Protein AF-0000000082581633 (afdb_homodimer)

Solvent-accessible surface area (backbone atoms only — not comparable to full-atom values): 21251 Å² total; per-residue (Å²): 121,48,37,32,35,36,43,32,23,42,47,40,85,83,32,62,39,47,48,36,47,49,28,18,48,52,19,24,41,73,61,55,30,48,75,46,80,44,64,44,58,83,42,62,61,70,42,55,42,81,74,66,69,16,56,84,77,28,66,56,83,72,87,49,49,54,63,75,43,51,65,54,58,72,67,29,49,27,42,33,41,23,20,33,48,48,84,50,22,67,19,27,52,44,42,8,54,56,42,50,47,60,33,64,27,38,79,32,92,73,42,60,99,78,33,58,58,36,49,75,72,30,36,31,33,40,39,34,27,26,43,57,67,52,98,63,52,53,50,55,33,52,49,47,44,51,49,39,51,25,59,63,45,53,28,43,78,68,50,71,44,80,36,48,44,36,47,52,95,53,98,52,76,35,41,86,76,63,58,42,40,56,53,25,18,50,46,27,41,45,64,81,53,73,76,72,77,72,73,75,76,127,120,50,37,33,34,36,42,32,23,42,48,39,85,82,33,61,38,46,47,37,46,50,27,19,47,52,20,23,42,74,63,54,29,48,74,48,80,44,62,45,59,84,40,61,61,69,41,54,41,80,74,66,70,16,56,84,77,30,66,56,84,72,86,50,49,54,63,75,44,52,64,53,59,70,66,30,49,27,42,34,42,22,21,35,49,48,84,51,23,65,18,27,52,45,41,9,54,57,40,50,48,59,33,64,28,36,77,32,93,73,43,59,97,78,34,59,57,35,46,75,71,30,36,33,33,40,39,35,28,26,44,57,68,53,95,64,52,52,51,56,32,51,50,47,45,51,50,39,51,26,58,63,45,53,28,45,79,69,50,72,42,80,35,50,46,35,46,51,94,55,96,53,75,36,42,84,75,69,55,44,40,56,52,27,18,50,46,26,40,44,63,80,52,71,76,72,75,72,76,75,76,126

Sequence (404 aa):
MKNILVIIGSGRKKGNTDLLADAFIKGATEAGHEVTKVFLGDKLINGCLGCNACRYGKPCIQKDGMTDIYPLIDKCEAIILASPLYFWTISARIKAFLERLYAIAAEDKNPPKGRYEKFPHKDCGLLMTAADNLFWTFEQAESYYRFNVINYLGWTDKGMVLAGGCGGVEDRRHIEDTGNLEIAYEFGKSIYSKPSEQKLNSMKNILVIIGSGRKKGNTDLLADAFIKGATEAGHEVTKVFLGDKLINGCLGCNACRYGKPCIQKDGMTDIYPLIDKCEAIILASPLYFWTISARIKAFLERLYAIAAEDKNPPKGRYEKFPHKDCGLLMTAADNLFWTFEQAESYYRFNVINYLGWTDKGMVLAGGCGGVEDRRHIEDTGNLEIAYEFGKSIYSKPSEQKLNS

Radius of gyration: 21.82 Å; Cα contacts (8 Å, |Δi|>4): 848; chains: 2; bounding box: 53×76×65 Å

InterPro domains:
  IPR005025 NADPH-dependent FMN reductase-like domain [PF03358] (3-107)
  IPR029039 Flavoprotein-like superfamily [G3DSA:3.40.50.360] (1-191)
  IPR029039 Flavoprotein-like superfamily [SSF52218] (1-192)
  IPR051796 Iron-sulfur flavoprotein SsuE-like [PTHR43278] (3-194)

Foldseek 3Di:
DFEEEEEAQDQDDPAQLNLLVVLLVLQQVVLPYHYDYDYLNVWDFAADPPPCPLAAPRADPDDTPCVVVVVSVVRGQAYEYGAEQDPQAGDPSVNRNVRNQVNQWYADPDDPPPQRTAGPEHAYEYEYEYQADDPCSNVVHVVCCCPPVCPRNVYHYLYYQYHYNQRDPPPDRCSVVRCSSVVSNVSSNCSPPDPPPPPPPD/DFEEEEEAQDQDDPAQLNLLSVLLVLQQVVLPYHYDYDYLNVWDFAADPPPCPLAAPRADPDDTPCVVVVVSVVRGQAYEYGAEQDPQAGDPSVNRNVRNQVNQWHADPDDPPPQRTAGPEHAYEYEYEYQADDPCSNVVHVVCCCPPVCPRNVYHYLYYQYHYNQRDPPPDRCSVVRCSSVVSNVSSNCSPPDPPPPPPPD

Structure (mmCIF, N/CA/C/O backbone):
data_AF-0000000082581633-model_v1
#
loop_
_entity.id
_entity.type
_entity.pdbx_description
1 polymer 'Flavodoxin family protein'
#
loop_
_atom_site.group_PDB
_atom_site.id
_atom_site.type_symbol
_atom_site.label_atom_id
_atom_site.label_alt_id
_atom_site.label_comp_id
_atom_site.label_asym_id
_atom_site.label_entity_id
_atom_site.label_seq_id
_atom_site.pdbx_PDB_ins_code
_atom_site.Cartn_x
_atom_site.Cartn_y
_atom_site.Cartn_z
_atom_site.occupancy
_atom_site.B_iso_or_equiv
_atom_site.auth_seq_id
_atom_site.auth_comp_id
_atom_site.auth_asym_id
_atom_site.auth_atom_id
_atom_site.pdbx_PDB_model_num
ATOM 1 N N . MET A 1 1 ? -1.258 29.406 14.359 1 93.38 1 MET A N 1
ATOM 2 C CA . MET A 1 1 ? -1.817 28.969 13.086 1 93.38 1 MET A CA 1
ATOM 3 C C . MET A 1 1 ? -0.843 28.047 12.352 1 93.38 1 MET A C 1
ATOM 5 O O . MET A 1 1 ? 0.33 28.391 12.188 1 93.38 1 MET A O 1
ATOM 9 N N . LYS A 1 2 ? -1.296 26.828 12.055 1 97.62 2 LYS A N 1
ATOM 10 C CA . LYS A 1 2 ? -0.487 25.875 11.305 1 97.62 2 LYS A CA 1
ATOM 11 C C . LYS A 1 2 ? -1.099 25.594 9.938 1 97.62 2 LYS A C 1
ATOM 13 O O . LYS A 1 2 ? -2.309 25.734 9.75 1 97.62 2 LYS A O 1
ATOM 18 N N . ASN A 1 3 ? -0.218 25.312 8.969 1 98.69 3 ASN A N 1
ATOM 19 C CA . ASN A 1 3 ? -0.651 24.797 7.684 1 98.69 3 ASN A CA 1
ATOM 20 C C . ASN A 1 3 ? -0.731 23.266 7.699 1 98.69 3 ASN A C 1
ATOM 22 O O . ASN A 1 3 ? 0.277 22.594 7.902 1 98.69 3 ASN A O 1
ATOM 26 N N . ILE A 1 4 ? -1.958 22.812 7.48 1 98.81 4 ILE A N 1
ATOM 27 C CA . ILE A 1 4 ? -2.209 21.375 7.535 1 98.81 4 ILE A CA 1
ATOM 28 C C . ILE A 1 4 ? -2.588 20.875 6.145 1 98.81 4 ILE A C 1
ATOM 30 O O . ILE A 1 4 ? -3.467 21.438 5.488 1 98.81 4 ILE A O 1
ATOM 34 N N . LEU A 1 5 ? -1.885 19.891 5.672 1 98.88 5 LEU A N 1
ATOM 35 C CA . LEU A 1 5 ? -2.199 19.203 4.418 1 98.88 5 LEU A CA 1
ATOM 36 C C . LEU A 1 5 ? -2.939 17.906 4.676 1 98.88 5 LEU A C 1
ATOM 38 O O . LEU A 1 5 ? -2.436 17.031 5.387 1 98.88 5 LEU A O 1
ATOM 42 N N . VAL A 1 6 ? -4.172 17.797 4.18 1 98.88 6 VAL A N 1
ATOM 43 C CA . VAL A 1 6 ? -4.957 16.578 4.301 1 98.88 6 VAL A CA 1
ATOM 44 C C . VAL A 1 6 ? -4.961 15.828 2.967 1 98.88 6 VAL A C 1
ATOM 46 O O . VAL A 1 6 ? -5.438 16.344 1.958 1 98.88 6 VAL A O 1
ATOM 49 N N . ILE A 1 7 ? -4.402 14.641 2.979 1 98.62 7 ILE A N 1
ATOM 50 C CA . ILE A 1 7 ? -4.297 13.797 1.789 1 98.62 7 ILE A CA 1
ATOM 51 C C . ILE A 1 7 ? -5.355 12.703 1.841 1 98.62 7 ILE A C 1
ATOM 53 O O . ILE A 1 7 ? -5.312 11.828 2.711 1 98.62 7 ILE A O 1
ATOM 57 N N . ILE A 1 8 ? -6.273 12.734 0.907 1 98 8 ILE A N 1
ATOM 58 C CA . ILE A 1 8 ? -7.359 11.758 0.878 1 98 8 ILE A CA 1
ATOM 59 C C . ILE A 1 8 ? -7.051 10.672 -0.15 1 98 8 ILE A C 1
ATOM 61 O O . ILE A 1 8 ? -6.996 10.945 -1.353 1 98 8 ILE A O 1
ATOM 65 N N . GLY A 1 9 ? -6.887 9.453 0.35 1 97.06 9 GLY A N 1
ATOM 66 C CA . GLY A 1 9 ? -6.516 8.344 -0.516 1 97.06 9 GLY A CA 1
ATOM 67 C C . GLY A 1 9 ? -7.676 7.426 -0.836 1 97.06 9 GLY A C 1
ATOM 68 O O . GLY A 1 9 ? -7.5 6.207 -0.923 1 97.06 9 GLY A O 1
ATOM 69 N N . SER A 1 10 ? -8.898 7.969 -0.928 1 91.81 10 SER A N 1
ATOM 70 C CA . SER A 1 10 ? -10.07 7.195 -1.336 1 91.81 10 SER A CA 1
ATOM 71 C C . SER A 1 10 ? -10.398 7.434 -2.805 1 91.81 10 SER A C 1
ATOM 73 O O . SER A 1 10 ? -9.922 8.398 -3.408 1 91.81 10 SER A O 1
ATOM 75 N N . GLY A 1 11 ? -11.164 6.512 -3.373 1 85.56 11 GLY A N 1
ATOM 76 C CA . GLY A 1 11 ? -11.562 6.645 -4.766 1 85.56 11 GLY A CA 1
ATOM 77 C C . GLY A 1 11 ? -12.93 7.273 -4.938 1 85.56 11 GLY A C 1
ATOM 78 O O . GLY A 1 11 ? -13.312 7.648 -6.047 1 85.56 11 GLY A O 1
ATOM 79 N N . ARG A 1 12 ? -13.594 7.383 -3.842 1 83.31 12 ARG A N 1
ATOM 80 C CA . ARG A 1 12 ? -14.969 7.867 -3.896 1 83.31 12 ARG A CA 1
ATOM 81 C C . ARG A 1 12 ? -15.102 9.211 -3.193 1 83.31 12 ARG A C 1
ATOM 83 O O . ARG A 1 12 ? -14.961 9.297 -1.973 1 83.31 12 ARG A O 1
ATOM 90 N N . LYS A 1 13 ? -15.422 10.188 -4.016 1 87.12 13 LYS A N 1
ATOM 91 C CA . LYS A 1 13 ? -15.727 11.477 -3.396 1 87.12 13 LYS A CA 1
ATOM 92 C C . LYS A 1 13 ? -17.016 11.398 -2.574 1 87.12 13 LYS A C 1
ATOM 94 O O . LYS A 1 13 ? -17.953 10.695 -2.945 1 87.12 13 LYS A O 1
ATOM 99 N N . LYS A 1 14 ? -17.016 12.008 -1.434 1 87.31 14 LYS A N 1
ATOM 100 C CA . LYS A 1 14 ? -18.172 12.07 -0.538 1 87.31 14 LYS A CA 1
ATOM 101 C C . LYS A 1 14 ? -18.453 10.711 0.079 1 87.31 14 LYS A C 1
ATOM 103 O O . LYS A 1 14 ? -19.594 10.422 0.458 1 87.31 14 LYS A O 1
ATOM 108 N N . GLY A 1 15 ? -17.469 9.844 -0.01 1 89.94 15 GLY A N 1
ATOM 109 C CA . GLY A 1 15 ? -17.562 8.586 0.718 1 89.94 15 GLY A CA 1
ATOM 110 C C . GLY A 1 15 ? -17.234 8.719 2.191 1 89.94 15 GLY A C 1
ATOM 111 O O . GLY A 1 15 ? -17.047 9.836 2.693 1 89.94 15 GLY A O 1
ATOM 112 N N . ASN A 1 16 ? -17.109 7.629 2.855 1 92.38 16 ASN A N 1
ATOM 113 C CA . ASN A 1 16 ? -16.875 7.617 4.293 1 92.38 16 ASN A CA 1
ATOM 114 C C . ASN A 1 16 ? -15.57 8.328 4.648 1 92.38 16 ASN A C 1
ATOM 116 O O . ASN A 1 16 ? -15.539 9.164 5.559 1 92.38 16 ASN A O 1
ATOM 120 N N . THR A 1 17 ? -14.531 8.062 3.885 1 95.56 17 THR A N 1
ATOM 121 C CA . THR A 1 17 ? -13.211 8.609 4.172 1 95.56 17 THR A CA 1
ATOM 122 C C . THR A 1 17 ? -13.188 10.117 3.918 1 95.56 17 THR A C 1
ATOM 124 O O . THR A 1 17 ? -12.633 10.875 4.711 1 95.56 17 THR A O 1
ATOM 127 N N . ASP A 1 18 ? -13.82 10.508 2.861 1 94.94 18 ASP A N 1
ATOM 128 C CA . ASP A 1 18 ? -13.906 11.93 2.523 1 94.94 18 ASP A CA 1
ATOM 129 C C . ASP A 1 18 ? -14.68 12.703 3.592 1 94.94 18 ASP A C 1
ATOM 131 O O . ASP A 1 18 ? -14.242 13.766 4.031 1 94.94 18 ASP A O 1
ATOM 135 N N . LEU A 1 19 ? -15.766 12.141 4.082 1 94.75 19 LEU A N 1
ATOM 136 C CA . LEU A 1 19 ? -16.578 12.781 5.117 1 94.75 19 LEU A CA 1
ATOM 137 C C .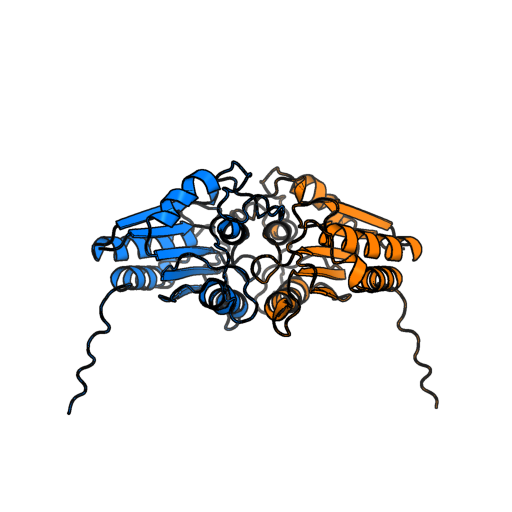 LEU A 1 19 ? -15.805 12.867 6.43 1 94.75 19 LEU A C 1
ATOM 139 O O . LEU A 1 19 ? -15.875 13.875 7.133 1 94.75 19 LEU A O 1
ATOM 143 N N . LEU A 1 20 ? -15.102 11.812 6.73 1 96.88 20 LEU A N 1
ATOM 144 C CA . LEU A 1 20 ? -14.273 11.805 7.934 1 96.88 20 LEU A CA 1
ATOM 145 C C . LEU A 1 20 ? -13.219 12.898 7.875 1 96.88 20 LEU A C 1
ATOM 147 O O . LEU A 1 20 ? -13.016 13.625 8.852 1 96.88 20 LEU A O 1
ATOM 151 N N . ALA A 1 21 ? -12.578 13.062 6.734 1 98.19 21 ALA A N 1
ATOM 152 C CA . ALA A 1 21 ? -11.578 14.109 6.523 1 98.19 21 ALA A CA 1
ATOM 153 C C . ALA A 1 21 ? -12.195 15.492 6.629 1 98.19 21 ALA A C 1
ATOM 155 O O . ALA A 1 21 ? -11.617 16.406 7.234 1 98.19 21 ALA A O 1
ATOM 156 N N . ASP A 1 22 ? -13.383 15.625 6.09 1 98 22 ASP A N 1
ATOM 157 C CA . ASP A 1 22 ? -14.062 16.922 6.133 1 98 22 ASP A CA 1
ATOM 158 C C . ASP A 1 22 ? -14.383 17.312 7.57 1 98 22 ASP A C 1
ATOM 160 O O . ASP A 1 22 ? -14.297 18.5 7.926 1 98 22 ASP A O 1
ATOM 164 N N . ALA A 1 23 ? -14.781 16.344 8.359 1 98.19 23 ALA A N 1
ATOM 165 C CA . ALA A 1 23 ? -15.047 16.609 9.766 1 98.19 23 ALA A CA 1
ATOM 166 C C . ALA A 1 23 ? -13.789 17.109 10.477 1 98.19 23 ALA A C 1
ATOM 168 O O . ALA A 1 23 ? -13.828 18.078 11.219 1 98.19 23 ALA A O 1
ATOM 169 N N . PHE A 1 24 ? -12.672 16.422 10.25 1 98.75 24 PHE A N 1
ATOM 170 C CA . PHE A 1 24 ? -11.398 16.859 10.797 1 98.75 24 PHE A CA 1
ATOM 171 C C . PHE A 1 24 ? -11.07 18.281 10.344 1 98.75 24 PHE A C 1
ATOM 173 O O . PHE A 1 24 ? -10.672 19.125 11.156 1 98.75 24 PHE A O 1
ATOM 180 N N . ILE A 1 25 ? -11.25 18.562 9.062 1 98.88 25 ILE A N 1
ATOM 181 C CA . ILE A 1 25 ? -10.914 19.844 8.461 1 98.88 25 ILE A CA 1
ATOM 182 C C . ILE A 1 25 ? -11.742 20.953 9.109 1 98.88 25 ILE A C 1
ATOM 184 O O . ILE A 1 25 ? -11.219 22.031 9.422 1 98.88 25 ILE A O 1
ATOM 188 N N . LYS A 1 26 ? -12.984 20.656 9.297 1 98.69 26 LYS A N 1
ATOM 189 C CA . LYS A 1 26 ? -13.852 21.625 9.953 1 98.69 26 LYS A CA 1
ATOM 190 C C . LYS A 1 26 ? -13.32 21.984 11.336 1 98.69 26 LYS A C 1
ATOM 192 O O . LYS A 1 26 ? -13.203 23.172 11.672 1 98.69 26 LYS A O 1
ATOM 197 N N . GLY A 1 27 ? -12.953 20.969 12.109 1 98.62 27 GLY A N 1
ATOM 198 C CA . GLY A 1 27 ? -12.406 21.219 13.438 1 98.62 27 GLY A CA 1
ATOM 199 C C . GLY A 1 27 ? -11.102 21.984 13.414 1 98.62 27 GLY A C 1
ATOM 200 O O . GLY A 1 27 ? -10.93 22.953 14.164 1 98.62 27 GLY A O 1
ATOM 201 N N . ALA A 1 28 ? -10.234 21.609 12.555 1 98.75 28 ALA A N 1
ATOM 202 C CA . ALA A 1 28 ? -8.922 22.25 12.453 1 98.75 28 ALA A CA 1
ATOM 203 C C . ALA A 1 28 ? -9.062 23.703 12.008 1 98.75 28 ALA A C 1
ATOM 205 O O . ALA A 1 28 ? -8.383 24.594 12.539 1 98.75 28 ALA A O 1
ATOM 206 N N . THR A 1 29 ? -9.969 23.906 11.039 1 98.69 29 THR A N 1
ATOM 207 C CA . THR A 1 29 ? -10.195 25.25 10.539 1 98.69 29 THR A CA 1
ATOM 208 C C . THR A 1 29 ? -10.789 26.141 11.625 1 98.69 29 THR A C 1
ATOM 210 O O . THR A 1 29 ? -10.359 27.297 11.805 1 98.69 29 THR A O 1
ATOM 213 N N . GLU A 1 30 ? -11.711 25.625 12.359 1 98.25 30 GLU A N 1
ATOM 214 C CA . GLU A 1 30 ? -12.344 26.391 13.438 1 98.25 30 GLU A CA 1
ATOM 215 C C . GLU A 1 30 ? -11.352 26.672 14.562 1 98.25 30 GLU A C 1
ATOM 217 O O . GLU A 1 30 ? -11.516 27.656 15.297 1 98.25 30 GLU A O 1
ATOM 222 N N . ALA A 1 31 ? -10.383 25.844 14.695 1 98.06 31 ALA A N 1
ATOM 223 C CA . ALA A 1 31 ? -9.344 26.062 15.703 1 98.06 31 ALA A CA 1
ATOM 224 C C . ALA A 1 31 ? -8.32 27.094 15.234 1 98.06 31 ALA A C 1
ATOM 226 O O . ALA A 1 31 ? -7.395 27.438 15.969 1 98.06 31 ALA A O 1
ATOM 227 N N . GLY A 1 32 ? -8.461 27.562 13.961 1 97.94 32 GLY A N 1
ATOM 228 C CA . GLY A 1 32 ? -7.648 28.672 13.492 1 97.94 32 GLY A CA 1
ATOM 229 C C . GLY A 1 32 ? -6.535 28.25 12.555 1 97.94 32 GLY A C 1
ATOM 230 O O . GLY A 1 32 ? -5.688 29.062 12.18 1 97.94 32 GLY A O 1
ATOM 231 N N . HIS A 1 33 ? -6.492 26.984 12.109 1 98.44 33 HIS A N 1
ATOM 232 C CA . HIS A 1 33 ? -5.453 26.484 11.219 1 98.44 33 HIS A CA 1
ATOM 233 C C . HIS A 1 33 ? -5.879 26.594 9.758 1 98.44 33 HIS A C 1
ATOM 235 O O . HIS A 1 33 ? -7.066 26.734 9.461 1 98.44 33 HIS A O 1
ATOM 241 N N . GLU A 1 34 ? -4.977 26.688 8.891 1 98.56 34 GLU A N 1
ATOM 242 C CA . GLU A 1 34 ? -5.219 26.641 7.449 1 98.56 34 GLU A CA 1
ATOM 243 C C . GLU A 1 34 ? -5.078 25.203 6.926 1 98.56 34 GLU A C 1
ATOM 245 O O . GLU A 1 34 ? -4.066 24.547 7.168 1 98.56 34 GLU A O 1
ATOM 250 N N . VAL A 1 35 ? -6.102 24.797 6.223 1 98.81 35 VAL A N 1
ATOM 251 C CA . VAL A 1 35 ? -6.098 23.406 5.777 1 98.81 35 VAL A CA 1
ATOM 252 C C . VAL A 1 35 ? -6.191 23.359 4.254 1 98.81 35 VAL A C 1
ATOM 254 O O . VAL A 1 35 ? -7.016 24.047 3.652 1 98.81 35 VAL A O 1
ATOM 257 N N . THR A 1 36 ? -5.293 22.641 3.627 1 98.75 36 THR A N 1
ATOM 258 C CA . THR A 1 36 ? -5.371 22.281 2.213 1 98.75 36 THR A CA 1
ATOM 259 C C . THR A 1 36 ? -5.754 20.812 2.037 1 98.75 36 THR A C 1
ATOM 261 O O . THR A 1 36 ? -5.129 19.938 2.631 1 98.75 36 THR A O 1
ATOM 264 N N . LYS A 1 37 ? -6.793 20.641 1.289 1 98.25 37 LYS A N 1
ATOM 265 C CA . LYS A 1 37 ? -7.285 19.297 1.012 1 98.25 37 LYS A CA 1
ATOM 266 C C . LYS A 1 37 ? -6.859 18.828 -0.378 1 98.25 37 LYS A C 1
ATOM 268 O O . LYS A 1 37 ? -7.043 19.547 -1.362 1 98.25 37 LYS A O 1
ATOM 273 N N . VAL A 1 38 ? -6.25 17.656 -0.46 1 97.94 38 VAL A N 1
ATOM 274 C CA . VAL A 1 38 ? -5.887 17.047 -1.733 1 97.94 38 VAL A CA 1
ATOM 275 C C . VAL A 1 38 ? -6.562 15.688 -1.863 1 97.94 38 VAL A C 1
ATOM 277 O O . VAL A 1 38 ? -6.336 14.797 -1.041 1 97.94 38 VAL A O 1
ATOM 280 N N . PHE A 1 39 ? -7.402 15.555 -2.834 1 97.12 39 PHE A N 1
ATOM 281 C CA . PHE A 1 39 ? -8.062 14.297 -3.152 1 97.12 39 PHE A CA 1
ATOM 282 C C . PHE A 1 39 ? -7.273 13.523 -4.207 1 97.12 39 PHE A C 1
ATOM 284 O O . PHE A 1 39 ? -7.25 13.914 -5.375 1 97.12 39 PHE A O 1
ATOM 291 N N . LEU A 1 40 ? -6.699 12.367 -3.797 1 96.25 40 LEU A N 1
ATOM 292 C CA . LEU A 1 40 ? -5.82 11.625 -4.695 1 96.25 40 LEU A CA 1
ATOM 293 C C . LEU A 1 40 ? -6.621 10.914 -5.777 1 96.25 40 LEU A C 1
ATOM 295 O O . LEU A 1 40 ? -6.078 10.547 -6.824 1 96.25 40 LEU A O 1
ATOM 299 N N . GLY A 1 41 ? -7.914 10.656 -5.535 1 90.88 41 GLY A N 1
ATOM 300 C CA . GLY A 1 41 ? -8.758 9.977 -6.508 1 90.88 41 GLY A CA 1
ATOM 301 C C . GLY A 1 41 ? -8.867 10.719 -7.828 1 90.88 41 GLY A C 1
ATOM 302 O O . GLY A 1 41 ? -9.219 10.125 -8.852 1 90.88 41 GLY A O 1
ATOM 303 N N . ASP A 1 42 ? -8.539 12.031 -7.805 1 88.44 42 ASP A N 1
ATOM 304 C CA . ASP A 1 42 ? -8.617 12.875 -9 1 88.44 42 ASP A CA 1
ATOM 305 C C . ASP A 1 42 ? -7.266 12.961 -9.695 1 88.44 42 ASP A C 1
ATOM 307 O O . ASP A 1 42 ? -7.121 13.68 -10.695 1 88.44 42 ASP A O 1
ATOM 311 N N . LYS A 1 43 ? -6.312 12.219 -9.125 1 89.88 43 LYS A N 1
ATOM 312 C CA . LYS A 1 43 ? -4.945 12.336 -9.609 1 89.88 43 LYS A CA 1
ATOM 313 C C . LYS A 1 43 ? -4.375 10.977 -10 1 89.88 43 LYS A C 1
ATOM 315 O O . LYS A 1 43 ? -4.75 9.953 -9.422 1 89.88 43 LYS A O 1
ATOM 320 N N . LEU A 1 44 ? -3.598 11.031 -11.031 1 87.62 44 LEU A N 1
ATOM 321 C CA . LEU A 1 44 ? -2.785 9.859 -11.344 1 87.62 44 LEU A CA 1
ATOM 322 C C . LEU A 1 44 ? -1.411 9.961 -10.695 1 87.62 44 LEU A C 1
ATOM 324 O O . LEU A 1 44 ? -0.603 10.812 -11.07 1 87.62 44 LEU A O 1
ATOM 328 N N . ILE A 1 45 ? -1.226 9.188 -9.688 1 92.5 45 ILE A N 1
ATOM 329 C CA . ILE A 1 45 ? 0.055 9.148 -8.992 1 92.5 45 ILE A CA 1
ATOM 330 C C . ILE A 1 45 ? 0.631 7.738 -9.039 1 92.5 45 ILE A C 1
ATOM 332 O O . ILE A 1 45 ? 0.064 6.809 -8.453 1 92.5 45 ILE A O 1
ATOM 336 N N . ASN A 1 46 ? 1.711 7.625 -9.75 1 92.19 46 ASN A N 1
ATOM 337 C CA . ASN A 1 46 ? 2.402 6.344 -9.797 1 92.19 46 ASN A CA 1
ATOM 338 C C . ASN A 1 46 ? 3.289 6.137 -8.578 1 92.19 46 ASN A C 1
ATOM 340 O O . ASN A 1 46 ? 3.855 7.098 -8.047 1 92.19 46 ASN A O 1
ATOM 344 N N . GLY A 1 47 ? 3.352 4.918 -8.117 1 94.56 47 GLY A N 1
ATOM 345 C CA . GLY A 1 47 ? 4.344 4.617 -7.094 1 94.56 47 GLY A CA 1
ATOM 346 C C . GLY A 1 47 ? 5.766 4.883 -7.551 1 94.56 47 GLY A C 1
ATOM 347 O O . GLY A 1 47 ? 6.008 5.152 -8.727 1 94.56 47 GLY A O 1
ATOM 348 N N . CYS A 1 48 ? 6.656 4.812 -6.688 1 94.75 48 CYS A N 1
ATOM 349 C CA . CYS A 1 48 ? 8.07 5.055 -6.961 1 94.75 48 CYS A CA 1
ATOM 350 C C . CYS A 1 48 ? 8.602 4.062 -7.984 1 94.75 48 CYS A C 1
ATOM 352 O O . CYS A 1 48 ? 8.289 2.871 -7.922 1 94.75 48 CYS A O 1
ATOM 354 N N . LEU A 1 49 ? 9.469 4.551 -8.867 1 92.25 49 LEU A N 1
ATOM 355 C CA . LEU A 1 49 ? 10.07 3.711 -9.898 1 92.25 49 LEU A CA 1
ATOM 356 C C . LEU A 1 49 ? 11.312 3 -9.367 1 92.25 49 LEU A C 1
ATOM 358 O O . LEU A 1 49 ? 11.789 2.043 -9.977 1 92.25 49 LEU A O 1
ATOM 362 N N . GLY A 1 50 ? 11.773 3.518 -8.258 1 90.25 50 GLY A N 1
ATOM 363 C CA . GLY A 1 50 ? 13.016 2.979 -7.734 1 90.25 50 GLY A CA 1
ATOM 364 C C . GLY A 1 50 ? 14.219 3.293 -8.609 1 90.25 50 GLY A C 1
ATOM 365 O O . GLY A 1 50 ? 15.18 2.529 -8.641 1 90.25 50 GLY A O 1
ATOM 366 N N . CYS A 1 51 ? 14.227 4.406 -9.32 1 88.62 51 CYS A N 1
ATOM 367 C CA . CYS A 1 51 ? 15.258 4.715 -10.297 1 88.62 51 CYS A CA 1
ATOM 368 C C . CYS A 1 51 ? 16.406 5.484 -9.656 1 88.62 51 CYS A C 1
ATOM 370 O O . CYS A 1 51 ? 17.484 5.621 -10.242 1 88.62 51 CYS A O 1
ATOM 372 N N . ASN A 1 52 ? 16.141 6.105 -8.523 1 87.62 52 ASN A N 1
ATOM 373 C CA . ASN A 1 52 ? 17.125 6.84 -7.734 1 87.62 52 ASN A CA 1
ATOM 374 C C . ASN A 1 52 ? 17.547 8.141 -8.422 1 87.62 52 ASN A C 1
ATOM 376 O O . ASN A 1 52 ? 18.531 8.758 -8.031 1 87.62 52 ASN A O 1
ATOM 380 N N . ALA A 1 53 ? 16.828 8.516 -9.43 1 89.38 53 ALA A N 1
ATOM 381 C CA . ALA A 1 53 ? 17.172 9.742 -10.148 1 89.38 53 ALA A CA 1
ATOM 382 C C . ALA A 1 53 ? 16.984 10.969 -9.273 1 89.38 53 ALA A C 1
ATOM 384 O O . ALA A 1 53 ? 17.594 12.008 -9.5 1 89.38 53 ALA A O 1
ATOM 385 N N . CYS A 1 54 ? 16.156 10.797 -8.234 1 90.38 54 CYS A N 1
ATOM 386 C CA . CYS A 1 54 ? 15.797 11.938 -7.398 1 90.38 54 CYS A CA 1
ATOM 387 C C . CYS A 1 54 ? 16.75 12.062 -6.219 1 90.38 54 CYS A C 1
ATOM 389 O O . CYS A 1 54 ? 16.641 12.992 -5.414 1 90.38 54 CYS A O 1
ATOM 391 N N . ARG A 1 55 ? 17.688 11.227 -6.188 1 79.56 55 ARG A N 1
ATOM 392 C CA . ARG A 1 55 ? 18.609 11.25 -5.047 1 79.56 55 ARG A CA 1
ATOM 393 C C . ARG A 1 55 ? 19.484 12.492 -5.07 1 79.56 55 ARG A C 1
ATOM 395 O O . ARG A 1 55 ? 19.812 13.008 -6.145 1 79.56 55 ARG A O 1
ATOM 402 N N . TYR A 1 56 ? 19.875 13.016 -3.898 1 73.19 56 TYR A N 1
ATOM 403 C CA . TYR A 1 56 ? 20.844 14.086 -3.68 1 73.19 56 TYR A CA 1
ATOM 404 C C . TYR A 1 56 ? 20.281 15.43 -4.117 1 73.19 56 TYR A C 1
ATOM 406 O O . TYR A 1 56 ? 20.953 16.188 -4.832 1 73.19 56 TYR A O 1
ATOM 414 N N . GLY A 1 57 ? 19 15.656 -3.799 1 79.44 57 GLY A N 1
ATOM 415 C CA . GLY A 1 57 ? 18.422 16.984 -3.932 1 79.44 57 GLY A CA 1
ATOM 416 C C . GLY A 1 57 ? 17.828 17.25 -5.301 1 79.44 57 GLY A C 1
ATOM 417 O O . GLY A 1 57 ? 17.5 18.391 -5.637 1 79.44 57 GLY A O 1
ATOM 418 N N . LYS A 1 58 ? 17.656 16.203 -6.137 1 89.38 58 LYS A N 1
ATOM 419 C CA . LYS A 1 58 ? 17.031 16.328 -7.453 1 89.38 58 LYS A CA 1
ATOM 420 C C . LYS A 1 58 ? 15.547 16.016 -7.387 1 89.38 58 LYS A C 1
ATOM 422 O O . LYS A 1 58 ? 15.109 15.203 -6.566 1 89.38 58 LYS A O 1
ATOM 427 N N . PRO A 1 59 ? 14.883 16.688 -8.273 1 93.19 59 PRO A N 1
ATOM 428 C CA . PRO A 1 59 ? 13.445 16.375 -8.297 1 93.19 59 PRO A CA 1
ATOM 429 C C . PRO A 1 59 ? 13.141 15.016 -8.906 1 93.19 59 PRO A C 1
ATOM 431 O O . PRO A 1 59 ? 13.938 14.492 -9.688 1 93.19 59 PRO A O 1
ATOM 434 N N . CYS A 1 60 ? 12.078 14.484 -8.484 1 95.38 60 CYS A N 1
ATOM 435 C CA . CYS A 1 60 ? 11.625 13.25 -9.109 1 95.38 60 CYS A CA 1
ATOM 436 C C . CYS A 1 60 ? 11.453 13.43 -10.617 1 95.38 60 CYS A C 1
ATOM 438 O O . CYS A 1 60 ? 10.953 14.461 -11.062 1 95.38 60 CYS A O 1
ATOM 440 N N . ILE A 1 61 ? 11.75 12.398 -11.383 1 94.5 61 ILE A N 1
ATOM 441 C CA . ILE A 1 61 ? 11.711 12.5 -12.836 1 94.5 61 ILE A CA 1
ATOM 442 C C . ILE A 1 61 ? 10.281 12.289 -13.328 1 94.5 61 ILE A C 1
ATOM 444 O O . ILE A 1 61 ? 9.961 12.602 -14.477 1 94.5 61 ILE A O 1
ATOM 448 N N . GLN A 1 62 ? 9.484 11.633 -12.453 1 93.94 62 GLN A N 1
ATOM 449 C CA . GLN A 1 62 ? 8.086 11.43 -12.844 1 93.94 62 GLN A CA 1
ATOM 450 C C . GLN A 1 62 ? 7.316 12.742 -12.844 1 93.94 62 GLN A C 1
ATOM 452 O O . GLN A 1 62 ? 7.465 13.555 -11.93 1 93.94 62 GLN A O 1
ATOM 457 N N . LYS A 1 63 ? 6.582 12.969 -13.922 1 94.56 63 LYS A N 1
ATOM 458 C CA . LYS A 1 63 ? 5.719 14.141 -14.016 1 94.56 63 LYS A CA 1
ATOM 459 C C . LYS A 1 63 ? 4.246 13.742 -13.969 1 94.56 63 LYS A C 1
ATOM 461 O O . LYS A 1 63 ? 3.592 13.648 -15.008 1 94.56 63 LYS A O 1
ATOM 466 N N . ASP A 1 64 ? 3.717 13.531 -12.812 1 94 64 ASP A N 1
ATOM 467 C CA . ASP A 1 64 ? 2.324 13.133 -12.625 1 94 64 ASP A CA 1
ATOM 468 C C . ASP A 1 64 ? 1.658 13.969 -11.531 1 94 64 ASP A C 1
ATOM 470 O O . ASP A 1 64 ? 2.021 15.125 -11.32 1 94 64 ASP A O 1
ATOM 474 N N . GLY A 1 65 ? 0.636 13.477 -10.898 1 94.75 65 GLY A N 1
ATOM 475 C CA . GLY A 1 65 ? -0.166 14.227 -9.945 1 94.75 65 GLY A CA 1
ATOM 476 C C . GLY A 1 65 ? 0.613 14.656 -8.719 1 94.75 65 GLY A C 1
ATOM 477 O O . GLY A 1 65 ? 0.177 15.539 -7.977 1 94.75 65 GLY A O 1
ATOM 478 N N . MET A 1 66 ? 1.803 14.086 -8.492 1 96.5 66 MET A N 1
ATOM 479 C CA . MET A 1 66 ? 2.602 14.414 -7.316 1 96.5 66 MET A CA 1
ATOM 480 C C . MET A 1 66 ? 3.281 15.766 -7.477 1 96.5 66 MET A C 1
ATOM 482 O O . MET A 1 66 ? 3.67 16.391 -6.488 1 96.5 66 MET A O 1
ATOM 486 N N . THR A 1 67 ? 3.475 16.172 -8.68 1 95.62 67 THR A N 1
ATOM 487 C CA . THR A 1 67 ? 4.219 17.391 -8.992 1 95.62 67 THR A CA 1
ATOM 488 C C . THR A 1 67 ? 3.611 18.594 -8.273 1 95.62 67 THR A C 1
ATOM 490 O O . THR A 1 67 ? 4.34 19.438 -7.746 1 95.62 67 THR A O 1
ATOM 493 N N . ASP A 1 68 ? 2.283 18.609 -8.242 1 95.81 68 ASP A N 1
ATOM 494 C CA . ASP A 1 68 ? 1.629 19.75 -7.633 1 95.81 68 ASP A CA 1
ATOM 495 C C . ASP A 1 68 ? 1.47 19.562 -6.125 1 95.81 68 ASP A C 1
ATOM 497 O O . ASP A 1 68 ? 1.034 20.469 -5.418 1 95.81 68 ASP A O 1
ATOM 501 N N . ILE A 1 69 ? 1.825 18.438 -5.625 1 97.81 69 ILE A N 1
ATOM 502 C CA . ILE A 1 69 ? 1.671 18.156 -4.203 1 97.81 69 ILE A CA 1
ATOM 503 C C . ILE A 1 69 ? 2.965 18.484 -3.465 1 97.81 69 ILE A C 1
ATOM 505 O O . ILE A 1 69 ? 2.938 18.906 -2.305 1 97.81 69 ILE A O 1
ATOM 509 N N . TYR A 1 70 ? 4.121 18.406 -4.117 1 97.25 70 TYR A N 1
ATOM 510 C CA . TYR A 1 70 ? 5.422 18.625 -3.492 1 97.25 70 TYR A CA 1
ATOM 511 C C . TYR A 1 70 ? 5.504 20 -2.855 1 97.25 70 TYR A C 1
ATOM 513 O O . TYR A 1 70 ? 5.887 20.141 -1.691 1 97.25 70 TYR A O 1
ATOM 521 N N . PRO A 1 71 ? 5.086 21.094 -3.551 1 97.56 71 PRO A N 1
ATOM 522 C CA . PRO A 1 71 ? 5.152 22.422 -2.924 1 97.56 71 PRO A CA 1
ATOM 523 C C . PRO A 1 71 ? 4.254 22.531 -1.696 1 97.56 71 PRO A C 1
ATOM 525 O O . PRO A 1 71 ? 4.57 23.281 -0.761 1 97.56 71 PRO A O 1
ATOM 528 N N . LEU A 1 72 ? 3.121 21.797 -1.682 1 98.31 72 LEU A N 1
ATOM 529 C CA . LEU A 1 72 ? 2.225 21.812 -0.53 1 98.31 72 LEU A CA 1
ATOM 530 C C . LEU A 1 72 ? 2.887 21.156 0.678 1 98.31 72 LEU A C 1
ATOM 532 O O . LEU A 1 72 ? 2.732 21.625 1.808 1 98.31 72 LEU A O 1
ATOM 536 N N . ILE A 1 73 ? 3.643 20.109 0.412 1 97.81 73 ILE A N 1
ATOM 537 C CA . ILE A 1 73 ? 4.367 19.406 1.471 1 97.81 73 ILE A CA 1
ATOM 538 C C . ILE A 1 73 ? 5.422 20.328 2.07 1 97.81 73 ILE A C 1
ATOM 540 O O . ILE A 1 73 ? 5.602 20.375 3.289 1 97.81 73 ILE A O 1
ATOM 544 N N . ASP A 1 74 ? 6.039 21.062 1.225 1 96.19 74 ASP A N 1
ATOM 545 C CA . ASP A 1 74 ? 7.09 21.984 1.663 1 96.19 74 ASP A CA 1
ATOM 546 C C . ASP A 1 74 ? 6.531 23.047 2.604 1 96.19 74 ASP A C 1
ATOM 548 O O . ASP A 1 74 ? 7.199 23.453 3.557 1 96.19 74 ASP A O 1
ATOM 552 N N . LYS A 1 75 ? 5.344 23.391 2.426 1 97.12 75 LYS A N 1
ATOM 553 C CA . LYS A 1 75 ? 4.781 24.547 3.104 1 97.12 75 LYS A CA 1
ATOM 554 C C . LYS A 1 75 ? 4.039 24.141 4.371 1 97.12 75 LYS A C 1
ATOM 556 O O . LYS A 1 75 ? 3.771 24.984 5.238 1 97.12 75 LYS A O 1
ATOM 561 N N . CYS A 1 76 ? 3.707 22.891 4.484 1 98.19 76 CYS A N 1
ATOM 562 C CA . CYS A 1 76 ? 2.84 22.5 5.59 1 98.19 76 CYS A CA 1
ATOM 563 C C . CYS A 1 76 ? 3.658 22.062 6.797 1 98.19 76 CYS A C 1
ATOM 565 O O . CYS A 1 76 ? 4.809 21.641 6.652 1 98.19 76 CYS A O 1
ATOM 567 N N . GLU A 1 77 ? 3.064 22.172 7.949 1 98.25 77 GLU A N 1
ATOM 568 C CA . GLU A 1 77 ? 3.652 21.688 9.195 1 98.25 77 GLU A CA 1
ATOM 569 C C . GLU A 1 77 ? 3.143 20.297 9.539 1 98.25 77 GLU A C 1
ATOM 571 O O . GLU A 1 77 ? 3.801 19.547 10.273 1 98.25 77 GLU A O 1
ATOM 576 N N . ALA A 1 78 ? 1.943 19.969 8.977 1 98.5 78 ALA A N 1
ATOM 577 C CA . ALA A 1 78 ? 1.325 18.688 9.289 1 98.5 78 ALA A CA 1
ATOM 578 C C . ALA A 1 78 ? 0.725 18.047 8.047 1 98.5 78 ALA A C 1
ATOM 580 O O . ALA A 1 78 ? 0.195 18.734 7.176 1 98.5 78 ALA A O 1
ATOM 581 N N . ILE A 1 79 ? 0.853 16.781 8.023 1 98.56 79 ILE A N 1
ATOM 582 C CA . ILE A 1 79 ? 0.207 15.969 6.992 1 98.56 79 ILE A CA 1
ATOM 583 C C . ILE A 1 79 ? -0.753 14.977 7.641 1 98.56 79 ILE A C 1
ATOM 585 O O . ILE A 1 79 ? -0.351 14.18 8.492 1 98.56 79 ILE A O 1
ATOM 589 N N . ILE A 1 80 ? -2.012 15.094 7.309 1 98.81 80 ILE A N 1
ATOM 590 C CA . ILE A 1 80 ? -3.029 14.148 7.754 1 98.81 80 ILE A CA 1
ATOM 591 C C . ILE A 1 80 ? -3.359 13.18 6.621 1 98.81 80 ILE A C 1
ATOM 593 O O . ILE A 1 80 ? -3.785 13.594 5.543 1 98.81 80 ILE A O 1
ATOM 597 N N . LEU A 1 81 ? -3.131 11.922 6.871 1 98.56 81 LEU A N 1
ATOM 598 C CA . LEU A 1 81 ? -3.463 10.875 5.91 1 98.56 81 LEU A CA 1
ATOM 599 C C . LEU A 1 81 ? -4.879 10.359 6.137 1 98.56 81 LEU A C 1
ATOM 601 O O . LEU A 1 81 ? -5.215 9.906 7.23 1 98.56 81 LEU A O 1
ATOM 605 N N . ALA A 1 82 ? -5.707 10.516 5.184 1 98.5 82 ALA A N 1
ATOM 606 C CA . ALA A 1 82 ? -7.055 9.953 5.211 1 98.5 82 ALA A CA 1
ATOM 607 C C . ALA A 1 82 ? -7.184 8.789 4.234 1 98.5 82 ALA A C 1
ATOM 609 O O . ALA A 1 82 ? -7.109 8.977 3.018 1 98.5 82 ALA A O 1
ATOM 610 N N . SER A 1 83 ? -7.426 7.629 4.77 1 98.06 83 SER A N 1
ATOM 611 C CA . SER A 1 83 ? -7.383 6.422 3.949 1 98.06 83 SER A CA 1
ATOM 612 C C . SER A 1 83 ? -8.523 5.473 4.301 1 98.06 83 SER A C 1
ATOM 614 O O . SER A 1 83 ? -8.828 5.262 5.477 1 98.06 83 SER A O 1
ATOM 616 N N . PRO A 1 84 ? -9.211 4.902 3.285 1 96.25 84 PRO A N 1
ATOM 617 C CA . PRO A 1 84 ? -9.961 3.682 3.586 1 96.25 84 PRO A CA 1
ATOM 618 C C . PRO A 1 84 ? -9.055 2.502 3.924 1 96.25 84 PRO A C 1
ATOM 620 O O . PRO A 1 84 ? -7.875 2.498 3.557 1 96.25 84 PRO A O 1
ATOM 623 N N . LEU A 1 85 ? -9.562 1.612 4.688 1 95.31 85 LEU A N 1
ATOM 624 C CA . LEU A 1 85 ? -8.891 0.336 4.902 1 95.31 85 LEU A CA 1
ATOM 625 C C . LEU A 1 85 ? -9.219 -0.648 3.787 1 95.31 85 LEU A C 1
ATOM 627 O O . LEU A 1 85 ? -10.281 -1.277 3.805 1 95.31 85 LEU A O 1
ATOM 631 N N . TYR A 1 86 ? -8.383 -0.764 2.807 1 92.94 86 TYR A N 1
ATOM 632 C CA . TYR A 1 86 ? -8.508 -1.708 1.701 1 92.94 86 TYR A CA 1
ATOM 633 C C . TYR A 1 86 ? -7.508 -2.85 1.844 1 92.94 86 TYR A C 1
ATOM 635 O O . TYR A 1 86 ? -6.293 -2.631 1.811 1 92.94 86 TYR A O 1
ATOM 643 N N . PHE A 1 87 ? -8.102 -4.039 2.055 1 91.88 87 PHE A N 1
ATOM 644 C CA . PHE A 1 87 ? -7.277 -5.227 2.24 1 91.88 87 PHE A CA 1
ATOM 645 C C . PHE A 1 87 ? -6.352 -5.062 3.439 1 91.88 87 PHE A C 1
ATOM 647 O O . PHE A 1 87 ? -5.152 -5.328 3.346 1 91.88 87 PHE A O 1
ATOM 654 N N . TRP A 1 88 ? -6.812 -4.461 4.488 1 91.25 88 TRP A N 1
ATOM 655 C CA . TRP A 1 88 ? -6.355 -4.434 5.875 1 91.25 88 TRP A CA 1
ATOM 656 C C . TRP A 1 88 ? -5.125 -3.547 6.027 1 91.25 88 TRP A C 1
ATOM 658 O O . TRP A 1 88 ? -4.293 -3.775 6.906 1 91.25 88 TRP A O 1
ATOM 668 N N . THR A 1 89 ? -4.91 -2.613 5.219 1 93.88 89 THR A N 1
ATOM 669 C CA . THR A 1 89 ? -3.93 -1.551 5.406 1 93.88 89 THR A CA 1
ATOM 670 C C . THR A 1 89 ? -4.312 -0.312 4.602 1 93.88 89 THR A C 1
ATOM 672 O O . THR A 1 89 ? -5.445 -0.196 4.133 1 93.88 89 THR A O 1
ATOM 675 N N . ILE A 1 90 ? -3.404 0.651 4.492 1 96.12 90 ILE A N 1
ATOM 676 C CA . ILE A 1 90 ? -3.67 1.9 3.789 1 96.12 90 ILE A CA 1
ATOM 677 C C . ILE A 1 90 ? -3.938 1.614 2.312 1 96.12 90 ILE A C 1
ATOM 679 O O . ILE A 1 90 ? -3.541 0.567 1.795 1 96.12 90 ILE A O 1
ATOM 683 N N . SER A 1 91 ? -4.641 2.502 1.701 1 97.31 91 SER A N 1
ATOM 684 C CA . SER A 1 91 ? -4.984 2.342 0.293 1 97.31 91 SER A CA 1
ATOM 685 C C . SER A 1 91 ? -3.746 2.432 -0.594 1 97.31 91 SER A C 1
ATOM 687 O O . SER A 1 91 ? -2.736 3.018 -0.2 1 97.31 91 SER A O 1
ATOM 689 N N . ALA A 1 92 ? -3.863 1.894 -1.799 1 97.25 92 ALA A N 1
ATOM 690 C CA . ALA A 1 92 ? -2.785 1.971 -2.781 1 97.25 92 ALA A CA 1
ATOM 691 C C . ALA A 1 92 ? -2.447 3.422 -3.111 1 97.25 92 ALA A C 1
ATOM 693 O O . ALA A 1 92 ? -1.287 3.752 -3.369 1 97.25 92 ALA A O 1
ATOM 694 N N . ARG A 1 93 ? -3.42 4.285 -3.08 1 97.31 93 ARG A N 1
ATOM 695 C CA . ARG A 1 93 ? -3.217 5.699 -3.379 1 97.31 93 ARG A CA 1
ATOM 696 C C . ARG A 1 93 ? -2.344 6.363 -2.32 1 97.31 93 ARG A C 1
ATOM 698 O O . ARG A 1 93 ? -1.394 7.074 -2.648 1 97.31 93 ARG A O 1
ATOM 705 N N . ILE A 1 94 ? -2.66 6.102 -1.065 1 97.81 94 ILE A N 1
ATOM 706 C CA . ILE A 1 94 ? -1.852 6.656 0.014 1 97.81 94 ILE A CA 1
ATOM 707 C C . ILE A 1 94 ? -0.446 6.062 -0.037 1 97.81 94 ILE A C 1
ATOM 709 O O . ILE A 1 94 ? 0.541 6.762 0.197 1 97.81 94 ILE A O 1
ATOM 713 N N . LYS A 1 95 ? -0.383 4.75 -0.343 1 97.31 95 LYS A N 1
ATOM 714 C CA . LYS A 1 95 ? 0.921 4.102 -0.438 1 97.31 95 LYS A CA 1
ATOM 715 C C . LYS A 1 95 ? 1.772 4.73 -1.536 1 97.31 95 LYS A C 1
ATOM 717 O O . LYS A 1 95 ? 2.979 4.918 -1.363 1 97.31 95 LYS A O 1
ATOM 722 N N . ALA A 1 96 ? 1.186 4.992 -2.682 1 97.06 96 ALA A N 1
ATOM 723 C CA . ALA A 1 96 ? 1.904 5.652 -3.77 1 97.06 96 ALA A CA 1
ATOM 724 C C . ALA A 1 96 ? 2.4 7.031 -3.342 1 97.06 96 ALA A C 1
ATOM 726 O O . ALA A 1 96 ? 3.547 7.395 -3.615 1 97.06 96 ALA A O 1
ATOM 727 N N . PHE A 1 97 ? 1.558 7.785 -2.648 1 97.38 97 PHE A N 1
ATOM 728 C CA . PHE A 1 97 ? 1.928 9.086 -2.115 1 97.38 97 PHE A CA 1
ATOM 729 C C . PHE A 1 97 ? 3.15 8.977 -1.212 1 97.38 97 PHE A C 1
ATOM 731 O O . PHE A 1 97 ? 4.113 9.734 -1.365 1 97.38 97 PHE A O 1
ATOM 738 N N . LEU A 1 98 ? 3.121 8.023 -0.315 1 96.62 98 LEU A N 1
ATOM 739 C CA . LEU A 1 98 ? 4.211 7.836 0.636 1 96.62 98 LEU A CA 1
ATOM 740 C C . LEU A 1 98 ? 5.508 7.477 -0.084 1 96.62 98 LEU A C 1
ATOM 742 O O . LEU A 1 98 ? 6.57 8.008 0.241 1 96.62 98 LEU A O 1
ATOM 746 N N . GLU A 1 99 ? 5.41 6.602 -1.034 1 95.69 99 GLU A N 1
ATOM 747 C CA . GLU A 1 99 ? 6.598 6.207 -1.785 1 95.69 99 GLU A CA 1
ATOM 748 C C . GLU A 1 99 ? 7.242 7.41 -2.465 1 95.69 99 GLU A C 1
ATOM 750 O O . GLU A 1 99 ? 8.469 7.5 -2.543 1 95.69 99 GLU A O 1
ATOM 755 N N . ARG A 1 100 ? 6.438 8.289 -2.906 1 95.88 100 ARG A N 1
ATOM 756 C CA . ARG A 1 100 ? 6.914 9.414 -3.701 1 95.88 100 ARG A CA 1
ATOM 757 C C . ARG A 1 100 ? 7.559 10.477 -2.816 1 95.88 100 ARG A C 1
ATOM 759 O O . ARG A 1 100 ? 8.188 11.414 -3.316 1 95.88 100 ARG A O 1
ATOM 766 N N . LEU A 1 101 ? 7.422 10.336 -1.494 1 94.69 101 LEU A N 1
ATOM 767 C CA . LEU A 1 101 ? 8.141 11.211 -0.568 1 94.69 101 LEU A CA 1
ATOM 768 C C . LEU A 1 101 ? 9.641 10.969 -0.651 1 94.69 101 LEU A C 1
ATOM 770 O O . LEU A 1 101 ? 10.43 11.789 -0.168 1 94.69 101 LEU A O 1
ATOM 774 N N . TYR A 1 102 ? 10.023 9.852 -1.26 1 92.5 102 TYR A N 1
ATOM 775 C CA . TYR A 1 102 ? 11.438 9.555 -1.418 1 92.5 102 TYR A CA 1
ATOM 776 C C . TYR A 1 102 ? 12.172 10.703 -2.096 1 92.5 102 TYR A C 1
ATOM 778 O O . TYR A 1 102 ? 13.328 10.992 -1.778 1 92.5 102 TYR A O 1
ATOM 786 N N . ALA A 1 103 ? 11.469 11.414 -2.885 1 93.62 103 ALA A N 1
ATOM 787 C CA . ALA A 1 103 ? 12.055 12.477 -3.693 1 93.62 103 ALA A CA 1
ATOM 788 C C . ALA A 1 103 ? 12.422 13.68 -2.83 1 93.62 103 ALA A C 1
ATOM 790 O O . ALA A 1 103 ? 13.203 14.539 -3.25 1 93.62 103 ALA A O 1
ATOM 791 N N . ILE A 1 104 ? 11.891 13.758 -1.679 1 92.25 104 ILE A N 1
ATOM 792 C CA . ILE A 1 104 ? 12.172 14.93 -0.865 1 92.25 104 ILE A CA 1
ATOM 793 C C . ILE A 1 104 ? 13.102 14.555 0.288 1 92.25 104 ILE A C 1
ATOM 795 O O . ILE A 1 104 ? 13.359 15.367 1.176 1 92.25 104 ILE A O 1
ATOM 799 N N . ALA A 1 105 ? 13.547 13.32 0.29 1 89 105 ALA A N 1
ATOM 800 C CA . ALA A 1 105 ? 14.5 12.859 1.3 1 89 105 ALA A CA 1
ATOM 801 C C . ALA A 1 105 ? 15.883 13.461 1.061 1 89 105 ALA A C 1
ATOM 803 O O . ALA A 1 105 ? 16.312 13.617 -0.086 1 89 105 ALA A O 1
ATOM 804 N N . ALA A 1 106 ? 16.5 13.805 2.119 1 85.5 106 ALA A N 1
ATOM 805 C CA . ALA A 1 106 ? 17.906 14.234 2.082 1 85.5 106 ALA A CA 1
ATOM 806 C C . ALA A 1 106 ? 18.828 13.125 2.58 1 85.5 106 ALA A C 1
ATOM 808 O O . ALA A 1 106 ? 18.375 12.18 3.23 1 85.5 106 ALA A O 1
ATOM 809 N N . GLU A 1 107 ? 20.062 13.211 2.133 1 80.75 107 GLU A N 1
ATOM 810 C CA . GLU A 1 107 ? 21.047 12.273 2.672 1 80.75 107 GLU A CA 1
ATOM 811 C C . GLU A 1 107 ? 21.25 12.5 4.168 1 80.75 107 GLU A C 1
ATOM 813 O O . GLU A 1 107 ? 21.344 13.641 4.621 1 80.75 107 GLU A O 1
ATOM 818 N N . ASP A 1 108 ? 21.141 11.344 4.836 1 76.56 108 ASP A N 1
ATOM 819 C CA . ASP A 1 108 ? 21.484 11.422 6.254 1 76.56 108 ASP A CA 1
ATOM 820 C C . ASP A 1 108 ? 22.953 11.109 6.48 1 76.56 108 ASP A C 1
ATOM 822 O O . ASP A 1 108 ? 23.406 9.984 6.258 1 76.56 108 ASP A O 1
ATOM 826 N N . LYS A 1 109 ? 23.719 12.047 6.844 1 74.75 109 LYS A N 1
ATOM 827 C CA . LYS A 1 109 ? 25.156 11.891 7.043 1 74.75 109 LYS A CA 1
ATOM 828 C C . LYS A 1 109 ? 25.453 10.961 8.211 1 74.75 109 LYS A C 1
ATOM 830 O O . LYS A 1 109 ? 26.531 10.352 8.273 1 74.75 109 LYS A O 1
ATOM 835 N N . ASN A 1 110 ? 24.562 10.898 9.117 1 73.81 110 ASN A N 1
ATOM 836 C CA . ASN A 1 110 ? 24.672 10.023 10.281 1 73.81 110 ASN A CA 1
ATOM 837 C C . ASN A 1 110 ? 23.406 9.172 10.453 1 73.81 110 ASN A C 1
ATOM 839 O O . ASN A 1 110 ? 22.609 9.414 11.359 1 73.81 110 ASN A O 1
ATOM 843 N N . PRO A 1 111 ? 23.328 8.227 9.445 1 65.25 111 PRO A N 1
ATOM 844 C CA . PRO A 1 111 ? 22.062 7.484 9.438 1 65.25 111 PRO A CA 1
ATOM 845 C C . PRO A 1 111 ? 21.844 6.668 10.703 1 65.25 111 PRO A C 1
ATOM 847 O O . PRO A 1 111 ? 22.656 5.801 11.031 1 65.25 111 PRO A O 1
ATOM 850 N N . PRO A 1 112 ? 20.875 7.203 11.484 1 60.53 112 PRO A N 1
ATOM 851 C CA . PRO A 1 112 ? 20.516 6.305 12.586 1 60.53 112 PRO A CA 1
ATOM 852 C C . PRO A 1 112 ? 19.812 5.031 12.094 1 60.53 112 PRO A C 1
ATOM 854 O O . PRO A 1 112 ? 19.156 5.043 11.055 1 60.53 112 PRO A O 1
ATOM 857 N N . LYS A 1 113 ? 19.906 3.965 12.781 1 57.75 113 LYS A N 1
ATOM 858 C CA . LYS A 1 113 ? 19.188 2.703 12.617 1 57.75 113 LYS A CA 1
ATOM 859 C C . LYS A 1 113 ? 19.281 2.211 11.172 1 57.75 113 LYS A C 1
ATOM 861 O O . LYS A 1 113 ? 18.312 1.643 10.648 1 57.75 113 LYS A O 1
ATOM 866 N N . GLY A 1 114 ? 20.344 2.703 10.406 1 57.44 114 GLY A N 1
ATOM 867 C CA . GLY A 1 114 ? 20.531 2.23 9.047 1 57.44 114 GLY A CA 1
ATOM 868 C C . GLY A 1 114 ? 19.719 3.016 8.023 1 57.44 114 GLY A C 1
ATOM 869 O O . GLY A 1 114 ? 19.641 2.625 6.855 1 57.44 114 GLY A O 1
ATOM 870 N N . ARG A 1 115 ? 19.156 4.066 8.523 1 62.06 115 ARG A N 1
ATOM 871 C CA . ARG A 1 115 ? 18.391 4.945 7.641 1 62.06 115 ARG A CA 1
ATOM 872 C C . ARG A 1 115 ? 19.328 5.879 6.871 1 62.06 115 ARG A C 1
ATOM 874 O O . ARG A 1 115 ? 19.969 6.742 7.465 1 62.06 115 ARG A O 1
ATOM 881 N N . TYR A 1 116 ? 19.328 5.75 5.559 1 66 116 TYR A N 1
ATOM 882 C CA . TYR A 1 116 ? 20.266 6.574 4.801 1 66 116 TYR A CA 1
ATOM 883 C C . TYR A 1 116 ? 19.609 7.891 4.387 1 66 116 TYR A C 1
ATOM 885 O O . TYR A 1 116 ? 20.297 8.82 3.951 1 66 116 TYR A O 1
ATOM 893 N N . GLU A 1 117 ? 18.297 7.898 4.734 1 78.31 117 GLU A N 1
ATOM 894 C CA . GLU A 1 117 ? 17.562 9.086 4.273 1 78.31 117 GLU A CA 1
ATOM 895 C C . GLU A 1 117 ? 16.969 9.859 5.445 1 78.31 117 GLU A C 1
ATOM 897 O O . GLU A 1 117 ? 16.531 9.258 6.43 1 78.31 117 GLU A O 1
ATOM 902 N N . LYS A 1 118 ? 17.078 11.172 5.352 1 83.81 118 LYS A N 1
ATOM 903 C CA . LYS A 1 118 ? 16.406 12.086 6.27 1 83.81 118 LYS A CA 1
ATOM 904 C C . LYS A 1 118 ? 15.266 12.828 5.566 1 83.81 118 LYS A C 1
ATOM 906 O O . LYS A 1 118 ? 15.461 13.375 4.477 1 83.81 118 LYS A O 1
ATOM 911 N N . PHE A 1 119 ? 14.125 12.781 6.219 1 89.75 119 PHE A N 1
ATOM 912 C CA . PHE A 1 119 ? 12.961 13.453 5.66 1 89.75 119 PHE A CA 1
ATOM 913 C C . PHE A 1 119 ? 12.656 14.742 6.426 1 89.75 119 PHE A C 1
ATOM 915 O O . PHE A 1 119 ? 12.969 14.852 7.609 1 89.75 119 PHE A O 1
ATOM 922 N N . PRO A 1 120 ? 12.117 15.773 5.719 1 91.12 120 PRO A N 1
ATOM 923 C CA . PRO A 1 120 ? 11.648 16.938 6.477 1 91.12 120 PRO A CA 1
ATOM 924 C C . PRO A 1 120 ? 10.633 16.562 7.555 1 91.12 120 PRO A C 1
ATOM 926 O O . PRO A 1 120 ? 9.742 15.742 7.312 1 91.12 120 PRO A O 1
ATOM 929 N N . HIS A 1 121 ? 10.836 17.109 8.688 1 94.12 121 HIS A N 1
ATOM 930 C CA . HIS A 1 121 ? 9.969 16.781 9.82 1 94.12 121 HIS A CA 1
ATOM 931 C C . HIS A 1 121 ? 8.555 17.312 9.609 1 94.12 121 HIS A C 1
ATOM 933 O O . HIS A 1 121 ? 8.375 18.453 9.172 1 94.12 121 HIS A O 1
ATOM 939 N N . LYS A 1 122 ? 7.598 16.484 9.844 1 97.06 122 LYS A N 1
ATOM 940 C CA . LYS A 1 122 ? 6.184 16.844 9.828 1 97.06 122 LYS A CA 1
ATOM 941 C C . LYS A 1 122 ? 5.445 16.234 11.016 1 97.06 122 LYS A C 1
ATOM 943 O O . LYS A 1 122 ? 5.875 15.227 11.57 1 97.06 122 LYS A O 1
ATOM 948 N N . ASP A 1 123 ? 4.426 16.953 11.469 1 97.69 123 ASP A N 1
ATOM 949 C CA . ASP A 1 123 ? 3.396 16.312 12.266 1 97.69 123 ASP A CA 1
ATOM 950 C C . ASP A 1 123 ? 2.473 15.461 11.391 1 97.69 123 ASP A C 1
ATOM 952 O O . ASP A 1 123 ? 2.213 15.812 10.242 1 97.69 123 ASP A O 1
ATOM 956 N N . CYS A 1 124 ? 2.031 14.328 11.977 1 97.81 124 CYS A N 1
ATOM 957 C CA . CYS A 1 124 ? 1.219 13.438 11.148 1 97.81 124 CYS A CA 1
ATOM 958 C C . CYS A 1 124 ? 0.044 12.875 11.945 1 97.81 124 CYS A C 1
ATOM 960 O O . CYS A 1 124 ? 0.168 12.617 13.141 1 97.81 124 CYS A O 1
ATOM 962 N N . GLY A 1 125 ? -1.095 12.75 11.328 1 98.06 125 GLY A N 1
ATOM 963 C CA . GLY A 1 125 ? -2.254 12.023 11.82 1 98.06 125 GLY A CA 1
ATOM 964 C C . GLY A 1 125 ? -2.857 11.094 10.789 1 98.06 125 GLY A C 1
ATOM 965 O O . GLY A 1 125 ? -2.602 11.234 9.586 1 98.06 125 GLY A O 1
ATOM 966 N N . LEU A 1 126 ? -3.639 10.109 11.289 1 98.44 126 LEU A N 1
ATOM 967 C CA . LEU A 1 126 ? -4.289 9.141 10.414 1 98.44 126 LEU A CA 1
ATOM 968 C C . LEU A 1 126 ? -5.797 9.133 10.641 1 98.44 126 LEU A C 1
ATOM 970 O O . LEU A 1 126 ? -6.262 9.039 11.781 1 98.44 126 LEU A O 1
ATOM 974 N N . LEU A 1 127 ? -6.535 9.367 9.586 1 98.5 127 LEU A N 1
ATOM 975 C CA . LEU A 1 127 ? -7.969 9.125 9.508 1 98.5 127 LEU A CA 1
ATOM 976 C C . LEU A 1 127 ? -8.266 7.898 8.641 1 98.5 127 LEU A C 1
ATOM 978 O O . LEU A 1 127 ? -7.902 7.863 7.465 1 98.5 127 LEU A O 1
ATOM 982 N N . MET A 1 128 ? -8.938 6.898 9.273 1 98 128 MET A N 1
ATOM 983 C CA . MET A 1 128 ? -9.141 5.676 8.508 1 98 128 MET A CA 1
ATOM 984 C C . MET A 1 128 ? -10.562 5.148 8.695 1 98 128 MET A C 1
ATOM 986 O O . MET A 1 128 ? -11.094 5.172 9.805 1 98 128 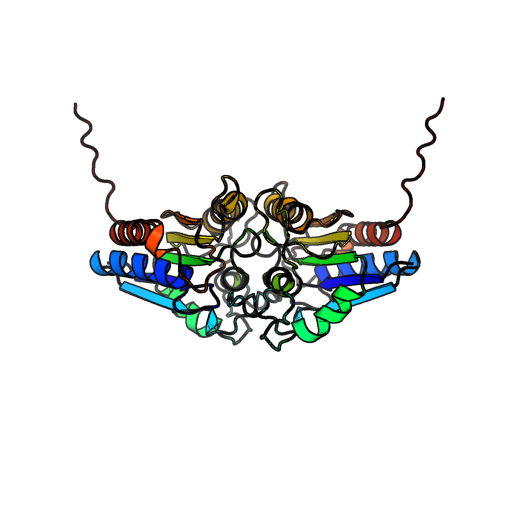MET A O 1
ATOM 990 N N . THR A 1 129 ? -11.141 4.684 7.594 1 95.06 129 THR A N 1
ATOM 991 C CA . THR A 1 129 ? -12.453 4.047 7.621 1 95.06 129 THR A CA 1
ATOM 992 C C . THR A 1 129 ? -12.352 2.578 7.219 1 95.06 129 THR A C 1
ATOM 994 O O . THR A 1 129 ? -11.477 2.205 6.43 1 95.06 129 THR A O 1
ATOM 997 N N . ALA A 1 130 ? -13.195 1.769 7.801 1 91.88 130 ALA A N 1
ATOM 998 C CA . ALA A 1 130 ? -13.258 0.346 7.477 1 91.88 130 ALA A CA 1
ATOM 999 C C . ALA A 1 130 ? -14.695 -0.15 7.469 1 91.88 130 ALA A C 1
ATOM 1001 O O . ALA A 1 130 ? -15.562 0.416 8.141 1 91.88 130 ALA A O 1
ATOM 1002 N N . ALA A 1 131 ? -14.891 -1.188 6.699 1 86 131 ALA A N 1
ATOM 1003 C CA . ALA A 1 131 ? -16.219 -1.791 6.668 1 86 131 ALA A CA 1
ATOM 1004 C C . ALA A 1 131 ? -16.531 -2.506 7.98 1 86 131 ALA A C 1
ATOM 1006 O O . ALA A 1 131 ? -17.609 -2.332 8.547 1 86 131 ALA A O 1
ATOM 1007 N N . ASP A 1 132 ? -15.625 -3.268 8.422 1 83.19 132 ASP A N 1
ATOM 1008 C CA . ASP A 1 132 ? -15.852 -4.012 9.656 1 83.19 132 ASP A CA 1
ATOM 1009 C C . ASP A 1 132 ? -15.258 -3.273 10.852 1 83.19 132 ASP A C 1
ATOM 1011 O O . ASP A 1 132 ? -14.742 -2.162 10.711 1 83.19 132 ASP A O 1
ATOM 1015 N N . ASN A 1 133 ? -15.508 -3.764 12.023 1 86.75 133 ASN A N 1
ATOM 1016 C CA . ASN A 1 133 ? -14.984 -3.188 13.258 1 86.75 133 ASN A CA 1
ATOM 1017 C C . ASN A 1 133 ? -14.617 -4.27 14.266 1 86.75 133 ASN A C 1
ATOM 1019 O O . ASN A 1 133 ? -15.047 -4.223 15.422 1 86.75 133 ASN A O 1
ATOM 1023 N N . LEU A 1 134 ? -13.836 -5.18 13.773 1 85.88 134 LEU A N 1
ATOM 1024 C CA . LEU A 1 134 ? -13.359 -6.242 14.648 1 85.88 134 LEU A CA 1
ATOM 1025 C C . LEU A 1 134 ? -12.086 -5.812 15.375 1 85.88 134 LEU A C 1
ATOM 1027 O O . LEU A 1 134 ? -11.445 -4.832 14.984 1 85.88 134 LEU A O 1
ATOM 1031 N N . PHE A 1 135 ? -11.695 -6.504 16.469 1 83.88 135 PHE A N 1
ATOM 1032 C CA . PHE A 1 135 ? -10.578 -6.098 17.312 1 83.88 135 PHE A CA 1
ATOM 1033 C C . PHE A 1 135 ? -9.281 -6.078 16.5 1 83.88 135 PHE A C 1
ATOM 1035 O O . PHE A 1 135 ? -8.336 -5.367 16.859 1 83.88 135 PHE A O 1
ATOM 1042 N N . TRP A 1 136 ? -9.227 -6.793 15.359 1 86.38 136 TRP A N 1
ATOM 1043 C CA . TRP A 1 136 ? -7.984 -6.871 14.594 1 86.38 136 TRP A CA 1
ATOM 1044 C C . TRP A 1 136 ? -8.078 -6.035 13.328 1 86.38 136 TRP A C 1
ATOM 1046 O O . TRP A 1 136 ? -7.113 -5.961 12.555 1 86.38 136 TRP A O 1
ATOM 1056 N N . THR A 1 137 ? -9.18 -5.41 13.102 1 88.56 137 THR A N 1
ATOM 1057 C CA . THR A 1 137 ? -9.469 -4.738 11.836 1 88.56 137 THR A CA 1
ATOM 1058 C C . THR A 1 137 ? -8.344 -3.775 11.469 1 88.56 137 THR A C 1
ATOM 1060 O O . THR A 1 137 ? -7.855 -3.781 10.336 1 88.56 137 THR A O 1
ATOM 1063 N N . PHE A 1 138 ? -7.867 -3.027 12.469 1 94 138 PHE A N 1
ATOM 1064 C CA . PHE A 1 138 ? -6.965 -1.926 12.148 1 94 138 PHE A CA 1
ATOM 1065 C C . PHE A 1 138 ? -5.531 -2.271 12.539 1 94 138 PHE A C 1
ATOM 1067 O O . PHE A 1 138 ? -4.625 -1.457 12.359 1 94 138 PHE A O 1
ATOM 1074 N N . GLU A 1 139 ? -5.25 -3.447 13.016 1 91.5 139 GLU A N 1
ATOM 1075 C CA . GLU A 1 139 ? -3.963 -3.789 13.609 1 91.5 139 GLU A CA 1
ATOM 1076 C C . GLU A 1 139 ? -2.824 -3.578 12.617 1 91.5 139 GLU A C 1
ATOM 1078 O O . GLU A 1 139 ? -1.823 -2.934 12.945 1 91.5 139 GLU A O 1
ATOM 1083 N N . GLN A 1 140 ? -3.004 -4.09 11.43 1 91.62 140 GLN A N 1
ATOM 1084 C CA . GLN A 1 140 ? -1.943 -3.977 10.438 1 91.62 140 GLN A CA 1
ATOM 1085 C C . GLN A 1 140 ? -1.731 -2.523 10.016 1 91.62 140 GLN A C 1
ATOM 1087 O O . GLN A 1 140 ? -0.592 -2.072 9.875 1 91.62 140 GLN A O 1
ATOM 1092 N N . ALA A 1 141 ? -2.801 -1.814 9.852 1 94.19 141 ALA A N 1
ATOM 1093 C CA . ALA A 1 141 ? -2.727 -0.42 9.43 1 94.19 141 ALA A CA 1
ATOM 1094 C C . ALA A 1 141 ? -2.082 0.45 10.5 1 94.19 141 ALA A C 1
ATOM 1096 O O . ALA A 1 141 ? -1.234 1.294 10.203 1 94.19 141 ALA A O 1
ATOM 1097 N N . GLU A 1 142 ? -2.494 0.229 11.734 1 95.06 142 GLU A N 1
ATOM 1098 C CA . GLU A 1 142 ? -1.921 0.977 12.852 1 95.06 142 GLU A CA 1
ATOM 1099 C C . GLU A 1 142 ? -0.429 0.689 13 1 95.06 142 GLU A C 1
ATOM 1101 O O . GLU A 1 142 ? 0.368 1.607 13.203 1 95.06 142 GLU A O 1
ATOM 1106 N N . SER A 1 143 ? -0.121 -0.555 12.906 1 93.62 143 SER A N 1
ATOM 1107 C CA . SER A 1 143 ? 1.282 -0.945 13 1 93.62 143 SER A CA 1
ATOM 1108 C C . SER A 1 143 ? 2.113 -0.282 11.906 1 93.62 143 SER A C 1
ATOM 1110 O O . SER A 1 143 ? 3.191 0.25 12.18 1 93.62 143 SER A O 1
ATOM 1112 N N . TYR A 1 144 ? 1.641 -0.321 10.742 1 93.5 144 TYR A N 1
ATOM 1113 C CA . TYR A 1 144 ? 2.355 0.291 9.625 1 93.5 144 TYR A CA 1
ATOM 1114 C C . TYR A 1 144 ? 2.525 1.789 9.844 1 93.5 144 TYR A C 1
ATOM 1116 O O . TYR A 1 144 ? 3.615 2.332 9.648 1 93.5 144 TYR A O 1
ATOM 1124 N N . TYR A 1 145 ? 1.494 2.455 10.273 1 95.5 145 TYR A N 1
ATOM 1125 C CA . TYR A 1 145 ? 1.514 3.891 10.523 1 95.5 145 TYR A CA 1
ATOM 1126 C C . TYR A 1 145 ? 2.564 4.25 11.57 1 95.5 145 TYR A C 1
ATOM 1128 O O . TYR A 1 145 ? 3.414 5.109 11.328 1 95.5 145 TYR A O 1
ATOM 1136 N N . ARG A 1 146 ? 2.549 3.574 12.625 1 92.62 146 ARG A N 1
ATOM 1137 C CA . ARG A 1 146 ? 3.449 3.881 13.734 1 92.62 146 ARG A CA 1
ATOM 1138 C C . ARG A 1 146 ? 4.891 3.537 13.375 1 92.62 146 ARG A C 1
ATOM 1140 O O . ARG A 1 146 ? 5.809 4.316 13.648 1 92.62 146 ARG A O 1
ATOM 1147 N N . PHE A 1 147 ? 5.051 2.482 12.75 1 85.81 147 PHE A N 1
ATOM 1148 C CA . PHE A 1 147 ? 6.395 2.014 12.438 1 85.81 147 PHE A CA 1
ATOM 1149 C C . PHE A 1 147 ? 7.004 2.832 11.305 1 85.81 147 PHE A C 1
ATOM 1151 O O . PHE A 1 147 ? 8.102 3.377 11.445 1 85.81 147 PHE A O 1
ATOM 1158 N N . ASN A 1 148 ? 6.363 2.877 10.258 1 81.06 148 ASN A N 1
ATOM 1159 C CA . ASN A 1 148 ? 6.945 3.463 9.055 1 81.06 148 ASN A CA 1
ATOM 1160 C C . ASN A 1 148 ? 6.82 4.984 9.055 1 81.06 148 ASN A C 1
ATOM 1162 O O . ASN A 1 148 ? 7.82 5.691 8.938 1 81.06 148 ASN A O 1
ATOM 1166 N N . VAL A 1 149 ? 5.602 5.43 9.203 1 78.94 149 VAL A N 1
ATOM 1167 C CA . VAL A 1 149 ? 5.355 6.855 9.016 1 78.94 149 VAL A CA 1
ATOM 1168 C C . VAL A 1 149 ? 5.965 7.641 10.18 1 78.94 149 VAL A C 1
ATOM 1170 O O . VAL A 1 149 ? 6.715 8.594 9.961 1 78.94 149 VAL A O 1
ATOM 1173 N N . ILE A 1 150 ? 5.766 7.148 11.367 1 84.75 150 ILE A N 1
ATOM 1174 C CA . ILE A 1 150 ? 6.207 7.906 12.539 1 84.75 150 ILE A CA 1
ATOM 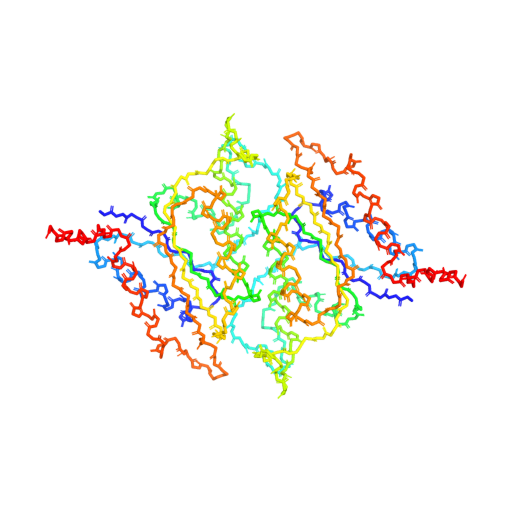1175 C C . ILE A 1 150 ? 7.68 7.613 12.812 1 84.75 150 ILE A C 1
ATOM 1177 O O . ILE A 1 150 ? 8.508 8.523 12.836 1 84.75 150 ILE A O 1
ATOM 1181 N N . ASN A 1 151 ? 7.98 6.375 12.852 1 83 151 ASN A N 1
ATOM 1182 C CA . ASN A 1 151 ? 9.328 6.039 13.297 1 83 151 ASN A CA 1
ATOM 1183 C C . ASN A 1 151 ? 10.344 6.191 12.172 1 83 151 ASN A C 1
ATOM 1185 O O . ASN A 1 151 ? 11.414 6.781 12.367 1 83 151 ASN A O 1
ATOM 1189 N N . TYR A 1 152 ? 10.031 5.777 11.039 1 80.94 152 TYR A N 1
ATOM 1190 C CA . TYR A 1 152 ? 11.031 5.781 9.969 1 80.94 152 TYR A CA 1
ATOM 1191 C C . TYR A 1 152 ? 11.125 7.152 9.32 1 80.94 152 TYR A C 1
ATOM 1193 O O . TYR A 1 152 ? 12.227 7.668 9.102 1 80.94 152 TYR A O 1
ATOM 1201 N N . LEU A 1 153 ? 10 7.746 9 1 87.25 153 LEU A N 1
ATOM 1202 C CA . LEU A 1 153 ? 10.023 9.078 8.406 1 87.25 153 LEU A CA 1
ATOM 1203 C C . LEU A 1 153 ? 10.445 10.125 9.422 1 87.25 153 LEU A C 1
ATOM 1205 O O . LEU A 1 153 ? 10.828 11.242 9.055 1 87.25 153 LEU A O 1
ATOM 1209 N N . GLY A 1 154 ? 10.281 9.742 10.711 1 87.69 154 GLY A N 1
ATOM 1210 C CA . GLY A 1 154 ? 10.672 10.648 11.773 1 87.69 154 GLY A CA 1
ATOM 1211 C C . GLY A 1 154 ? 9.648 11.734 12.047 1 87.69 154 GLY A C 1
ATOM 1212 O O . GLY A 1 154 ? 10 12.844 12.453 1 87.69 154 GLY A O 1
ATOM 1213 N N . TRP A 1 155 ? 8.43 11.492 11.75 1 93.44 155 TRP A N 1
ATOM 1214 C CA . TRP A 1 155 ? 7.363 12.469 11.938 1 93.44 155 TRP A CA 1
ATOM 1215 C C . TRP A 1 155 ? 6.766 12.352 13.336 1 93.44 155 TRP A C 1
ATOM 1217 O O . TRP A 1 155 ? 7.008 11.375 14.047 1 93.44 155 TRP A O 1
ATOM 1227 N N . THR A 1 156 ? 6.141 13.391 13.828 1 96 156 THR A N 1
ATOM 1228 C CA . THR A 1 156 ? 5.488 13.414 15.133 1 96 156 THR A CA 1
ATOM 1229 C C . THR A 1 156 ? 4.043 12.945 15.023 1 96 156 THR A C 1
ATOM 1231 O O . THR A 1 156 ? 3.271 13.469 14.219 1 96 156 THR A O 1
ATOM 1234 N N . ASP A 1 157 ? 3.727 12 15.828 1 97.06 157 ASP A N 1
ATOM 1235 C CA . ASP A 1 157 ? 2.379 11.438 15.836 1 97.06 157 ASP A CA 1
ATOM 1236 C C . ASP A 1 157 ? 1.398 12.367 16.547 1 97.06 157 ASP A C 1
ATOM 1238 O O . ASP A 1 157 ? 1.53 12.609 17.75 1 97.06 157 ASP A O 1
ATOM 1242 N N . LYS A 1 158 ? 0.437 12.812 15.805 1 97.38 158 LYS A N 1
ATOM 1243 C CA . LYS A 1 158 ? -0.582 13.664 16.406 1 97.38 158 LYS A CA 1
ATOM 1244 C C . LYS A 1 158 ? -1.825 12.859 16.781 1 97.38 158 LYS A C 1
ATOM 1246 O O . LYS A 1 158 ? -2.719 13.367 17.453 1 97.38 158 LYS A O 1
ATOM 1251 N N . GLY A 1 159 ? -1.91 11.586 16.312 1 96.69 159 GLY A N 1
ATOM 1252 C CA . GLY A 1 159 ? -3.031 10.734 16.672 1 96.69 159 GLY A CA 1
ATOM 1253 C C . GLY A 1 159 ? -3.73 10.125 15.477 1 96.69 159 GLY A C 1
ATOM 1254 O O . GLY A 1 159 ? -3.326 10.352 14.336 1 96.69 159 GLY A O 1
ATOM 1255 N N . MET A 1 160 ? -4.734 9.281 15.789 1 97.81 160 MET A N 1
ATOM 1256 C CA . MET A 1 160 ? -5.488 8.57 14.758 1 97.81 160 MET A CA 1
ATOM 1257 C C . MET A 1 160 ? -6.977 8.547 15.102 1 97.81 160 MET A C 1
ATOM 1259 O O . MET A 1 160 ? -7.352 8.555 16.266 1 97.81 160 MET A O 1
ATOM 1263 N N . VAL A 1 161 ? -7.766 8.609 14.078 1 97.75 161 VAL A N 1
ATOM 1264 C CA . VAL A 1 161 ? -9.18 8.273 14.164 1 97.75 161 VAL A CA 1
ATOM 1265 C C . VAL A 1 161 ? -9.484 7.066 13.281 1 97.75 161 VAL A C 1
ATOM 1267 O O . VAL A 1 161 ? -9.391 7.148 12.055 1 97.75 161 VAL A O 1
ATOM 1270 N N . LEU A 1 162 ? -9.797 5.957 13.93 1 97 162 LEU A N 1
ATOM 1271 C CA . LEU A 1 162 ? -10.086 4.703 13.242 1 97 162 LEU A CA 1
ATOM 1272 C C . LEU A 1 162 ? -11.586 4.398 13.281 1 97 162 LEU A C 1
ATOM 1274 O O . LEU A 1 162 ? -12.102 3.943 14.305 1 97 162 LEU A O 1
ATOM 1278 N N . ALA A 1 163 ? -12.203 4.707 12.156 1 95.25 163 ALA A N 1
ATOM 1279 C CA . ALA A 1 163 ? -13.648 4.582 12.062 1 95.25 163 ALA A CA 1
ATOM 1280 C C . ALA A 1 163 ? -14.047 3.252 11.43 1 95.25 163 ALA A C 1
ATOM 1282 O O . ALA A 1 163 ? -14.102 3.133 10.203 1 95.25 163 ALA A O 1
ATOM 1283 N N . GLY A 1 164 ? -14.383 2.289 12.289 1 90.69 164 GLY A N 1
ATOM 1284 C CA . GLY A 1 164 ? -14.844 0.99 11.82 1 90.69 164 GLY A CA 1
ATOM 1285 C C . GLY A 1 164 ? -16.344 0.906 11.664 1 90.69 164 GLY A C 1
ATOM 1286 O O . GLY A 1 164 ? -17.078 1.808 12.094 1 90.69 164 GLY A O 1
ATOM 1287 N N . GLY A 1 165 ? -16.75 -0.176 10.984 1 85.88 165 GLY A N 1
ATOM 1288 C CA . GLY A 1 165 ? -18.188 -0.432 10.852 1 85.88 165 GLY A CA 1
ATOM 1289 C C . GLY A 1 165 ? -18.844 0.461 9.82 1 85.88 165 GLY A C 1
ATOM 1290 O O . GLY A 1 165 ? -20.031 0.771 9.938 1 85.88 165 GLY A O 1
ATOM 1291 N N . CYS A 1 166 ? -18.016 0.904 8.898 1 81.5 166 CYS A N 1
ATOM 1292 C CA . CYS A 1 166 ? -18.531 1.832 7.895 1 81.5 166 CYS A CA 1
ATOM 1293 C C . CYS A 1 166 ? -19.078 1.082 6.691 1 81.5 166 CYS A C 1
ATOM 1295 O O . CYS A 1 166 ? -19.547 1.699 5.727 1 81.5 166 CYS A O 1
ATOM 1297 N N . GLY A 1 167 ? -18.891 -0.297 6.875 1 72.75 167 GLY A N 1
ATOM 1298 C CA . GLY A 1 167 ? -19.344 -1.119 5.762 1 72.75 167 GLY A CA 1
ATOM 1299 C C . GLY A 1 167 ? -20.859 -1.26 5.703 1 72.75 167 GLY A C 1
ATOM 1300 O O . GLY A 1 167 ? -21.531 -1.091 6.711 1 72.75 167 GLY A O 1
ATOM 1301 N N . GLY A 1 168 ? -21.562 -1.002 4.582 1 55.75 168 GLY A N 1
ATOM 1302 C CA . GLY A 1 168 ? -22.984 -1.319 4.438 1 55.75 168 GLY A CA 1
ATOM 1303 C C . GLY A 1 168 ? -23.359 -1.752 3.033 1 55.75 168 GLY A C 1
ATOM 1304 O O . GLY A 1 168 ? -22.625 -1.48 2.078 1 55.75 168 GLY A O 1
ATOM 1305 N N . VAL A 1 169 ? -23.844 -3 3.082 1 47.81 169 VAL A N 1
ATOM 1306 C CA . VAL A 1 169 ? -24.391 -3.529 1.836 1 47.81 169 VAL A CA 1
ATOM 1307 C C . VAL A 1 169 ? -25.141 -2.432 1.097 1 47.81 169 VAL A C 1
ATOM 1309 O O . VAL A 1 169 ? -25.266 -2.471 -0.13 1 47.81 169 VAL A O 1
ATOM 1312 N N . GLU A 1 170 ? -25.875 -1.664 1.877 1 46.19 170 GLU A N 1
ATOM 1313 C CA . GLU A 1 170 ? -26.75 -0.692 1.231 1 46.19 170 GLU A CA 1
ATOM 1314 C C . GLU A 1 170 ? -26.047 0.648 1.044 1 46.19 170 GLU A C 1
ATOM 1316 O O . GLU A 1 170 ? -25.062 0.94 1.729 1 46.19 170 GLU A O 1
ATOM 1321 N N . ASP A 1 171 ? -25.844 1.194 -0.255 1 48.44 171 ASP A N 1
ATOM 1322 C CA . ASP A 1 171 ? -25.375 2.492 -0.732 1 48.44 171 ASP A CA 1
ATOM 1323 C C . ASP A 1 171 ? -25.344 3.516 0.4 1 48.44 171 ASP A C 1
ATOM 1325 O O . ASP A 1 171 ? -25.172 4.711 0.157 1 48.44 171 ASP A O 1
ATOM 1329 N N . ARG A 1 172 ? -25.797 2.971 1.57 1 51.72 172 ARG A N 1
ATOM 1330 C CA . ARG A 1 172 ? -25.922 4.02 2.578 1 51.72 172 ARG A CA 1
ATOM 1331 C C . ARG A 1 172 ? -24.609 4.215 3.33 1 51.72 172 ARG A C 1
ATOM 1333 O O . ARG A 1 172 ? -23.906 3.244 3.617 1 51.72 172 ARG A O 1
ATOM 1340 N N . ARG A 1 173 ? -24.094 5.426 3.352 1 59.94 173 ARG A N 1
ATOM 1341 C CA . ARG A 1 173 ? -22.969 5.938 4.129 1 59.94 173 ARG A CA 1
ATOM 1342 C C . ARG A 1 173 ? -23.203 5.73 5.621 1 59.94 173 ARG A C 1
ATOM 1344 O O . ARG A 1 173 ? -24.125 6.312 6.199 1 59.94 173 ARG A O 1
ATOM 1351 N N . HIS A 1 174 ? -22.469 4.691 6.336 1 65 174 HIS A N 1
ATOM 1352 C CA . HIS A 1 174 ? -22.766 4.301 7.711 1 65 174 HIS A CA 1
ATOM 1353 C C . HIS A 1 174 ? -21.922 5.105 8.703 1 65 174 HIS A C 1
ATOM 1355 O O . HIS A 1 174 ? -22.156 5.055 9.906 1 65 174 HIS A O 1
ATOM 1361 N N . ILE A 1 175 ? -21.125 5.988 8.148 1 75.25 175 ILE A N 1
ATOM 1362 C CA . ILE A 1 175 ? -20.219 6.691 9.062 1 75.25 175 ILE A CA 1
ATOM 1363 C C . ILE A 1 175 ? -21.016 7.715 9.875 1 75.25 175 ILE A C 1
ATOM 1365 O O . ILE A 1 175 ? -20.656 8.039 11.008 1 75.25 175 ILE A O 1
ATOM 1369 N N . GLU A 1 176 ? -22.031 8.234 9.383 1 76.81 176 GLU A N 1
ATOM 1370 C CA . GLU A 1 176 ? -22.828 9.242 10.055 1 76.81 176 GLU A CA 1
ATOM 1371 C C . GLU A 1 176 ? -23.516 8.672 11.297 1 76.81 176 GLU A C 1
ATOM 1373 O O . GLU A 1 176 ? -23.891 9.414 12.211 1 76.81 176 GLU A O 1
ATOM 1378 N N . ASP A 1 177 ? -23.469 7.352 11.359 1 73.44 177 ASP A N 1
ATOM 1379 C CA . ASP A 1 177 ? -24.141 6.672 12.469 1 73.44 177 ASP A CA 1
ATOM 1380 C C . ASP A 1 177 ? -23.141 6.254 13.539 1 73.44 177 ASP A C 1
ATOM 1382 O O . ASP A 1 177 ? -23.531 5.711 14.578 1 73.44 177 ASP A O 1
ATOM 1386 N N . THR A 1 178 ? -21.75 6.402 13.547 1 74.81 178 THR A N 1
ATOM 1387 C CA . THR A 1 178 ? -20.734 5.797 14.391 1 74.81 178 THR A CA 1
ATOM 1388 C C . THR A 1 178 ? -20.109 6.84 15.328 1 74.81 178 THR A C 1
ATOM 1390 O O . THR A 1 178 ? -19.188 6.531 16.078 1 74.81 178 THR A O 1
ATOM 1393 N N . GLY A 1 179 ? -20.562 8.094 15.422 1 89.81 179 GLY A N 1
ATOM 1394 C CA . GLY A 1 179 ? -19.953 9.164 16.188 1 89.81 179 GLY A CA 1
ATOM 1395 C C . GLY A 1 179 ? -18.562 9.531 15.695 1 89.81 179 GLY A C 1
ATOM 1396 O O . GLY A 1 179 ? -17.938 10.461 16.219 1 89.81 179 GLY A O 1
ATOM 1397 N N . ASN A 1 180 ? -18.078 8.836 14.711 1 93.56 180 ASN A N 1
ATOM 1398 C CA . ASN A 1 180 ? -16.703 9.008 14.25 1 93.56 180 ASN A CA 1
ATOM 1399 C C . ASN A 1 180 ? -16.5 10.383 13.617 1 93.56 180 ASN A C 1
ATOM 1401 O O . ASN A 1 180 ? -15.391 10.93 13.672 1 93.56 180 ASN A O 1
ATOM 1405 N N . LEU A 1 181 ? -17.562 10.93 13.078 1 96.06 181 LEU A N 1
ATOM 1406 C CA . LEU A 1 181 ? -17.422 12.266 12.523 1 96.06 181 LEU A CA 1
ATOM 1407 C C . LEU A 1 181 ? -17.141 13.289 13.617 1 96.06 181 LEU A C 1
ATOM 1409 O O . LEU A 1 181 ? -16.312 14.188 13.43 1 96.06 181 LEU A O 1
ATOM 1413 N N . GLU A 1 182 ? -17.766 13.078 14.742 1 96.56 182 GLU A N 1
ATOM 1414 C CA . GLU A 1 182 ? -17.516 13.969 15.867 1 96.56 182 GLU A CA 1
ATOM 1415 C C . GLU A 1 182 ? -16.094 13.781 16.422 1 96.56 182 GLU A C 1
ATOM 1417 O O . GLU A 1 182 ? -15.43 14.75 16.781 1 96.56 182 GLU A O 1
ATOM 1422 N N . ILE A 1 183 ? -15.688 12.594 16.484 1 97.12 183 ILE A N 1
ATOM 1423 C CA . ILE A 1 183 ? -14.344 12.297 16.969 1 97.12 183 ILE A CA 1
ATOM 1424 C C . ILE A 1 183 ? -13.312 12.953 16.047 1 97.12 183 ILE A C 1
ATOM 1426 O O . ILE A 1 183 ? -12.344 13.555 16.516 1 97.12 183 ILE A O 1
ATOM 1430 N N . ALA A 1 184 ? -13.539 12.898 14.727 1 98.25 184 ALA A N 1
ATOM 1431 C CA . ALA A 1 184 ? -12.633 13.516 13.758 1 98.25 184 ALA A CA 1
ATOM 1432 C C . ALA A 1 184 ? -12.648 15.031 13.891 1 98.25 184 ALA A C 1
ATOM 1434 O O . ALA A 1 184 ? -11.594 15.68 13.805 1 98.25 184 ALA A O 1
ATOM 1435 N N . TYR A 1 185 ? -13.828 15.531 14.07 1 98.19 185 TYR A N 1
ATOM 1436 C CA . TYR A 1 185 ? -13.969 16.969 14.281 1 98.19 185 TYR A CA 1
ATOM 1437 C C . TYR A 1 185 ? -13.164 17.422 15.492 1 98.19 185 TYR A C 1
ATOM 1439 O O . TYR A 1 185 ? -12.398 18.391 15.414 1 98.19 185 TYR A O 1
ATOM 1447 N N . GLU A 1 186 ? -13.305 16.703 16.594 1 98.06 186 GLU A N 1
ATOM 1448 C CA . GLU A 1 186 ? -12.594 17.062 17.812 1 98.06 186 GLU A CA 1
ATOM 1449 C C . GLU A 1 186 ? -11.086 16.891 17.656 1 98.06 186 GLU A C 1
ATOM 1451 O O . GLU A 1 186 ? -10.305 17.656 18.219 1 98.06 186 GLU A O 1
ATOM 1456 N N . PHE A 1 187 ? -10.703 15.859 16.953 1 98.31 187 PHE A N 1
ATOM 1457 C CA . PHE A 1 187 ? -9.289 15.656 16.641 1 98.31 187 PHE A CA 1
ATOM 1458 C C . PHE A 1 187 ? -8.719 16.859 15.914 1 98.31 187 PHE A C 1
ATOM 1460 O O . PHE A 1 187 ? -7.676 17.391 16.297 1 98.31 187 PHE A O 1
ATOM 1467 N N . GLY A 1 188 ? -9.43 17.359 14.875 1 98.56 188 GLY A N 1
ATOM 1468 C CA . GLY A 1 188 ? -9 18.562 14.164 1 98.56 188 GLY A CA 1
ATOM 1469 C C . GLY A 1 188 ? -8.93 19.781 15.047 1 98.56 188 GLY A C 1
ATOM 1470 O O . GLY A 1 188 ? -7.945 20.531 15.008 1 98.56 188 GLY A O 1
ATOM 1471 N N . LYS A 1 189 ? -9.922 19.922 15.883 1 98 189 LYS A N 1
ATOM 1472 C CA . LYS A 1 189 ? -10.031 21.094 16.75 1 98 189 LYS A CA 1
ATOM 1473 C C . LYS A 1 189 ? -8.898 21.125 17.766 1 98 189 LYS A C 1
ATOM 1475 O O . LYS A 1 189 ? -8.422 22.203 18.125 1 98 189 LYS A O 1
ATOM 1480 N N . SER A 1 190 ? -8.422 19.953 18.172 1 97.5 190 SER A N 1
ATOM 1481 C CA . SER A 1 190 ? -7.484 19.906 19.297 1 97.5 190 SER A CA 1
ATOM 1482 C C . SER A 1 190 ? -6.09 19.5 18.828 1 97.5 190 SER A C 1
ATOM 1484 O O . SER A 1 190 ? -5.215 19.203 19.641 1 97.5 190 SER A O 1
ATOM 1486 N N . ILE A 1 191 ? -5.828 19.453 17.594 1 97 191 ILE A N 1
ATOM 1487 C CA . ILE A 1 191 ? -4.602 18.859 17.078 1 97 191 ILE A CA 1
ATOM 1488 C C . ILE A 1 191 ? -3.391 19.625 17.609 1 97 191 ILE A C 1
ATOM 1490 O O . ILE A 1 191 ? -2.316 19.047 17.797 1 97 191 ILE A O 1
ATOM 1494 N N . TYR A 1 192 ? -3.426 20.828 17.891 1 95.88 192 TYR A N 1
ATOM 1495 C CA . TYR A 1 192 ? -2.336 21.609 18.469 1 95.88 192 TYR A CA 1
ATOM 1496 C C . TYR A 1 192 ? -2.773 22.297 19.75 1 95.88 192 TYR A C 1
ATOM 1498 O O . TYR A 1 192 ? -2.174 23.297 20.172 1 95.88 192 TYR A O 1
ATOM 1506 N N . SER A 1 193 ? -3.846 21.812 20.25 1 86.56 193 SER A N 1
ATOM 1507 C CA . SER A 1 193 ? -4.266 22.391 21.516 1 86.56 193 SER A CA 1
ATOM 1508 C C . SER A 1 193 ? -3.361 21.938 22.656 1 86.56 193 SER A C 1
ATOM 1510 O O . SER A 1 193 ? -2.846 20.812 22.641 1 86.56 193 SER A O 1
ATOM 1512 N N . LYS A 1 194 ? -2.754 22.859 23.469 1 65.81 194 LYS A N 1
ATOM 1513 C CA . LYS A 1 194 ? -1.921 22.609 24.641 1 65.81 194 LYS A CA 1
ATOM 1514 C C . LYS A 1 194 ? -2.605 21.641 25.609 1 65.81 194 LYS A C 1
ATOM 1516 O O . LYS A 1 194 ? -3.818 21.703 25.812 1 65.81 194 LYS A O 1
ATOM 1521 N N . PRO A 1 195 ? -1.974 20.312 25.859 1 54.31 195 PRO A N 1
ATOM 1522 C CA . PRO A 1 195 ? -2.592 19.484 26.891 1 54.31 195 PRO A CA 1
ATOM 1523 C C . PRO A 1 195 ? -3.148 20.297 28.062 1 54.31 195 PRO A C 1
ATOM 1525 O O . PRO A 1 195 ? -2.576 21.328 28.422 1 54.31 195 PRO A O 1
ATOM 1528 N N . SER A 1 196 ? -4.379 20.328 28.156 1 43.84 196 SER A N 1
ATOM 1529 C CA . SER A 1 196 ? -4.887 21 29.359 1 43.84 196 SER A CA 1
ATOM 1530 C C . SER A 1 196 ? -4.031 20.672 30.578 1 43.84 196 SER A C 1
ATOM 1532 O O . SER A 1 196 ? -3.596 19.531 30.75 1 43.84 196 SER A O 1
ATOM 1534 N N . GLU A 1 197 ? -3.227 21.562 31.109 1 40.03 197 GLU A N 1
ATOM 1535 C CA . GLU A 1 197 ? -2.633 21.438 32.438 1 40.03 197 GLU A CA 1
ATOM 1536 C C . GLU A 1 197 ? -3.535 20.625 33.375 1 40.03 197 GLU A C 1
ATOM 1538 O O . GLU A 1 197 ? -4.641 21.062 33.688 1 40.03 197 GLU A O 1
ATOM 1543 N N . GLN A 1 198 ? -3.789 19.312 33.156 1 39.5 198 GLN A N 1
ATOM 1544 C CA . GLN A 1 198 ? -4.332 18.734 34.375 1 39.5 198 GLN A CA 1
ATOM 1545 C C . GLN A 1 198 ? -3.676 19.328 35.625 1 39.5 198 GLN A C 1
ATOM 1547 O O . GLN A 1 198 ? -2.451 19.297 35.75 1 39.5 198 GLN A O 1
ATOM 1552 N N . LYS A 1 199 ? -4.289 20.328 36.281 1 39.03 199 LYS A N 1
ATOM 1553 C CA . LYS A 1 199 ? -4.016 20.797 37.625 1 39.03 199 LYS A CA 1
ATOM 1554 C C . LYS A 1 199 ? -3.609 19.641 38.531 1 39.03 199 LYS A C 1
ATOM 1556 O O . LYS A 1 199 ? -4.41 18.75 38.812 1 39.03 199 LYS A O 1
ATOM 1561 N N . LEU A 1 200 ? -2.373 19.172 38.562 1 34.66 200 LEU A N 1
ATOM 1562 C CA . LEU A 1 200 ? -1.831 18.5 39.719 1 34.66 200 LEU A CA 1
ATOM 1563 C C . LEU A 1 200 ? -2.367 19.109 41 1 34.66 200 LEU A C 1
ATOM 1565 O O . LEU A 1 200 ? -2.086 20.281 41.312 1 34.66 200 LEU A O 1
ATOM 1569 N N . ASN A 1 201 ? -3.641 18.875 41.344 1 31.25 201 ASN A N 1
ATOM 1570 C CA . ASN A 1 201 ? -3.934 19.109 42.75 1 31.25 201 ASN A CA 1
ATOM 1571 C C . ASN A 1 201 ? -2.773 18.672 43.625 1 31.25 201 ASN A C 1
ATOM 1573 O O . ASN A 1 201 ? -2.297 17.547 43.531 1 31.25 201 ASN A O 1
ATOM 1577 N N . SER A 1 202 ? -2.068 19.672 44.25 1 26.72 202 SER A N 1
ATOM 1578 C CA . SER A 1 202 ? -1.312 19.547 45.469 1 26.72 202 SER A CA 1
ATOM 1579 C C . SER A 1 202 ? -2.092 18.75 46.531 1 26.72 202 SER A C 1
ATOM 1581 O O . SER A 1 202 ? -3.305 18.922 46.656 1 26.72 202 SER A O 1
ATOM 1583 N N . MET B 1 1 ? 1.835 -30.266 -13.953 1 93.31 1 MET B N 1
ATOM 1584 C CA . MET B 1 1 ? 2.062 -28.953 -14.547 1 93.31 1 MET B CA 1
ATOM 1585 C C . MET B 1 1 ? 1.054 -27.938 -14.016 1 93.31 1 MET B C 1
ATOM 1587 O O . MET B 1 1 ? -0.152 -28.203 -14.023 1 93.31 1 MET B O 1
ATOM 1591 N N . LYS B 1 2 ? 1.561 -26.875 -13.43 1 97.62 2 LYS B N 1
ATOM 1592 C CA . LYS B 1 2 ? 0.708 -25.797 -12.93 1 97.62 2 LYS B CA 1
ATOM 1593 C C . LYS B 1 2 ? 0.931 -24.5 -13.711 1 97.62 2 LYS B C 1
ATOM 1595 O O . LYS B 1 2 ? 2.004 -24.297 -14.281 1 97.62 2 LYS B O 1
ATOM 1600 N N . ASN B 1 3 ? -0.154 -23.719 -13.828 1 98.69 3 ASN B N 1
ATOM 1601 C CA . ASN B 1 3 ? -0.045 -22.359 -14.336 1 98.69 3 ASN B CA 1
ATOM 1602 C C . ASN B 1 3 ? 0.243 -21.375 -13.219 1 98.69 3 ASN B C 1
ATOM 1604 O O . ASN B 1 3 ? -0.56 -21.219 -12.297 1 98.69 3 ASN B O 1
ATOM 1608 N N . ILE B 1 4 ? 1.406 -20.75 -13.367 1 98.81 4 ILE B N 1
ATOM 1609 C CA . ILE B 1 4 ? 1.854 -19.812 -12.344 1 98.81 4 ILE B CA 1
ATOM 1610 C C . ILE B 1 4 ? 1.879 -18.391 -12.906 1 98.81 4 ILE B C 1
ATOM 1612 O O . ILE B 1 4 ? 2.443 -18.156 -13.969 1 98.81 4 ILE B O 1
ATOM 1616 N N . LEU B 1 5 ? 1.218 -17.484 -12.25 1 98.88 5 LEU B N 1
ATOM 1617 C CA . LEU B 1 5 ? 1.24 -16.078 -12.594 1 98.88 5 LEU B CA 1
ATOM 1618 C C . LEU B 1 5 ? 2.191 -15.305 -11.68 1 98.88 5 LEU B C 1
ATOM 1620 O O . LEU B 1 5 ? 2.037 -15.328 -10.453 1 98.88 5 LEU B O 1
ATOM 1624 N N . VAL B 1 6 ? 3.227 -14.703 -12.258 1 98.88 6 VAL B N 1
ATOM 1625 C CA . VAL B 1 6 ? 4.172 -13.891 -11.5 1 98.88 6 VAL B CA 1
ATOM 1626 C C . VAL B 1 6 ? 3.887 -12.406 -11.75 1 98.88 6 VAL B C 1
ATOM 1628 O O . VAL B 1 6 ? 3.975 -11.93 -12.883 1 98.88 6 VAL B O 1
ATOM 1631 N N . ILE B 1 7 ? 3.527 -11.719 -10.695 1 98.62 7 ILE B N 1
ATOM 1632 C CA . ILE B 1 7 ? 3.195 -10.305 -10.758 1 98.62 7 ILE B CA 1
ATOM 1633 C C . ILE B 1 7 ? 4.359 -9.477 -10.219 1 98.62 7 ILE B C 1
ATOM 1635 O O . ILE B 1 7 ? 4.688 -9.555 -9.031 1 98.62 7 ILE B O 1
ATOM 1639 N N . ILE B 1 8 ? 4.949 -8.672 -11.07 1 98 8 ILE B N 1
ATOM 1640 C CA . ILE B 1 8 ? 6.098 -7.863 -10.68 1 98 8 ILE B CA 1
ATOM 1641 C C . ILE B 1 8 ? 5.648 -6.43 -10.398 1 98 8 ILE B C 1
ATOM 1643 O O . ILE B 1 8 ? 5.211 -5.723 -11.305 1 98 8 ILE B O 1
ATOM 1647 N N . GLY B 1 9 ? 5.809 -6.023 -9.141 1 97.06 9 GLY B N 1
ATOM 1648 C CA . GLY B 1 9 ? 5.355 -4.707 -8.727 1 97.06 9 GLY B CA 1
ATOM 1649 C C . GLY B 1 9 ? 6.488 -3.707 -8.578 1 97.06 9 GLY B C 1
ATOM 1650 O O . GLY B 1 9 ? 6.469 -2.879 -7.664 1 97.06 9 GLY B O 1
ATOM 1651 N N . SER B 1 10 ? 7.539 -3.826 -9.383 1 91.81 10 SER B N 1
ATOM 1652 C CA . SER B 1 10 ? 8.633 -2.863 -9.406 1 91.81 10 SER B CA 1
ATOM 1653 C C . SER B 1 10 ? 8.492 -1.887 -10.562 1 91.81 10 SER B C 1
ATOM 1655 O O . SER B 1 10 ? 7.742 -2.139 -11.508 1 91.81 10 SER B O 1
ATOM 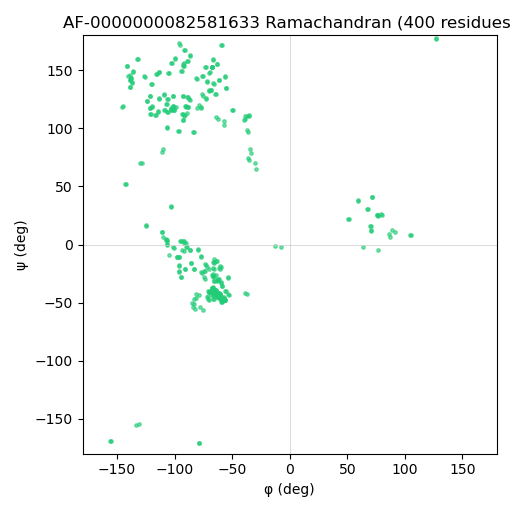1657 N N . GLY B 1 11 ? 9.164 -0.752 -10.445 1 85.31 11 GLY B N 1
ATOM 1658 C CA . GLY B 1 11 ? 9.117 0.244 -11.5 1 85.31 11 GLY B CA 1
ATOM 1659 C C . GLY B 1 11 ? 10.289 0.146 -12.461 1 85.31 11 GLY B C 1
ATOM 1660 O O . GLY B 1 11 ? 10.281 0.784 -13.516 1 85.31 11 GLY B O 1
ATOM 1661 N N . ARG B 1 12 ? 11.219 -0.645 -12.07 1 83.38 12 ARG B N 1
ATOM 1662 C CA . ARG B 1 12 ? 12.445 -0.73 -12.852 1 83.38 12 ARG B CA 1
ATOM 1663 C C . ARG B 1 12 ? 12.602 -2.115 -13.469 1 83.38 12 ARG B C 1
ATOM 1665 O O . ARG B 1 12 ? 12.828 -3.098 -12.758 1 83.38 12 ARG B O 1
ATOM 1672 N N . LYS B 1 13 ? 12.523 -2.117 -14.789 1 87.25 13 LYS B N 1
ATOM 1673 C CA . LYS B 1 13 ? 12.82 -3.379 -15.469 1 87.25 13 LYS B CA 1
ATOM 1674 C C . LYS B 1 13 ? 14.281 -3.768 -15.289 1 87.25 13 LYS B C 1
ATOM 1676 O O . LYS B 1 13 ? 15.164 -2.902 -15.258 1 87.25 13 LYS B O 1
ATOM 1681 N N . LYS B 1 14 ? 14.531 -5.004 -15.047 1 87.38 14 LYS B N 1
ATOM 1682 C CA . LYS B 1 14 ? 15.867 -5.559 -14.891 1 87.38 14 LYS B CA 1
ATOM 1683 C C . LYS B 1 14 ? 16.516 -5.09 -13.586 1 87.38 14 LYS B C 1
ATOM 1685 O O . LYS B 1 14 ? 17.734 -5.035 -13.477 1 87.38 14 LYS B O 1
ATOM 1690 N N . GLY B 1 15 ? 15.664 -4.578 -12.719 1 90.06 15 GLY B N 1
ATOM 1691 C CA . GLY B 1 15 ? 16.141 -4.285 -11.375 1 90.06 15 GLY B CA 1
ATOM 1692 C C . GLY B 1 15 ? 16.234 -5.516 -10.492 1 90.06 15 GLY B C 1
ATOM 1693 O O . GLY B 1 15 ? 16.047 -6.641 -10.961 1 90.06 15 GLY B O 1
ATOM 1694 N N . ASN B 1 16 ? 16.469 -5.312 -9.242 1 92.44 16 ASN B N 1
ATOM 1695 C CA . ASN B 1 16 ? 16.656 -6.406 -8.297 1 92.44 16 ASN B CA 1
ATOM 1696 C C . ASN B 1 16 ? 15.438 -7.312 -8.234 1 92.44 16 ASN B C 1
ATOM 1698 O O . ASN B 1 16 ? 15.555 -8.539 -8.297 1 92.44 16 ASN B O 1
ATOM 1702 N N . THR B 1 17 ? 14.266 -6.719 -8.188 1 95.5 17 THR B N 1
ATOM 1703 C CA . THR B 1 17 ? 13.023 -7.473 -8.047 1 95.5 17 THR B CA 1
ATOM 1704 C C . THR B 1 17 ? 1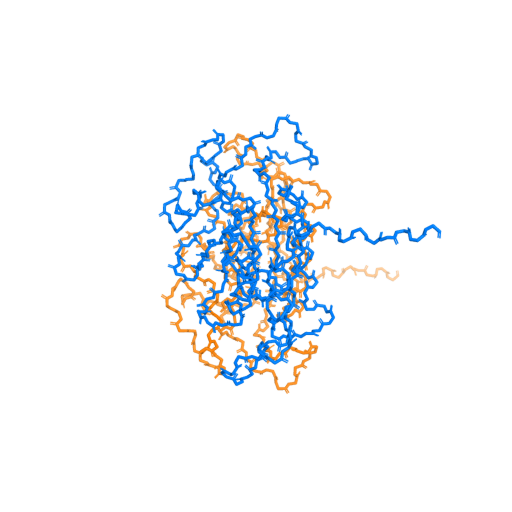2.727 -8.273 -9.312 1 95.5 17 THR B C 1
ATOM 1706 O O . THR B 1 17 ? 12.328 -9.438 -9.234 1 95.5 17 THR B O 1
ATOM 1709 N N . ASP B 1 18 ? 12.969 -7.652 -10.43 1 94.94 18 ASP B N 1
ATOM 1710 C CA . ASP B 1 18 ? 12.758 -8.32 -11.711 1 94.94 18 ASP B CA 1
ATOM 1711 C C . ASP B 1 18 ? 13.695 -9.516 -11.867 1 94.94 18 ASP B C 1
ATOM 1713 O O . ASP B 1 18 ? 13.266 -10.602 -12.266 1 94.94 18 ASP B O 1
ATOM 1717 N N . LEU B 1 19 ? 14.938 -9.367 -11.469 1 94.75 19 LEU B N 1
ATOM 1718 C CA . LEU B 1 19 ? 15.922 -10.445 -11.555 1 94.75 19 LEU B CA 1
ATOM 1719 C C . LEU B 1 19 ? 15.555 -11.578 -10.609 1 94.75 19 LEU B C 1
ATOM 1721 O O . LEU B 1 19 ? 15.695 -12.75 -10.961 1 94.75 19 LEU B O 1
ATOM 1725 N N . LEU B 1 20 ? 15.125 -11.219 -9.438 1 96.94 20 LEU B N 1
ATOM 1726 C CA . LEU B 1 20 ? 14.688 -12.219 -8.469 1 96.94 20 LEU B CA 1
ATOM 1727 C C . LEU B 1 20 ? 13.523 -13.031 -9.016 1 96.94 20 LEU B C 1
ATOM 1729 O O . LEU B 1 20 ? 13.523 -14.266 -8.914 1 96.94 20 LEU B O 1
ATOM 1733 N N . ALA B 1 21 ? 12.57 -12.375 -9.633 1 98.19 21 ALA B N 1
ATOM 1734 C CA . ALA B 1 21 ? 11.422 -13.031 -10.25 1 98.19 21 ALA B CA 1
ATOM 1735 C C . ALA B 1 21 ? 11.852 -13.938 -11.398 1 98.19 21 ALA B C 1
ATOM 1737 O O . ALA B 1 21 ? 11.359 -15.055 -11.539 1 98.19 21 ALA B O 1
ATOM 1738 N N . ASP B 1 22 ? 12.797 -13.453 -12.172 1 98 22 ASP B N 1
ATOM 1739 C CA . ASP B 1 22 ? 13.281 -14.234 -13.305 1 98 22 ASP B CA 1
ATOM 1740 C C . ASP B 1 22 ? 13.953 -15.523 -12.828 1 98 22 ASP B C 1
ATOM 1742 O O . ASP B 1 22 ? 13.812 -16.578 -13.469 1 98 22 ASP B O 1
ATOM 1746 N N . ALA B 1 23 ? 14.695 -15.422 -11.742 1 98.19 23 ALA B N 1
ATOM 1747 C CA . ALA B 1 23 ? 15.32 -16.609 -11.18 1 98.19 23 ALA B CA 1
ATOM 1748 C C . ALA B 1 23 ? 14.266 -17.625 -10.75 1 98.19 23 ALA B C 1
ATOM 1750 O O . ALA B 1 23 ? 14.383 -18.828 -11.047 1 98.19 23 ALA B O 1
ATOM 1751 N N . PHE B 1 24 ? 13.227 -17.172 -10.055 1 98.75 24 PHE B N 1
ATOM 1752 C CA . PHE B 1 24 ? 12.117 -18.047 -9.68 1 98.75 24 PHE B CA 1
ATOM 1753 C C . PHE B 1 24 ? 11.484 -18.688 -10.914 1 98.75 24 PHE B C 1
ATOM 1755 O O . PHE B 1 24 ? 11.234 -19.891 -10.93 1 98.75 24 PHE B O 1
ATOM 1762 N N . ILE B 1 25 ? 11.25 -17.875 -11.938 1 98.88 25 ILE B N 1
ATOM 1763 C CA . ILE B 1 25 ? 10.586 -18.312 -13.164 1 98.88 25 ILE B CA 1
ATOM 1764 C C . ILE B 1 25 ? 11.406 -19.406 -13.836 1 98.88 25 ILE B C 1
ATOM 1766 O O . ILE B 1 25 ? 10.859 -20.422 -14.297 1 98.88 25 ILE B O 1
ATOM 1770 N N . LYS B 1 26 ? 12.68 -19.188 -13.867 1 98.69 26 LYS B N 1
ATOM 1771 C CA . LYS B 1 26 ? 13.57 -20.188 -14.445 1 98.69 26 LYS B CA 1
ATOM 1772 C C . LYS B 1 26 ? 13.414 -21.531 -13.734 1 98.69 26 LYS B C 1
ATOM 1774 O O . LYS B 1 26 ? 13.242 -22.562 -14.383 1 98.69 26 LYS B O 1
ATOM 1779 N N . GLY B 1 27 ? 13.43 -21.5 -12.406 1 98.62 27 GLY B N 1
ATOM 1780 C CA . GLY B 1 27 ? 13.266 -22.719 -11.625 1 98.62 27 GLY B CA 1
ATOM 1781 C C . GLY B 1 27 ? 11.914 -23.375 -11.836 1 98.62 27 GLY B C 1
ATOM 1782 O O . GLY B 1 27 ? 11.844 -24.594 -12.055 1 98.62 27 GLY B O 1
ATOM 1783 N N . ALA B 1 28 ? 10.891 -22.625 -11.82 1 98.69 28 ALA B N 1
ATOM 1784 C CA . ALA B 1 28 ? 9.531 -23.141 -11.984 1 98.69 28 ALA B CA 1
ATOM 1785 C C . ALA B 1 28 ? 9.336 -23.734 -13.367 1 98.69 28 ALA B C 1
ATOM 1787 O O . ALA B 1 28 ? 8.734 -24.812 -13.516 1 98.69 28 ALA B O 1
ATOM 1788 N N . THR B 1 29 ? 9.891 -23.016 -14.367 1 98.69 29 THR B N 1
ATOM 1789 C CA . THR B 1 29 ? 9.773 -23.5 -15.734 1 98.69 29 THR B CA 1
ATOM 1790 C C . THR B 1 29 ? 10.531 -24.812 -15.922 1 98.69 29 THR B C 1
ATOM 1792 O O . THR B 1 29 ? 10.023 -25.75 -16.531 1 98.69 29 THR B O 1
ATOM 1795 N N . GLU B 1 30 ? 11.695 -24.891 -15.359 1 98.25 30 GLU B N 1
ATOM 1796 C CA . GLU B 1 30 ? 12.508 -26.109 -15.461 1 98.25 30 GLU B CA 1
ATOM 1797 C C . GLU B 1 30 ? 11.852 -27.266 -14.719 1 98.25 30 GLU B C 1
ATOM 1799 O O . GLU B 1 30 ? 12.086 -28.438 -15.055 1 98.25 30 GLU B O 1
ATOM 1804 N N . ALA B 1 31 ? 11.07 -26.969 -13.727 1 98.06 31 ALA B N 1
ATOM 1805 C CA . ALA B 1 31 ? 10.359 -28 -12.977 1 98.06 31 ALA B CA 1
ATOM 1806 C C . ALA B 1 31 ? 9.109 -28.453 -13.734 1 98.06 31 ALA B C 1
ATOM 1808 O O . ALA B 1 31 ? 8.398 -29.359 -13.281 1 98.06 31 ALA B O 1
ATOM 1809 N N . GLY B 1 32 ? 8.812 -27.797 -14.891 1 97.88 32 GLY B N 1
ATOM 1810 C CA . GLY B 1 32 ? 7.754 -28.281 -15.766 1 97.88 32 GLY B CA 1
ATOM 1811 C C . GLY B 1 32 ? 6.484 -27.453 -15.688 1 97.88 32 GLY B C 1
ATOM 1812 O O . GLY B 1 32 ? 5.465 -27.828 -16.281 1 97.88 32 GLY B O 1
ATOM 1813 N N . HIS B 1 33 ? 6.484 -26.312 -15 1 98.44 33 HIS B N 1
ATOM 1814 C CA . HIS B 1 33 ? 5.312 -25.453 -14.859 1 98.44 33 HIS B CA 1
ATOM 1815 C C . HIS B 1 33 ? 5.277 -24.391 -15.945 1 98.44 33 HIS B C 1
ATOM 1817 O O . HIS B 1 33 ? 6.301 -24.094 -16.562 1 98.44 33 HIS B O 1
ATOM 1823 N N . GLU B 1 34 ? 4.156 -23.922 -16.281 1 98.56 34 GLU B N 1
ATOM 1824 C CA . GLU B 1 34 ? 3.977 -22.781 -17.172 1 98.56 34 GLU B CA 1
ATOM 1825 C C . GLU B 1 34 ? 3.883 -21.469 -16.391 1 98.56 34 GLU B C 1
ATOM 1827 O O . GLU B 1 34 ? 3.086 -21.359 -15.453 1 98.56 34 GLU B O 1
ATOM 1832 N N . VAL B 1 35 ? 4.703 -20.547 -16.797 1 98.81 35 VAL B N 1
ATOM 1833 C CA . VAL B 1 35 ? 4.758 -19.312 -16.031 1 98.81 35 VAL B CA 1
ATOM 1834 C C . VAL B 1 35 ? 4.41 -18.125 -16.938 1 98.81 35 VAL B C 1
ATOM 1836 O O . VAL B 1 35 ? 4.93 -18.016 -18.047 1 98.81 35 VAL B O 1
ATOM 1839 N N . THR B 1 36 ? 3.479 -17.312 -16.516 1 98.75 36 THR B N 1
ATOM 1840 C CA . THR B 1 36 ? 3.186 -16.016 -17.141 1 98.75 36 THR B CA 1
ATOM 1841 C C . THR B 1 36 ? 3.691 -14.875 -16.25 1 98.75 36 THR B C 1
ATOM 1843 O O . THR B 1 36 ? 3.393 -14.828 -15.062 1 98.75 36 THR B O 1
ATOM 1846 N N . LYS B 1 37 ? 4.484 -14.062 -16.859 1 98.25 37 LYS B N 1
ATOM 1847 C CA . LYS B 1 37 ? 5.047 -12.906 -16.172 1 98.25 37 LYS B CA 1
ATOM 1848 C C . LYS B 1 37 ? 4.305 -11.625 -16.531 1 98.25 37 LYS B C 1
ATOM 1850 O O . LYS B 1 37 ? 4.098 -11.336 -17.719 1 98.25 37 LYS B O 1
ATOM 1855 N N . VAL B 1 38 ? 3.869 -10.883 -15.547 1 97.94 38 VAL B N 1
ATOM 1856 C CA . VAL B 1 38 ? 3.24 -9.578 -15.75 1 97.94 38 VAL B CA 1
ATOM 1857 C C . VAL B 1 38 ? 4.027 -8.5 -15.016 1 97.94 38 VAL B C 1
ATOM 1859 O O . VAL B 1 38 ? 4.176 -8.562 -13.789 1 97.94 38 VAL B O 1
ATOM 1862 N N . PHE B 1 39 ? 4.551 -7.582 -15.742 1 97.19 39 PHE B N 1
ATOM 1863 C CA . PHE B 1 39 ? 5.25 -6.43 -15.188 1 97.19 39 PHE B CA 1
ATOM 1864 C C . PHE B 1 39 ? 4.301 -5.25 -15.023 1 97.19 39 PHE B C 1
ATOM 1866 O O . PHE B 1 39 ? 3.889 -4.633 -16 1 97.19 39 PHE B O 1
ATOM 1873 N N . LEU B 1 40 ? 4.027 -4.879 -13.742 1 96.25 40 LEU B N 1
ATOM 1874 C CA . LEU B 1 40 ? 3.027 -3.85 -13.477 1 96.25 40 LEU B CA 1
ATOM 1875 C C . LEU B 1 40 ? 3.562 -2.467 -13.836 1 96.25 40 LEU B C 1
ATOM 1877 O O . LEU B 1 40 ? 2.789 -1.531 -14.047 1 96.25 40 LEU B O 1
ATOM 1881 N N . GLY B 1 41 ? 4.891 -2.299 -13.875 1 90.81 41 GLY B N 1
ATOM 1882 C CA . GLY B 1 41 ? 5.488 -1.016 -14.203 1 90.81 41 GLY B CA 1
ATOM 1883 C C . GLY B 1 41 ? 5.113 -0.519 -15.586 1 90.81 41 GLY B C 1
ATOM 1884 O O . GLY B 1 41 ? 5.223 0.674 -15.875 1 90.81 41 GLY B O 1
ATOM 1885 N N . ASP B 1 42 ? 4.625 -1.446 -16.469 1 88.5 42 ASP B N 1
ATOM 1886 C CA . ASP B 1 42 ? 4.242 -1.115 -17.828 1 88.5 42 ASP B CA 1
ATOM 1887 C C . ASP B 1 42 ? 2.746 -0.823 -17.922 1 88.5 42 ASP B C 1
ATOM 1889 O O . ASP B 1 42 ? 2.227 -0.57 -19.016 1 88.5 42 ASP B O 1
ATOM 1893 N N . LYS B 1 43 ? 2.119 -0.877 -16.734 1 89.94 43 LYS B N 1
ATOM 1894 C CA . LYS B 1 43 ? 0.663 -0.771 -16.734 1 89.94 43 LYS B CA 1
ATOM 1895 C C . LYS B 1 43 ? 0.199 0.332 -15.781 1 89.94 43 LYS B C 1
ATOM 1897 O O . LYS B 1 43 ? 0.868 0.626 -14.789 1 89.94 43 LYS B O 1
ATOM 1902 N N . LEU B 1 44 ? -0.846 0.958 -16.219 1 87.62 44 LEU B N 1
ATOM 1903 C CA . LEU B 1 44 ? -1.543 1.85 -15.289 1 87.62 44 LEU B CA 1
ATOM 1904 C C . LEU B 1 44 ? -2.672 1.116 -14.57 1 87.62 44 LEU B C 1
ATOM 1906 O O . LEU B 1 44 ? -3.666 0.737 -15.195 1 87.62 44 LEU B O 1
ATOM 1910 N N . ILE B 1 45 ? -2.449 0.85 -13.336 1 92.5 45 ILE B N 1
ATOM 1911 C CA . ILE B 1 45 ? -3.455 0.18 -12.523 1 92.5 45 ILE B CA 1
ATOM 1912 C C . ILE B 1 45 ? -3.824 1.062 -11.328 1 92.5 45 ILE B C 1
ATOM 1914 O O . ILE B 1 45 ? -2.994 1.317 -10.453 1 92.5 45 ILE B O 1
ATOM 1918 N N . ASN B 1 46 ? -5.031 1.53 -11.367 1 92.19 46 ASN B N 1
ATOM 1919 C CA . ASN B 1 46 ? -5.531 2.312 -10.242 1 92.19 46 ASN B CA 1
ATOM 1920 C C . ASN B 1 46 ? -5.992 1.416 -9.094 1 92.19 46 ASN B C 1
ATOM 1922 O O . ASN B 1 46 ? -6.52 0.327 -9.328 1 92.19 46 ASN B O 1
ATOM 1926 N N . GLY B 1 47 ? -5.742 1.848 -7.898 1 94.69 47 GLY B N 1
ATOM 1927 C CA . GLY B 1 47 ? -6.344 1.149 -6.77 1 94.69 47 GLY B CA 1
ATOM 1928 C C . GLY B 1 47 ? -7.859 1.124 -6.824 1 94.69 47 GLY B C 1
ATOM 1929 O O . GLY B 1 47 ? -8.469 1.794 -7.664 1 94.69 47 GLY B O 1
ATOM 1930 N N . CYS B 1 48 ? -8.445 0.417 -6 1 94.88 48 CYS B N 1
ATOM 1931 C CA . CYS B 1 48 ? -9.891 0.271 -5.926 1 94.88 48 CYS B CA 1
ATOM 1932 C C . CYS B 1 48 ? -10.562 1.611 -5.645 1 94.88 48 CYS B C 1
ATOM 1934 O O . CYS B 1 48 ? -10.086 2.387 -4.812 1 94.88 48 CYS B O 1
ATOM 1936 N N . LEU B 1 49 ? -11.703 1.834 -6.281 1 92.44 49 LEU B N 1
ATOM 1937 C CA . LEU B 1 49 ? -12.453 3.068 -6.098 1 92.44 49 LEU B CA 1
ATOM 1938 C C . LEU B 1 49 ? -13.375 2.967 -4.891 1 92.44 49 LEU B C 1
ATOM 1940 O O . LEU B 1 49 ? -13.883 3.979 -4.398 1 92.44 49 LEU B O 1
ATOM 1944 N N . GLY B 1 50 ? -13.555 1.745 -4.473 1 90.44 50 GLY B N 1
ATOM 1945 C CA . GLY B 1 50 ? -14.516 1.539 -3.396 1 90.44 50 GLY B CA 1
ATOM 1946 C C . GLY B 1 50 ? -15.945 1.823 -3.809 1 90.44 50 GLY B C 1
ATOM 1947 O O . GLY B 1 50 ? -16.766 2.215 -2.979 1 90.44 50 GLY B O 1
ATOM 1948 N N . CYS B 1 51 ? -16.312 1.619 -5.055 1 88.75 51 CYS B N 1
ATOM 1949 C CA . CYS B 1 51 ? -17.625 2.006 -5.574 1 88.75 51 CYS B CA 1
ATOM 1950 C C . CYS B 1 51 ? -18.625 0.866 -5.426 1 88.75 51 CYS B C 1
ATOM 1952 O O . CYS B 1 51 ? -19.828 1.071 -5.57 1 88.75 51 CYS B O 1
ATOM 1954 N N . ASN B 1 52 ? -18.125 -0.348 -5.293 1 87.75 52 ASN B N 1
ATOM 1955 C CA . ASN B 1 52 ? -18.922 -1.552 -5.078 1 87.75 52 ASN B CA 1
ATOM 1956 C C . ASN B 1 52 ? -19.703 -1.943 -6.336 1 87.75 52 ASN B C 1
ATOM 1958 O O . ASN B 1 52 ? -20.609 -2.77 -6.273 1 87.75 52 ASN B O 1
ATOM 1962 N N . ALA B 1 53 ? -19.375 -1.34 -7.43 1 89.56 53 ALA B N 1
ATOM 1963 C CA . ALA B 1 53 ? -20.078 -1.648 -8.672 1 89.56 53 ALA B CA 1
ATOM 1964 C C . ALA B 1 53 ? -19.797 -3.082 -9.117 1 89.56 53 ALA B C 1
ATOM 1966 O O . ALA B 1 53 ? -20.594 -3.674 -9.852 1 89.56 53 ALA B O 1
ATOM 1967 N N . CYS B 1 54 ? -18.703 -3.631 -8.602 1 90.5 54 CYS B N 1
ATOM 1968 C CA . CYS B 1 54 ? -18.281 -4.953 -9.047 1 90.5 54 CYS B CA 1
ATOM 1969 C C . CYS B 1 54 ? -18.844 -6.043 -8.148 1 90.5 54 CYS B C 1
ATOM 1971 O O . CYS B 1 54 ? -18.625 -7.23 -8.383 1 90.5 54 CYS B O 1
ATOM 1973 N N . ARG B 1 55 ? -19.609 -5.648 -7.23 1 79.69 55 ARG B N 1
ATOM 1974 C CA . ARG B 1 55 ? -20.141 -6.629 -6.289 1 79.69 55 ARG B CA 1
ATOM 1975 C C . ARG B 1 55 ? -21.156 -7.551 -6.969 1 79.69 55 ARG B C 1
ATOM 1977 O O . ARG B 1 55 ? -21.844 -7.137 -7.895 1 79.69 55 ARG B O 1
ATOM 1984 N N . TYR B 1 56 ? -21.25 -8.82 -6.539 1 73.12 56 TYR B N 1
ATOM 1985 C CA . TYR B 1 56 ? -22.234 -9.82 -6.906 1 73.12 56 TYR B CA 1
ATOM 1986 C C . TYR B 1 56 ? -22.031 -10.305 -8.336 1 73.12 56 TYR B C 1
ATOM 1988 O O . TYR B 1 56 ? -22.969 -10.359 -9.125 1 73.12 56 TYR B O 1
ATOM 1996 N N . GLY B 1 57 ? -20.75 -10.5 -8.703 1 79.44 57 GLY B N 1
ATOM 1997 C CA . GLY B 1 57 ? -20.438 -11.203 -9.938 1 79.44 57 GLY B CA 1
ATOM 1998 C C . GLY B 1 57 ? -20.297 -10.273 -11.125 1 79.44 57 GLY B C 1
ATOM 1999 O O . GLY B 1 57 ? -20.219 -10.727 -12.273 1 79.44 57 GLY B O 1
ATOM 2000 N N . LYS B 1 58 ? -20.25 -8.945 -10.906 1 89.31 58 LYS B N 1
ATOM 2001 C CA . LYS B 1 58 ? -20.062 -7.965 -11.977 1 89.31 58 LYS B CA 1
ATOM 2002 C C . LYS B 1 58 ? -18.578 -7.613 -12.141 1 89.31 58 LYS B C 1
ATOM 2004 O O . LYS B 1 58 ? -17.828 -7.633 -11.172 1 89.31 58 LYS B O 1
ATOM 2009 N N . PRO B 1 59 ? -18.281 -7.301 -13.359 1 93.19 59 PRO B N 1
ATOM 2010 C CA . PRO B 1 59 ? -16.891 -6.895 -13.57 1 93.19 59 PRO B CA 1
ATOM 2011 C C . PRO B 1 59 ? -16.594 -5.504 -13.016 1 93.19 59 PRO B C 1
ATOM 2013 O O . PRO B 1 59 ? -17.516 -4.684 -12.867 1 93.19 59 PRO B O 1
ATOM 2016 N N . CYS B 1 60 ? -15.398 -5.324 -12.68 1 95.38 60 CYS B N 1
ATOM 2017 C CA . CYS B 1 60 ? -14.984 -3.988 -12.273 1 95.38 60 CYS B CA 1
ATOM 2018 C C . CYS B 1 60 ? -15.281 -2.969 -13.367 1 95.38 60 CYS B C 1
ATOM 2020 O O . CYS B 1 60 ? -15.07 -3.242 -14.547 1 95.38 60 CYS B O 1
ATOM 2022 N N . ILE B 1 61 ? -15.656 -1.768 -12.977 1 94.5 61 ILE B N 1
ATOM 2023 C CA . ILE B 1 61 ? -16.062 -0.748 -13.938 1 94.5 61 ILE B CA 1
ATOM 2024 C C . ILE B 1 61 ? -14.82 -0.051 -14.492 1 94.5 61 ILE B C 1
ATOM 2026 O O . ILE B 1 61 ? -14.891 0.63 -15.523 1 94.5 61 ILE B O 1
ATOM 2030 N N . GLN B 1 62 ? -13.719 -0.158 -13.719 1 93.94 62 GLN B N 1
ATOM 2031 C CA . GLN B 1 62 ? -12.492 0.459 -14.211 1 93.94 62 GLN B CA 1
ATOM 2032 C C . GLN B 1 62 ? -11.938 -0.297 -15.414 1 93.94 62 GLN B C 1
ATOM 2034 O O . GLN B 1 62 ? -11.914 -1.529 -15.422 1 93.94 62 GLN B O 1
ATOM 2039 N N . LYS B 1 63 ? -11.578 0.459 -16.438 1 94.56 63 LYS B N 1
ATOM 2040 C CA . LYS B 1 63 ? -10.953 -0.122 -17.625 1 94.56 63 LYS B CA 1
ATOM 2041 C C . LYS B 1 63 ? -9.492 0.3 -17.734 1 94.56 63 LYS B C 1
ATOM 2043 O O . LYS B 1 63 ? -9.148 1.181 -18.531 1 94.56 63 LYS B O 1
ATOM 2048 N N . ASP B 1 64 ? -8.625 -0.332 -17 1 93.94 64 ASP B N 1
ATOM 2049 C CA . ASP B 1 64 ? -7.195 -0.025 -17.016 1 93.94 64 ASP B CA 1
ATOM 2050 C C . ASP B 1 64 ? -6.363 -1.295 -17.172 1 93.94 64 ASP B C 1
ATOM 2052 O O . ASP B 1 64 ? -6.805 -2.26 -17.797 1 93.94 64 ASP B O 1
ATOM 2056 N N . GLY B 1 65 ? -5.137 -1.295 -16.719 1 94.69 65 GLY B N 1
ATOM 2057 C CA . GLY B 1 65 ? -4.199 -2.387 -16.938 1 94.69 65 GLY B CA 1
ATOM 2058 C C . GLY B 1 65 ? -4.641 -3.688 -16.297 1 94.69 65 GLY B C 1
ATOM 2059 O O . GLY B 1 65 ? -4.129 -4.758 -16.625 1 94.69 65 GLY B O 1
ATOM 2060 N N . MET B 1 66 ? -5.629 -3.654 -15.398 1 96.44 66 MET B N 1
ATOM 2061 C CA . MET B 1 66 ? -6.082 -4.852 -14.695 1 96.44 66 MET B CA 1
ATOM 2062 C C . MET B 1 66 ? -6.957 -5.711 -15.602 1 96.44 66 MET B C 1
ATOM 2064 O O . MET B 1 66 ? -7.121 -6.91 -15.359 1 96.44 66 MET B O 1
ATOM 2068 N N . THR B 1 67 ? -7.547 -5.117 -16.578 1 95.62 67 THR B N 1
ATOM 2069 C CA . THR B 1 67 ? -8.508 -5.781 -17.453 1 95.62 67 THR B CA 1
ATOM 2070 C C . THR B 1 67 ? -7.887 -7.02 -18.094 1 95.62 67 THR B C 1
ATOM 2072 O O . THR B 1 67 ? -8.539 -8.062 -18.188 1 95.62 67 THR B O 1
ATOM 2075 N N . ASP B 1 68 ? -6.625 -6.859 -18.469 1 95.81 68 ASP B N 1
ATOM 2076 C CA . ASP B 1 68 ? -5.984 -7.984 -19.141 1 95.81 68 ASP B CA 1
ATOM 2077 C C . ASP B 1 68 ? -5.367 -8.953 -18.141 1 95.81 68 ASP B C 1
ATOM 2079 O O . ASP B 1 68 ? -4.875 -10.016 -18.516 1 95.81 68 ASP B O 1
ATOM 2083 N N . ILE B 1 69 ? -5.398 -8.648 -16.891 1 97.81 69 ILE B N 1
ATOM 2084 C CA . ILE B 1 69 ? -4.801 -9.5 -15.875 1 97.81 69 ILE B CA 1
ATOM 2085 C C . ILE B 1 69 ? -5.855 -10.438 -15.297 1 97.81 69 ILE B C 1
ATOM 2087 O O . ILE B 1 69 ? -5.547 -11.57 -14.922 1 97.81 69 ILE B O 1
ATOM 2091 N N . TYR B 1 70 ? -7.133 -10.055 -15.289 1 97.25 70 TYR B N 1
ATOM 2092 C CA . TYR B 1 70 ? -8.211 -10.836 -14.695 1 97.25 70 TYR B CA 1
ATOM 2093 C C . TYR B 1 70 ? -8.289 -12.227 -15.32 1 97.25 70 TYR B C 1
ATOM 2095 O O . TYR B 1 70 ? -8.328 -13.234 -14.609 1 97.25 70 TYR B O 1
ATOM 2103 N N . PRO B 1 71 ? -8.25 -12.367 -16.672 1 97.56 71 PRO B N 1
ATOM 2104 C CA . PRO B 1 71 ? -8.305 -13.711 -17.266 1 97.56 71 PRO B CA 1
ATOM 2105 C C . PRO B 1 71 ? -7.113 -14.578 -16.875 1 97.56 71 PRO B C 1
ATOM 2107 O O . PRO B 1 71 ? -7.242 -15.797 -16.766 1 97.56 71 PRO B O 1
ATOM 2110 N N . LEU B 1 72 ? -5.934 -13.953 -16.641 1 98.31 72 LEU B N 1
ATOM 2111 C CA . LEU B 1 72 ? -4.754 -14.695 -16.219 1 98.31 72 LEU B CA 1
ATOM 2112 C C . LEU B 1 72 ? -4.938 -15.258 -14.812 1 98.31 72 LEU B C 1
ATOM 2114 O O . LEU B 1 72 ? -4.531 -16.391 -14.531 1 98.31 72 LEU B O 1
ATOM 2118 N N . ILE B 1 73 ? -5.59 -14.477 -13.969 1 97.81 73 ILE B N 1
ATOM 2119 C CA . ILE B 1 73 ? -5.871 -14.906 -12.609 1 97.81 73 ILE B CA 1
ATOM 2120 C C . ILE B 1 73 ? -6.824 -16.094 -12.625 1 97.81 73 ILE B C 1
ATOM 2122 O O . ILE B 1 73 ? -6.645 -17.062 -11.875 1 97.81 73 ILE B O 1
ATOM 2126 N N . ASP B 1 74 ? -7.754 -16.031 -13.5 1 96.19 74 ASP B N 1
ATOM 2127 C CA . ASP B 1 74 ? -8.742 -17.094 -13.617 1 96.19 74 ASP B CA 1
ATOM 2128 C C . ASP B 1 74 ? -8.086 -18.422 -14.008 1 96.19 74 ASP B C 1
ATOM 2130 O O . ASP B 1 74 ? -8.492 -19.484 -13.531 1 96.19 74 ASP B O 1
ATOM 2134 N N . LYS B 1 75 ? -7.059 -18.344 -14.703 1 97.06 75 LYS B N 1
ATOM 2135 C CA . LYS B 1 75 ? -6.484 -19.531 -15.328 1 97.06 75 LYS B CA 1
ATOM 2136 C C . LYS B 1 75 ? -5.355 -20.109 -14.477 1 97.06 75 LYS B C 1
ATOM 2138 O O . LYS B 1 75 ? -4.977 -21.266 -14.641 1 97.06 75 LYS B O 1
ATOM 2143 N N . CYS B 1 76 ? -4.836 -19.328 -13.586 1 98.25 76 CYS B N 1
ATOM 2144 C CA . CYS B 1 76 ? -3.641 -19.781 -12.883 1 98.25 76 CYS B CA 1
ATOM 2145 C C . CYS B 1 76 ? -4.008 -20.5 -11.594 1 98.25 76 CYS B C 1
ATOM 2147 O O . CYS B 1 76 ? -5.086 -20.281 -11.039 1 98.25 76 CYS B O 1
ATOM 2149 N N . GLU B 1 77 ? -3.117 -21.344 -11.148 1 98.25 77 GLU B N 1
ATOM 2150 C CA . GLU B 1 77 ? -3.248 -22.031 -9.867 1 98.25 77 GLU B CA 1
ATOM 2151 C C . GLU B 1 77 ? -2.477 -21.312 -8.766 1 98.25 77 GLU B C 1
ATOM 2153 O O . GLU B 1 77 ? -2.787 -21.469 -7.586 1 98.25 77 GLU B O 1
ATOM 2158 N N . ALA B 1 78 ? -1.462 -20.531 -9.211 1 98.5 78 ALA B N 1
ATOM 2159 C CA . ALA B 1 78 ? -0.614 -19.828 -8.242 1 98.5 78 ALA B CA 1
ATOM 2160 C C . ALA B 1 78 ? -0.322 -18.406 -8.695 1 98.5 78 ALA B C 1
ATOM 2162 O O . ALA B 1 78 ? -0.172 -18.141 -9.883 1 98.5 78 ALA B O 1
ATOM 2163 N N . ILE B 1 79 ? -0.288 -17.578 -7.73 1 98.56 79 ILE B N 1
ATOM 2164 C CA . ILE B 1 79 ? 0.131 -16.203 -7.938 1 98.56 79 ILE B CA 1
ATOM 2165 C C . ILE B 1 79 ? 1.363 -15.898 -7.09 1 98.56 79 ILE B C 1
ATOM 2167 O O . ILE B 1 79 ? 1.338 -16.062 -5.867 1 98.56 79 ILE B O 1
ATOM 2171 N N . ILE B 1 80 ? 2.445 -15.555 -7.734 1 98.81 80 ILE B N 1
ATOM 2172 C CA . ILE B 1 80 ? 3.668 -15.133 -7.062 1 98.81 80 ILE B CA 1
ATOM 2173 C C . ILE B 1 80 ? 3.783 -13.609 -7.113 1 98.81 80 ILE B C 1
ATOM 2175 O O . ILE B 1 80 ? 3.818 -13.023 -8.195 1 98.81 80 ILE B O 1
ATOM 2179 N N . LEU B 1 81 ? 3.814 -13.016 -5.969 1 98.56 81 LEU B N 1
ATOM 2180 C CA . LEU B 1 81 ? 3.99 -11.57 -5.863 1 98.56 81 LEU B CA 1
ATOM 2181 C C . LEU B 1 81 ? 5.469 -11.211 -5.758 1 98.56 81 LEU B C 1
ATOM 2183 O O . LEU B 1 81 ? 6.164 -11.688 -4.855 1 98.56 81 LEU B O 1
ATOM 2187 N N . ALA B 1 82 ? 5.953 -10.477 -6.672 1 98.5 82 ALA B N 1
ATOM 2188 C CA . ALA B 1 82 ? 7.312 -9.953 -6.633 1 98.5 82 ALA B CA 1
ATOM 2189 C C . ALA B 1 82 ? 7.312 -8.445 -6.391 1 98.5 82 ALA B C 1
ATOM 2191 O O . ALA B 1 82 ? 6.867 -7.672 -7.246 1 98.5 82 ALA B O 1
ATOM 2192 N N . SER B 1 83 ? 7.848 -8.047 -5.277 1 98.06 83 SER B N 1
ATOM 2193 C CA . SER B 1 83 ? 7.734 -6.656 -4.859 1 98.06 83 SER B CA 1
ATOM 2194 C C . SER B 1 83 ? 9.047 -6.141 -4.281 1 98.06 83 SER B C 1
ATOM 2196 O O . SER B 1 83 ? 9.703 -6.836 -3.51 1 98.06 83 SER B O 1
ATOM 2198 N N . PRO B 1 84 ? 9.477 -4.918 -4.664 1 96.19 84 PRO B N 1
ATOM 2199 C CA . PRO B 1 84 ? 10.445 -4.238 -3.797 1 96.19 84 PRO B CA 1
ATOM 2200 C C . PRO B 1 84 ? 9.844 -3.838 -2.451 1 96.19 84 PRO B C 1
ATOM 2202 O O . PRO B 1 84 ? 8.625 -3.723 -2.324 1 96.19 84 PRO B O 1
ATOM 2205 N N . LEU B 1 85 ? 10.656 -3.758 -1.475 1 95.19 85 LEU B N 1
ATOM 2206 C CA . LEU B 1 85 ? 10.258 -3.172 -0.2 1 95.19 85 LEU B CA 1
ATOM 2207 C C . LEU B 1 85 ? 10.383 -1.653 -0.235 1 95.19 85 LEU B C 1
ATOM 2209 O O . LEU B 1 85 ? 11.477 -1.111 -0.062 1 95.19 85 LEU B O 1
ATOM 2213 N N . TYR B 1 86 ? 9.32 -0.962 -0.493 1 92.81 86 TYR B N 1
ATOM 2214 C CA . TYR B 1 86 ? 9.242 0.494 -0.49 1 92.81 86 TYR B CA 1
ATOM 2215 C C . TYR B 1 86 ? 8.5 0.998 0.74 1 92.81 86 TYR B C 1
ATOM 2217 O O . TYR B 1 86 ? 7.312 0.707 0.917 1 92.81 86 TYR B O 1
ATOM 2225 N N . PHE B 1 87 ? 9.297 1.709 1.573 1 91.75 87 PHE B N 1
ATOM 2226 C CA . PHE B 1 87 ? 8.727 2.234 2.809 1 91.75 87 PHE B CA 1
ATOM 2227 C C . PHE B 1 87 ? 8.18 1.106 3.674 1 91.75 87 PHE B C 1
ATOM 2229 O O . PHE B 1 87 ? 7.051 1.188 4.164 1 91.75 87 PHE B O 1
ATOM 2236 N N . TRP B 1 88 ? 8.82 -0.01 3.725 1 91.19 88 TRP B N 1
ATOM 2237 C CA . TRP B 1 88 ? 8.789 -1.122 4.668 1 91.19 88 TRP B CA 1
ATOM 2238 C C . TRP B 1 88 ? 7.543 -1.979 4.461 1 91.19 88 TRP B C 1
ATOM 2240 O O . TRP B 1 88 ? 7.043 -2.596 5.406 1 91.19 88 TRP B O 1
ATOM 2250 N N . THR B 1 89 ? 6.973 -2.018 3.342 1 93.88 89 THR B N 1
ATOM 2251 C CA . THR B 1 89 ? 5.957 -2.99 2.951 1 93.88 89 THR B CA 1
ATOM 2252 C C . THR B 1 89 ? 5.918 -3.15 1.435 1 93.88 89 THR B C 1
ATOM 2254 O O . THR B 1 89 ? 6.84 -2.723 0.736 1 93.88 89 THR B O 1
ATOM 2257 N N . ILE B 1 90 ? 4.898 -3.824 0.914 1 96.25 90 ILE B N 1
ATOM 2258 C CA . ILE B 1 90 ? 4.773 -4.082 -0.517 1 96.25 90 ILE B CA 1
ATOM 2259 C C . ILE B 1 90 ? 4.637 -2.758 -1.269 1 96.25 90 ILE B C 1
ATOM 2261 O O . ILE B 1 90 ? 4.25 -1.743 -0.686 1 96.25 90 ILE B O 1
ATOM 2265 N N . SER B 1 91 ? 5.012 -2.789 -2.50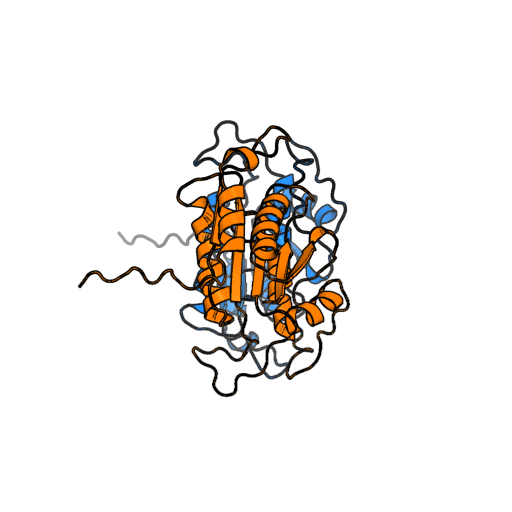4 1 97.31 91 SER B N 1
ATOM 2266 C CA . SER B 1 91 ? 4.949 -1.589 -3.332 1 97.31 91 SER B CA 1
ATOM 2267 C C . SER B 1 91 ? 3.508 -1.154 -3.572 1 97.31 91 SER B C 1
ATOM 2269 O O . SER B 1 91 ? 2.584 -1.967 -3.473 1 97.31 91 SER B O 1
ATOM 2271 N N . ALA B 1 92 ? 3.344 0.11 -3.922 1 97.25 92 ALA B N 1
ATOM 2272 C CA . ALA B 1 92 ? 2.025 0.644 -4.258 1 97.25 92 ALA B CA 1
ATOM 2273 C C . ALA B 1 92 ? 1.414 -0.105 -5.438 1 97.25 92 ALA B C 1
ATOM 2275 O O . ALA B 1 92 ? 0.196 -0.286 -5.504 1 97.25 92 ALA B O 1
ATOM 2276 N N . ARG B 1 93 ? 2.227 -0.557 -6.355 1 97.31 93 ARG B N 1
ATOM 2277 C CA . ARG B 1 93 ? 1.756 -1.286 -7.527 1 97.31 93 ARG B CA 1
ATOM 2278 C C . ARG B 1 93 ? 1.147 -2.627 -7.129 1 97.31 93 ARG B C 1
ATOM 2280 O O . ARG B 1 93 ? 0.055 -2.977 -7.582 1 97.31 93 ARG B O 1
ATOM 2287 N N . ILE B 1 94 ? 1.849 -3.35 -6.27 1 97.81 94 ILE B N 1
ATOM 2288 C CA . ILE B 1 94 ? 1.32 -4.625 -5.797 1 97.81 94 ILE B CA 1
ATOM 2289 C C . ILE B 1 94 ? 0.053 -4.387 -4.98 1 97.81 94 ILE B C 1
ATOM 2291 O O . ILE B 1 94 ? -0.909 -5.152 -5.074 1 97.81 94 ILE B O 1
ATOM 2295 N N . LYS B 1 95 ? 0.078 -3.311 -4.164 1 97.31 95 LYS B N 1
ATOM 2296 C CA . LYS B 1 95 ? -1.099 -2.99 -3.361 1 97.31 95 LYS B CA 1
ATOM 2297 C C . LYS B 1 95 ? -2.307 -2.699 -4.25 1 97.31 95 LYS B C 1
ATOM 2299 O O . LYS B 1 95 ? -3.426 -3.115 -3.938 1 97.31 95 LYS B O 1
ATOM 2304 N N . ALA B 1 96 ? -2.115 -1.941 -5.305 1 97 96 ALA B N 1
ATOM 2305 C CA . ALA B 1 96 ? -3.201 -1.659 -6.238 1 97 96 ALA B CA 1
ATOM 2306 C C . ALA B 1 96 ? -3.734 -2.945 -6.867 1 97 96 ALA B C 1
ATOM 2308 O O . ALA B 1 96 ? -4.949 -3.137 -6.973 1 97 96 ALA B O 1
ATOM 2309 N N . PHE B 1 97 ? -2.836 -3.84 -7.258 1 97.38 97 PHE B N 1
ATOM 2310 C CA . PHE B 1 97 ? -3.211 -5.141 -7.801 1 97.38 97 PHE B CA 1
ATOM 2311 C C . PHE B 1 97 ? -4.09 -5.902 -6.82 1 97.38 97 PHE B C 1
ATOM 2313 O O . PHE B 1 97 ? -5.148 -6.414 -7.195 1 97.38 97 PHE B O 1
ATOM 2320 N N . LEU B 1 98 ? -3.676 -5.945 -5.578 1 96.69 98 LEU B N 1
ATOM 2321 C CA . LEU B 1 98 ? -4.406 -6.68 -4.551 1 96.69 98 LEU B CA 1
ATOM 2322 C C . LEU B 1 98 ? -5.797 -6.082 -4.34 1 96.69 98 LEU B C 1
ATOM 2324 O O . LEU B 1 98 ? -6.781 -6.816 -4.234 1 96.69 98 LEU B O 1
ATOM 2328 N N . GLU B 1 99 ? -5.867 -4.789 -4.285 1 95.75 99 GLU B N 1
ATOM 2329 C CA . GLU B 1 99 ? -7.16 -4.133 -4.102 1 95.75 99 GLU B CA 1
ATOM 2330 C C . GLU B 1 99 ? -8.133 -4.504 -5.219 1 95.75 99 GLU B C 1
ATOM 2332 O O . GLU B 1 99 ? -9.328 -4.668 -4.977 1 95.75 99 GLU B O 1
ATOM 2337 N N . ARG B 1 100 ? -7.605 -4.645 -6.371 1 95.94 100 ARG B N 1
ATOM 2338 C CA . ARG B 1 100 ? -8.438 -4.855 -7.551 1 95.94 100 ARG B CA 1
ATOM 2339 C C . ARG B 1 100 ? -8.938 -6.297 -7.617 1 95.94 100 ARG B C 1
ATOM 2341 O O . ARG B 1 100 ? -9.805 -6.621 -8.43 1 95.94 100 ARG B O 1
ATOM 2348 N N . LEU B 1 101 ? -8.398 -7.176 -6.762 1 94.81 101 LEU B N 1
ATOM 2349 C CA . LEU B 1 101 ? -8.922 -8.531 -6.645 1 94.81 101 LEU B CA 1
ATOM 2350 C C . LEU B 1 101 ? -10.344 -8.516 -6.078 1 94.81 101 LEU B C 1
ATOM 2352 O O . LEU B 1 101 ? -11.055 -9.516 -6.16 1 94.81 101 LEU B O 1
ATOM 2356 N N . TYR B 1 102 ? -10.727 -7.383 -5.5 1 92.56 102 TYR B N 1
ATOM 2357 C CA . TYR B 1 102 ? -12.078 -7.258 -4.957 1 92.56 102 TYR B CA 1
ATOM 2358 C C . TYR B 1 102 ? -13.117 -7.609 -6.008 1 92.56 102 TYR B C 1
ATOM 2360 O O . TYR B 1 102 ? -14.164 -8.188 -5.691 1 92.56 102 TYR B O 1
ATOM 2368 N N . ALA B 1 103 ? -12.789 -7.387 -7.215 1 93.62 103 ALA B N 1
ATOM 2369 C CA . ALA B 1 103 ? -13.734 -7.562 -8.312 1 93.62 103 ALA B CA 1
ATOM 2370 C C . ALA B 1 103 ? -13.984 -9.047 -8.586 1 93.62 103 ALA B C 1
ATOM 2372 O O . ALA B 1 103 ? -14.969 -9.398 -9.242 1 93.62 103 ALA B O 1
ATOM 2373 N N . ILE B 1 104 ? -13.156 -9.875 -8.109 1 92.31 104 ILE B N 1
ATOM 2374 C CA . ILE B 1 104 ? -13.344 -11.289 -8.414 1 92.31 104 ILE B CA 1
ATOM 2375 C C . ILE B 1 104 ? -13.836 -12.031 -7.172 1 92.31 104 ILE B C 1
ATOM 2377 O O . ILE B 1 104 ? -13.938 -13.258 -7.172 1 92.31 104 ILE B O 1
ATOM 2381 N N . ALA B 1 105 ? -14.078 -11.281 -6.109 1 89.19 105 ALA B N 1
ATOM 2382 C CA . ALA B 1 105 ? -14.617 -11.867 -4.883 1 89.19 105 ALA B CA 1
ATOM 2383 C C . ALA B 1 105 ? -16.078 -12.258 -5.062 1 89.19 105 ALA B C 1
ATOM 2385 O O . ALA B 1 105 ? -16.844 -11.562 -5.734 1 89.19 105 ALA B O 1
ATOM 2386 N N . ALA B 1 106 ? -16.406 -13.367 -4.512 1 85.69 106 ALA B N 1
ATOM 2387 C CA . ALA B 1 106 ? -17.797 -13.805 -4.438 1 85.69 106 ALA B CA 1
ATOM 2388 C C . ALA B 1 106 ? -18.375 -13.578 -3.043 1 85.69 106 ALA B C 1
ATOM 2390 O O . ALA B 1 106 ? -17.625 -13.383 -2.082 1 85.69 106 ALA B O 1
ATOM 2391 N N . GLU B 1 107 ? -19.688 -13.477 -3.01 1 81.12 107 GLU B N 1
ATOM 2392 C CA . GLU B 1 107 ? -20.328 -13.406 -1.7 1 81.12 107 GLU B CA 1
ATOM 2393 C C . GLU B 1 107 ? -20.125 -14.703 -0.915 1 81.12 107 GLU B C 1
ATOM 2395 O O . GLU B 1 107 ? -20.234 -15.797 -1.468 1 81.12 107 GLU B O 1
ATOM 2400 N N . ASP B 1 108 ? -19.656 -14.438 0.312 1 77.12 108 ASP B N 1
ATOM 2401 C CA . ASP B 1 108 ? -19.578 -15.594 1.197 1 77.12 108 ASP B CA 1
ATOM 2402 C C . ASP B 1 108 ? -20.859 -15.773 1.995 1 77.12 108 ASP B C 1
ATOM 2404 O O . ASP B 1 108 ? -21.203 -14.938 2.836 1 77.12 108 ASP B O 1
ATOM 2408 N N . LYS B 1 109 ? -21.594 -16.766 1.746 1 75.25 109 LYS B N 1
ATOM 2409 C CA . LYS B 1 109 ? -22.859 -17.016 2.4 1 75.25 109 LYS B CA 1
ATOM 2410 C C . LYS B 1 109 ? -22.672 -17.328 3.883 1 75.25 109 LYS B C 1
ATOM 2412 O O . LYS B 1 109 ? -23.594 -17.125 4.688 1 75.25 109 LYS B O 1
ATOM 2417 N N . ASN B 1 110 ? -21.547 -17.812 4.223 1 74.44 110 ASN B N 1
ATOM 2418 C CA . ASN B 1 110 ? -21.172 -18.141 5.598 1 74.44 110 ASN B CA 1
ATOM 2419 C C . ASN B 1 110 ? -19.812 -17.531 5.961 1 74.44 110 ASN B C 1
ATOM 2421 O O . ASN B 1 110 ? -18.828 -18.25 6.086 1 74.44 110 ASN B O 1
ATOM 2425 N N . PRO B 1 111 ? -19.922 -16.156 6.055 1 65.44 111 PRO B N 1
ATOM 2426 C CA . PRO B 1 111 ? -18.625 -15.492 6.223 1 65.44 111 PRO B CA 1
ATOM 2427 C C . PRO B 1 111 ? -17.938 -15.867 7.531 1 65.44 111 PRO B C 1
ATOM 2429 O O . PRO B 1 111 ? -18.484 -15.656 8.609 1 65.44 111 PRO B O 1
ATOM 2432 N N . PRO B 1 112 ? -16.844 -16.656 7.301 1 60.56 112 PRO B N 1
ATOM 2433 C CA . PRO B 1 112 ? -16.047 -16.828 8.523 1 60.56 112 PRO B CA 1
ATOM 2434 C C . PRO B 1 112 ? -15.375 -15.539 8.977 1 60.56 112 PRO B C 1
ATOM 2436 O O . PRO B 1 112 ? -15.078 -14.672 8.148 1 60.56 112 PRO B O 1
ATOM 2439 N N . LYS B 1 113 ? -15.117 -15.383 10.195 1 57.75 113 LYS B N 1
ATOM 2440 C CA . LYS B 1 113 ? -14.32 -14.336 10.828 1 57.75 113 LYS B CA 1
ATOM 2441 C C . LYS B 1 113 ? -14.766 -12.953 10.367 1 57.75 113 LYS B C 1
ATOM 2443 O O . LYS B 1 113 ? -13.945 -12.055 10.188 1 57.75 113 LYS B O 1
ATOM 2448 N N . GLY B 1 114 ? -16.062 -12.828 9.852 1 57.31 114 GLY B N 1
ATOM 2449 C CA . GLY B 1 114 ? -16.578 -11.539 9.445 1 57.31 114 GLY B CA 1
ATOM 2450 C C . GLY B 1 114 ? -16.25 -11.172 8.016 1 57.31 114 GLY B C 1
ATOM 2451 O O . GLY B 1 114 ? -16.5 -10.047 7.578 1 57.31 114 GLY B O 1
ATOM 2452 N N . ARG B 1 115 ? -15.672 -12.141 7.363 1 62.09 115 ARG B N 1
ATOM 2453 C CA . ARG B 1 115 ? -15.352 -11.938 5.957 1 62.09 115 ARG B CA 1
ATOM 2454 C C . ARG B 1 115 ? -16.594 -12.125 5.082 1 62.09 115 ARG B C 1
ATOM 2456 O O . ARG B 1 115 ? -17.156 -13.211 5.027 1 62.09 115 ARG B O 1
ATOM 2463 N N . TYR B 1 116 ? -16.953 -11.062 4.363 1 66.06 116 TYR B N 1
ATOM 2464 C CA . TYR B 1 116 ? -18.172 -11.18 3.572 1 66.06 116 TYR B CA 1
ATOM 2465 C C . TYR B 1 116 ? -17.859 -11.633 2.152 1 66.06 116 TYR B C 1
ATOM 2467 O O . TYR B 1 116 ? -18.75 -12.016 1.401 1 66.06 116 TYR B O 1
ATOM 2475 N N . GLU B 1 117 ? -16.5 -11.711 1.964 1 78.94 117 GLU B N 1
ATOM 2476 C CA . GLU B 1 117 ? -16.109 -12.039 0.595 1 78.94 117 GLU B CA 1
ATOM 2477 C C . GLU B 1 117 ? -15.312 -13.336 0.541 1 78.94 117 GLU B C 1
ATOM 2479 O O . GLU B 1 117 ? -14.523 -13.625 1.443 1 78.94 117 GLU B O 1
ATOM 2484 N N . LYS B 1 118 ? -15.625 -14.133 -0.452 1 84.12 118 LYS B N 1
ATOM 2485 C CA . LYS B 1 118 ? -14.852 -15.328 -0.78 1 84.12 118 LYS B CA 1
ATOM 2486 C C . LYS B 1 118 ? -14.086 -15.141 -2.088 1 84.12 118 LYS B C 1
ATOM 2488 O O . LYS B 1 118 ? -14.664 -14.727 -3.096 1 84.12 118 LYS B O 1
ATOM 2493 N N . PHE B 1 119 ? -12.812 -15.43 -1.99 1 90.06 119 PHE B N 1
ATOM 2494 C CA . PHE B 1 119 ? -11.969 -15.297 -3.168 1 90.06 119 PHE B CA 1
ATOM 2495 C C . PHE B 1 119 ? -11.641 -16.656 -3.756 1 90.06 119 PHE B C 1
ATOM 2497 O O . PHE B 1 119 ? -11.609 -17.656 -3.035 1 90.06 119 PHE B O 1
ATOM 2504 N N . PRO B 1 120 ? -11.477 -16.734 -5.113 1 91.25 120 PRO B N 1
ATOM 2505 C CA . PRO B 1 120 ? -10.977 -18 -5.66 1 91.25 120 PRO B CA 1
ATOM 2506 C C . PRO B 1 120 ? -9.648 -18.422 -5.031 1 91.25 120 PRO B C 1
ATOM 2508 O O . PRO B 1 120 ? -8.758 -17.594 -4.836 1 91.25 120 PRO B O 1
ATOM 2511 N N . HIS B 1 121 ? -9.586 -19.672 -4.691 1 94.19 121 HIS B N 1
ATOM 2512 C CA . HIS B 1 121 ? -8.398 -20.172 -4.016 1 94.19 121 HIS B CA 1
ATOM 2513 C C . HIS B 1 121 ? -7.191 -20.172 -4.945 1 94.19 121 HIS B C 1
ATOM 2515 O O . HIS B 1 121 ? -7.297 -20.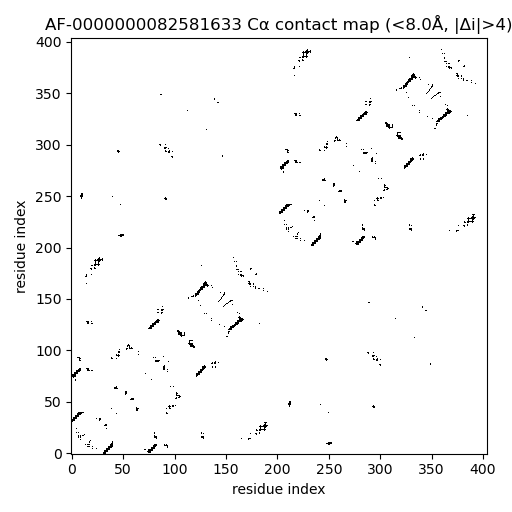578 -6.105 1 94.19 121 HIS B O 1
ATOM 2521 N N . LYS B 1 122 ? -6.109 -19.672 -4.461 1 97.06 122 LYS B N 1
ATOM 2522 C CA . LYS B 1 122 ? -4.82 -19.703 -5.152 1 97.06 122 LYS B CA 1
ATOM 2523 C C . LYS B 1 122 ? -3.695 -20.094 -4.199 1 97.06 122 LYS B C 1
ATOM 2525 O O . LYS B 1 122 ? -3.807 -19.906 -2.986 1 97.06 122 LYS B O 1
ATOM 2530 N N . ASP B 1 123 ? -2.693 -20.75 -4.758 1 97.69 123 ASP B N 1
ATOM 2531 C CA . ASP B 1 123 ? -1.397 -20.781 -4.086 1 97.69 123 ASP B CA 1
ATOM 2532 C C . ASP B 1 123 ? -0.662 -19.453 -4.25 1 97.69 123 ASP B C 1
ATOM 2534 O O . ASP B 1 123 ? -0.8 -18.781 -5.277 1 97.69 123 ASP B O 1
ATOM 2538 N N . CYS B 1 124 ? 0.087 -19.078 -3.184 1 97.88 124 CYS B N 1
ATOM 2539 C CA . CYS B 1 124 ? 0.731 -17.781 -3.248 1 97.88 124 CYS B CA 1
ATOM 2540 C C . CYS B 1 124 ? 2.152 -17.844 -2.701 1 97.88 124 CYS B C 1
ATOM 2542 O O . CYS B 1 124 ? 2.424 -18.578 -1.752 1 97.88 124 CYS B O 1
ATOM 2544 N N . GLY B 1 125 ? 3.068 -17.141 -3.312 1 98.12 125 GLY B N 1
ATOM 2545 C CA . GLY B 1 125 ? 4.41 -16.875 -2.816 1 98.12 125 GLY B CA 1
ATOM 2546 C C . GLY B 1 125 ? 4.805 -15.422 -2.918 1 98.12 125 GLY B C 1
ATOM 2547 O O . GLY B 1 125 ? 4.195 -14.656 -3.668 1 98.12 125 GLY B O 1
ATOM 2548 N N . LEU B 1 126 ? 5.82 -15.047 -2.109 1 98.5 126 LEU B N 1
ATOM 2549 C CA . LEU B 1 126 ? 6.312 -13.68 -2.102 1 98.5 126 LEU B CA 1
ATOM 2550 C C . LEU B 1 126 ? 7.809 -13.633 -2.4 1 98.5 126 LEU B C 1
ATOM 2552 O O . LEU B 1 126 ? 8.594 -14.359 -1.781 1 98.5 126 LEU B O 1
ATOM 2556 N N . LEU B 1 127 ? 8.172 -12.891 -3.42 1 98.5 127 LEU B N 1
ATOM 2557 C CA . LEU B 1 127 ? 9.539 -12.477 -3.699 1 98.5 127 LEU B CA 1
ATOM 2558 C C . LEU B 1 127 ? 9.734 -11 -3.396 1 98.5 127 LEU B C 1
ATOM 2560 O O . LEU B 1 127 ? 9.047 -10.148 -3.969 1 98.5 127 LEU B O 1
ATOM 2564 N N . MET B 1 128 ? 10.688 -10.727 -2.473 1 98 128 MET B N 1
ATOM 2565 C CA . MET B 1 128 ? 10.828 -9.32 -2.086 1 98 128 MET B CA 1
ATOM 2566 C C . MET B 1 128 ? 12.297 -8.93 -1.995 1 98 128 MET B C 1
ATOM 2568 O O . MET B 1 128 ? 13.125 -9.695 -1.499 1 98 128 MET B O 1
ATOM 2572 N N . THR B 1 129 ? 12.586 -7.719 -2.471 1 95.06 129 THR B N 1
ATOM 2573 C CA . THR B 1 129 ? 13.93 -7.145 -2.363 1 95.06 129 THR B CA 1
ATOM 2574 C C . THR B 1 129 ? 13.914 -5.898 -1.486 1 95.06 129 THR B C 1
ATOM 2576 O O . THR B 1 129 ? 12.906 -5.18 -1.434 1 95.06 129 THR B O 1
ATOM 2579 N N . ALA B 1 130 ? 14.984 -5.695 -0.779 1 91.81 130 ALA B N 1
ATOM 2580 C CA . ALA B 1 130 ? 15.148 -4.512 0.061 1 91.81 130 ALA B CA 1
ATOM 2581 C C . ALA B 1 130 ? 16.578 -3.99 0.008 1 91.81 130 ALA B C 1
ATOM 2583 O O . ALA B 1 130 ? 17.516 -4.75 -0.25 1 91.81 130 ALA B O 1
ATOM 2584 N N . ALA B 1 131 ? 16.688 -2.707 0.262 1 86 131 ALA B N 1
ATOM 2585 C CA . ALA B 1 131 ? 18.016 -2.117 0.308 1 86 131 ALA B CA 1
ATOM 2586 C C . ALA B 1 131 ? 18.781 -2.582 1.545 1 86 131 ALA B C 1
ATOM 2588 O O . ALA B 1 131 ? 19.953 -2.977 1.45 1 86 131 ALA B O 1
ATOM 2589 N N . ASP B 1 132 ? 18.156 -2.535 2.639 1 83.06 132 ASP B N 1
ATOM 2590 C CA . ASP B 1 132 ? 18.812 -2.936 3.877 1 83.06 132 ASP B CA 1
ATOM 2591 C C . ASP B 1 132 ? 18.5 -4.391 4.223 1 83.06 132 ASP B C 1
ATOM 2593 O O . ASP B 1 132 ? 17.828 -5.082 3.461 1 83.06 132 ASP B O 1
ATOM 2597 N N . ASN B 1 133 ? 19.156 -4.906 5.211 1 86.69 133 ASN B N 1
ATOM 2598 C CA . ASN B 1 133 ? 18.938 -6.273 5.68 1 86.69 133 ASN B CA 1
ATOM 2599 C C . ASN B 1 133 ? 19.031 -6.367 7.199 1 86.69 133 ASN B C 1
ATOM 2601 O O . ASN B 1 133 ? 19.766 -7.195 7.734 1 86.69 133 ASN B O 1
ATOM 2605 N N . LEU B 1 134 ? 18.266 -5.508 7.809 1 85.75 134 LEU B N 1
ATOM 2606 C CA . LEU B 1 134 ? 18.203 -5.535 9.266 1 85.75 134 LEU B CA 1
ATOM 2607 C C . LEU B 1 134 ? 17.156 -6.531 9.75 1 85.75 134 LEU B C 1
ATOM 2609 O O . LEU B 1 134 ? 16.312 -6.969 8.969 1 85.75 134 LEU B O 1
ATOM 2613 N N . PHE B 1 135 ? 17.203 -6.953 11.023 1 83.81 135 PHE B N 1
ATOM 2614 C CA . PHE B 1 135 ? 16.344 -7.996 11.547 1 83.81 135 PHE B CA 1
ATOM 2615 C C . PHE B 1 135 ? 14.875 -7.59 11.438 1 83.81 135 PHE B C 1
ATOM 2617 O O . PHE B 1 135 ? 13.984 -8.445 11.398 1 83.81 135 PHE B O 1
ATOM 2624 N N . TRP B 1 136 ? 14.594 -6.273 11.305 1 86.56 136 TRP B N 1
ATOM 2625 C CA . TRP B 1 136 ? 13.211 -5.816 11.266 1 86.56 136 TRP B CA 1
ATOM 2626 C C . TRP B 1 136 ? 12.812 -5.395 9.859 1 86.56 136 TRP B C 1
ATOM 2628 O O . TRP B 1 136 ? 11.672 -4.992 9.625 1 86.56 136 TRP B O 1
ATOM 2638 N N . THR B 1 137 ? 13.703 -5.496 8.938 1 88.5 137 THR B N 1
ATOM 2639 C CA . THR B 1 137 ? 13.516 -4.953 7.594 1 88.5 137 THR B CA 1
ATOM 2640 C C . THR B 1 137 ? 12.211 -5.461 6.98 1 88.5 137 THR B C 1
ATOM 2642 O O . THR B 1 137 ? 11.43 -4.676 6.441 1 88.5 137 THR B O 1
ATOM 2645 N N . PHE B 1 138 ? 11.945 -6.754 7.164 1 94 138 PHE B N 1
ATOM 2646 C CA . PHE B 1 138 ? 10.852 -7.355 6.414 1 94 138 PHE B CA 1
ATOM 2647 C C . PHE B 1 138 ? 9.656 -7.609 7.316 1 94 138 PHE B C 1
ATOM 2649 O O . PHE B 1 138 ? 8.633 -8.141 6.871 1 94 138 PHE B O 1
ATOM 2656 N N . GLU B 1 139 ? 9.68 -7.238 8.562 1 91.69 139 GLU B N 1
ATOM 2657 C CA . GLU B 1 139 ? 8.68 -7.629 9.547 1 91.69 139 GLU B CA 1
ATOM 2658 C C . GLU B 1 139 ? 7.285 -7.18 9.117 1 91.69 139 GLU B C 1
ATOM 2660 O O . GLU B 1 139 ? 6.344 -7.977 9.125 1 91.69 139 GLU B O 1
ATOM 2665 N N . GLN B 1 140 ? 7.18 -5.938 8.727 1 91.81 140 GLN B N 1
ATOM 2666 C CA . GLN B 1 140 ? 5.875 -5.41 8.352 1 91.81 140 GLN B CA 1
ATOM 2667 C C . GLN B 1 140 ? 5.359 -6.082 7.082 1 91.81 140 GLN B C 1
ATOM 2669 O O . GLN B 1 140 ? 4.18 -6.43 6.992 1 91.81 140 GLN B O 1
ATOM 2674 N N . ALA B 1 141 ? 6.223 -6.285 6.141 1 94.25 141 ALA B N 1
ATOM 2675 C CA . ALA B 1 141 ? 5.836 -6.891 4.867 1 94.25 141 ALA B CA 1
ATOM 2676 C C . ALA B 1 141 ? 5.426 -8.344 5.055 1 94.25 141 ALA B C 1
ATOM 2678 O O . ALA B 1 141 ? 4.426 -8.797 4.484 1 94.25 141 ALA B O 1
ATOM 2679 N N . GLU B 1 142 ? 6.207 -9.062 5.844 1 95.19 142 GLU B N 1
ATOM 2680 C CA . GLU B 1 142 ? 5.891 -10.461 6.125 1 95.19 142 GLU B CA 1
ATOM 2681 C C . GLU B 1 142 ? 4.559 -10.586 6.855 1 95.19 142 GLU B C 1
ATOM 2683 O O . GLU B 1 142 ? 3.74 -11.445 6.527 1 95.19 142 GLU B O 1
ATOM 2688 N N . SER B 1 143 ? 4.402 -9.75 7.816 1 93.75 143 SER B N 1
ATOM 2689 C CA . SER B 1 143 ? 3.15 -9.75 8.562 1 93.75 143 SER B CA 1
ATOM 2690 C C . SER B 1 143 ? 1.957 -9.484 7.652 1 93.75 143 SER B C 1
ATOM 2692 O O . SER B 1 143 ? 0.946 -10.188 7.727 1 93.75 143 SER B O 1
ATOM 2694 N N . TYR B 1 144 ? 2.076 -8.523 6.848 1 93.62 144 TYR B N 1
ATOM 2695 C CA . TYR B 1 144 ? 0.995 -8.195 5.926 1 93.62 144 TYR B CA 1
ATOM 2696 C C . TYR B 1 144 ? 0.696 -9.359 4.992 1 93.62 144 TYR B C 1
ATOM 2698 O O . TYR B 1 144 ? -0.466 -9.719 4.789 1 93.62 144 TYR B O 1
ATOM 2706 N N . TYR B 1 145 ? 1.714 -9.969 4.445 1 95.56 145 TYR B N 1
ATOM 2707 C CA . TYR B 1 145 ? 1.573 -11.102 3.537 1 95.56 145 TYR B CA 1
ATOM 2708 C C . TYR B 1 145 ? 0.833 -12.25 4.207 1 95.56 145 TYR B C 1
ATOM 2710 O O . TYR B 1 145 ? -0.157 -12.758 3.672 1 95.56 145 TYR B O 1
ATOM 2718 N N . ARG B 1 146 ? 1.234 -12.594 5.348 1 92.81 146 ARG B N 1
ATOM 2719 C CA . ARG B 1 146 ? 0.664 -13.742 6.047 1 92.81 146 ARG B CA 1
ATOM 2720 C C . ARG B 1 146 ? -0.759 -13.453 6.512 1 92.81 146 ARG B C 1
ATOM 2722 O O . ARG B 1 146 ? -1.652 -14.289 6.355 1 92.81 146 ARG B O 1
ATOM 2729 N N . PHE B 1 147 ? -0.96 -12.32 6.961 1 85.94 147 PHE B N 1
ATOM 2730 C CA . PHE B 1 147 ? -2.262 -11.977 7.52 1 85.94 147 PHE B CA 1
ATOM 2731 C C . PHE B 1 147 ? -3.275 -11.711 6.41 1 85.94 147 PHE B C 1
ATOM 2733 O O . PHE B 1 147 ? -4.352 -12.312 6.395 1 85.94 147 PHE B O 1
ATOM 2740 N N . ASN B 1 148 ? -2.961 -10.883 5.562 1 80.81 148 ASN B N 1
ATOM 2741 C CA . ASN B 1 148 ? -3.938 -10.414 4.582 1 80.81 148 ASN B CA 1
ATOM 2742 C C . ASN B 1 148 ? -4.031 -11.367 3.395 1 80.81 148 ASN B C 1
ATOM 2744 O O . ASN B 1 148 ? -5.117 -11.852 3.062 1 80.81 148 ASN B O 1
ATOM 2748 N N . VAL B 1 149 ? -2.893 -11.617 2.816 1 79.62 149 VAL B N 1
ATOM 2749 C CA . VAL B 1 149 ? -2.912 -12.367 1.565 1 79.62 149 VAL B CA 1
ATOM 2750 C C . VAL B 1 149 ? -3.258 -13.828 1.843 1 79.62 149 VAL B C 1
ATOM 2752 O O . VAL B 1 149 ? -4.168 -14.383 1.225 1 79.62 149 VAL B O 1
ATOM 2755 N N . ILE B 1 150 ? -2.639 -14.398 2.852 1 86.06 150 ILE B N 1
ATOM 2756 C CA . ILE B 1 150 ? -2.822 -15.82 3.107 1 86.06 150 ILE B CA 1
ATOM 2757 C C . ILE B 1 150 ? -4.098 -16.031 3.92 1 86.06 150 ILE B C 1
ATOM 2759 O O . ILE B 1 150 ? -5.012 -16.734 3.479 1 86.06 150 ILE B O 1
ATOM 2763 N N . ASN B 1 151 ? -4.199 -15.328 4.973 1 83.62 151 ASN B N 1
ATOM 2764 C CA . ASN B 1 151 ? -5.305 -15.617 5.879 1 83.62 151 ASN B CA 1
ATOM 2765 C C . ASN B 1 151 ? -6.617 -15.023 5.379 1 83.62 151 ASN B C 1
ATOM 2767 O O . ASN B 1 151 ? -7.645 -15.703 5.363 1 83.62 151 ASN B O 1
ATOM 2771 N N . TYR B 1 152 ? -6.594 -13.859 4.93 1 81.19 152 TYR B N 1
ATOM 2772 C CA . TYR B 1 152 ? -7.852 -13.203 4.578 1 81.19 152 TYR B CA 1
ATOM 2773 C C . TYR B 1 152 ? -8.328 -13.641 3.199 1 81.19 152 TYR B C 1
ATOM 2775 O O . TYR B 1 152 ? -9.508 -13.953 3.01 1 81.19 152 TYR B O 1
ATOM 2783 N N . LEU B 1 153 ? -7.438 -13.664 2.223 1 87.44 153 LEU B N 1
ATOM 2784 C CA . LEU B 1 153 ? -7.828 -14.094 0.883 1 87.44 153 LEU B CA 1
ATOM 2785 C C . LEU B 1 153 ? -8.07 -15.594 0.844 1 87.44 153 LEU B C 1
ATOM 2787 O O . LEU B 1 153 ? -8.695 -16.109 -0.092 1 87.44 153 LEU B O 1
ATOM 2791 N N . GLY B 1 154 ? -7.504 -16.281 1.853 1 87.81 154 GLY B N 1
ATOM 2792 C CA . GLY B 1 154 ? -7.684 -17.719 1.931 1 87.81 154 GLY B CA 1
ATOM 2793 C C . GLY B 1 154 ? -6.777 -18.484 0.99 1 87.81 154 GLY B C 1
ATOM 2794 O O . GLY B 1 154 ? -7.141 -19.562 0.502 1 87.81 154 GLY B O 1
ATOM 2795 N N . TRP B 1 155 ? -5.672 -17.953 0.647 1 93.44 155 TRP B N 1
ATOM 2796 C CA . TRP B 1 155 ? -4.734 -18.578 -0.276 1 93.44 155 TRP B CA 1
ATOM 2797 C C . TRP B 1 155 ? -3.748 -19.469 0.475 1 93.44 155 TRP B C 1
ATOM 2799 O O . TRP B 1 155 ? -3.641 -19.391 1.701 1 93.44 155 TRP B O 1
ATOM 2809 N N . THR B 1 156 ? -3.152 -20.406 -0.178 1 96.06 156 THR B N 1
ATOM 2810 C CA . THR B 1 156 ? -2.156 -21.297 0.399 1 96.06 156 THR B CA 1
ATOM 2811 C C . THR B 1 156 ? -0.755 -20.719 0.266 1 96.06 156 THR B C 1
ATOM 2813 O O . THR B 1 156 ? -0.327 -20.359 -0.835 1 96.06 156 THR B O 1
ATOM 2816 N N . ASP B 1 157 ? -0.094 -20.656 1.359 1 97.19 157 ASP B N 1
ATOM 2817 C CA . ASP B 1 157 ? 1.258 -20.109 1.392 1 97.19 157 ASP B CA 1
ATOM 2818 C C . ASP B 1 157 ? 2.273 -21.109 0.85 1 97.19 157 ASP B C 1
ATOM 2820 O O . ASP B 1 157 ? 2.475 -22.172 1.438 1 97.19 157 ASP B O 1
ATOM 2824 N N . LYS B 1 158 ? 2.9 -20.719 -0.206 1 97.44 158 LYS B N 1
ATOM 2825 C CA . LYS B 1 158 ? 3.928 -21.594 -0.773 1 97.44 158 LYS B CA 1
ATOM 2826 C C . LYS B 1 158 ? 5.32 -21.172 -0.313 1 97.44 158 LYS B C 1
ATOM 2828 O O . LYS B 1 158 ? 6.297 -21.891 -0.538 1 97.44 158 LYS B O 1
ATOM 2833 N N . GLY B 1 159 ? 5.438 -19.984 0.326 1 96.75 159 GLY B N 1
ATOM 2834 C CA . GLY B 1 159 ? 6.719 -19.531 0.853 1 96.75 159 GLY B CA 1
ATOM 2835 C C . GLY B 1 159 ? 7.113 -18.156 0.382 1 96.75 159 GLY B C 1
ATOM 2836 O O . GLY B 1 159 ? 6.371 -17.5 -0.357 1 96.75 159 GLY B O 1
ATOM 2837 N N . MET B 1 160 ? 8.273 -17.703 0.893 1 97.88 160 MET B N 1
ATOM 2838 C CA . MET B 1 160 ? 8.789 -16.359 0.584 1 97.88 160 MET B CA 1
ATOM 2839 C C . MET B 1 160 ? 10.297 -16.391 0.383 1 97.88 160 MET B C 1
ATOM 2841 O O . MET B 1 160 ? 10.992 -17.219 0.983 1 97.88 160 MET B O 1
ATOM 2845 N N . VAL B 1 161 ? 10.742 -15.57 -0.507 1 97.75 161 VAL B N 1
ATOM 2846 C CA . VAL B 1 161 ? 12.156 -15.219 -0.616 1 97.75 161 VAL B CA 1
ATOM 2847 C C . VAL B 1 161 ? 12.344 -13.734 -0.338 1 97.75 161 VAL B C 1
ATOM 2849 O O . VAL B 1 161 ? 11.891 -12.891 -1.111 1 97.75 161 VAL B O 1
ATOM 2852 N N . LEU B 1 162 ? 12.984 -13.453 0.778 1 96.94 162 LEU B N 1
ATOM 2853 C CA . LEU B 1 162 ? 13.227 -12.078 1.216 1 96.94 162 LEU B CA 1
ATOM 2854 C C . LEU B 1 162 ? 14.695 -11.711 1.03 1 96.94 162 LEU B C 1
ATOM 2856 O O . LEU B 1 162 ? 15.547 -12.102 1.829 1 96.94 162 LEU B O 1
ATOM 2860 N N . ALA B 1 163 ? 14.914 -10.984 -0.049 1 95.31 163 ALA B N 1
ATOM 2861 C CA . ALA B 1 163 ? 16.281 -10.641 -0.435 1 95.31 163 ALA B CA 1
ATOM 2862 C C . ALA B 1 163 ? 16.656 -9.242 0.06 1 95.31 163 ALA B C 1
ATOM 2864 O O . ALA B 1 163 ? 16.359 -8.242 -0.601 1 95.31 163 ALA B O 1
ATOM 2865 N N . GLY B 1 164 ? 17.344 -9.219 1.192 1 90.69 164 GLY B N 1
ATOM 2866 C CA . GLY B 1 164 ? 17.812 -7.957 1.746 1 90.69 164 GLY B CA 1
ATOM 2867 C C . GLY B 1 164 ? 19.219 -7.59 1.279 1 90.69 164 GLY B C 1
ATOM 2868 O O . GLY B 1 164 ? 19.906 -8.406 0.664 1 90.69 164 GLY B O 1
ATOM 2869 N N . GLY B 1 165 ? 19.547 -6.32 1.553 1 85.81 165 GLY B N 1
ATOM 2870 C CA . GLY B 1 165 ? 20.906 -5.859 1.244 1 85.81 165 GLY B CA 1
ATOM 2871 C C . GLY B 1 165 ? 21.109 -5.594 -0.234 1 85.81 165 GLY B C 1
ATOM 2872 O O . GLY B 1 165 ? 22.234 -5.73 -0.738 1 85.81 165 GLY B O 1
ATOM 2873 N N . CYS B 1 166 ? 19.984 -5.297 -0.876 1 81.62 166 CYS B N 1
ATOM 2874 C CA . CYS B 1 166 ? 20.062 -5.094 -2.318 1 81.62 166 CYS B CA 1
ATOM 2875 C C . CYS B 1 166 ? 20.34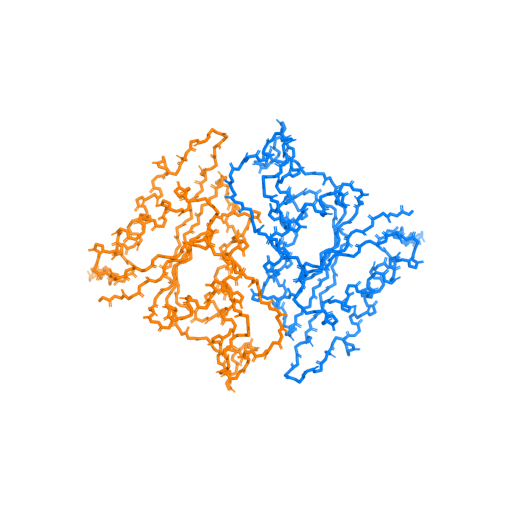4 -3.637 -2.652 1 81.62 166 CYS B C 1
ATOM 2877 O O . CYS B 1 166 ? 20.422 -3.268 -3.826 1 81.62 166 CYS B O 1
ATOM 2879 N N . GLY B 1 167 ? 20.391 -2.9 -1.457 1 72.75 167 GLY B N 1
ATOM 2880 C CA . GLY B 1 167 ? 20.594 -1.477 -1.653 1 72.75 167 GLY B CA 1
ATOM 2881 C C . GLY B 1 167 ? 22.031 -1.137 -2.012 1 72.75 167 GLY B C 1
ATOM 2882 O O . GLY B 1 167 ? 22.953 -1.904 -1.717 1 72.75 167 GLY B O 1
ATOM 2883 N N . GLY B 1 168 ? 22.375 -0.371 -3.07 1 55.47 168 GLY B N 1
ATOM 2884 C CA . GLY B 1 168 ? 23.703 0.139 -3.316 1 55.47 168 GLY B CA 1
ATOM 2885 C C . GLY B 1 168 ? 23.719 1.513 -3.961 1 55.47 168 GLY B C 1
ATOM 2886 O O . GLY B 1 168 ? 22.719 1.934 -4.547 1 55.47 168 GLY B O 1
ATOM 2887 N N . VAL B 1 169 ? 24.328 2.375 -3.121 1 47.09 169 VAL B N 1
ATOM 2888 C CA . VAL B 1 169 ? 24.562 3.719 -3.643 1 47.09 169 VAL B CA 1
ATOM 2889 C C . VAL B 1 169 ? 24.938 3.641 -5.121 1 47.09 169 VAL B C 1
ATOM 2891 O O . VAL B 1 169 ? 24.719 4.594 -5.871 1 47.09 169 VAL B O 1
ATOM 2894 N N . GLU B 1 170 ? 25.781 2.676 -5.422 1 45.5 170 GLU B N 1
ATOM 2895 C CA . GLU B 1 170 ? 26.312 2.635 -6.785 1 45.5 170 GLU B CA 1
ATOM 2896 C C . GLU B 1 170 ? 25.406 1.797 -7.695 1 45.5 170 GLU B C 1
ATOM 2898 O O . GLU B 1 170 ? 24.672 0.937 -7.219 1 45.5 170 GLU B O 1
ATOM 2903 N N . ASP B 1 171 ? 24.672 2.393 -8.758 1 48.16 171 ASP B N 1
ATOM 2904 C CA . ASP B 1 171 ? 23.906 1.845 -9.875 1 48.16 171 ASP B CA 1
ATOM 2905 C C . ASP B 1 171 ? 24.078 0.329 -9.961 1 48.16 171 ASP B C 1
ATOM 2907 O O . ASP B 1 171 ? 23.672 -0.29 -10.953 1 48.16 171 ASP B O 1
ATOM 2911 N N . ARG B 1 172 ? 24.938 -0.163 -9.023 1 51.69 172 ARG B N 1
ATOM 2912 C CA . ARG B 1 172 ? 25.203 -1.58 -9.242 1 51.69 172 ARG B CA 1
ATOM 2913 C C . ARG B 1 172 ? 24.156 -2.449 -8.555 1 51.69 172 ARG B C 1
ATOM 2915 O O . ARG B 1 172 ? 23.703 -2.125 -7.457 1 51.69 172 ARG B O 1
ATOM 2922 N N . ARG B 1 173 ? 23.5 -3.316 -9.305 1 59.78 173 ARG B N 1
ATOM 2923 C CA . ARG B 1 173 ? 22.594 -4.379 -8.898 1 59.78 173 ARG B CA 1
ATOM 2924 C C . ARG B 1 173 ? 23.266 -5.344 -7.93 1 59.78 173 ARG B C 1
ATOM 2926 O O . ARG B 1 173 ? 24.172 -6.078 -8.305 1 59.78 173 ARG B O 1
ATOM 2933 N N . HIS B 1 174 ? 22.969 -5.27 -6.512 1 64.81 174 HIS B N 1
ATOM 2934 C CA . HIS B 1 174 ? 23.703 -6.004 -5.477 1 64.81 174 HIS B CA 1
ATOM 2935 C C . HIS B 1 174 ? 23.062 -7.375 -5.238 1 64.81 174 HIS B C 1
ATOM 2937 O O . HIS B 1 174 ? 23.656 -8.211 -4.547 1 64.81 174 HIS B O 1
ATOM 2943 N N . ILE B 1 175 ? 22.031 -7.633 -6.004 1 75.38 175 ILE B N 1
ATOM 2944 C CA . ILE B 1 175 ? 21.344 -8.891 -5.715 1 75.38 175 ILE B CA 1
ATOM 2945 C C . ILE B 1 175 ? 22.188 -10.062 -6.219 1 75.38 175 ILE B C 1
ATOM 2947 O O . ILE B 1 175 ? 22.109 -11.164 -5.672 1 75.38 175 ILE B O 1
ATOM 2951 N N . GLU B 1 176 ? 22.938 -9.898 -7.172 1 76.94 176 GLU B N 1
ATOM 2952 C CA . GLU B 1 176 ? 23.766 -10.961 -7.754 1 76.94 176 GLU B CA 1
ATOM 2953 C C . GLU B 1 176 ? 24.828 -11.43 -6.773 1 76.94 176 GLU B C 1
ATOM 2955 O O . GLU B 1 176 ? 25.344 -12.539 -6.891 1 76.94 176 GLU B O 1
ATOM 2960 N N . ASP B 1 177 ? 25.016 -10.617 -5.738 1 73.12 177 ASP B N 1
ATOM 2961 C CA . ASP B 1 177 ? 26.078 -10.914 -4.77 1 73.12 177 ASP B CA 1
ATOM 2962 C C . ASP B 1 177 ? 25.5 -11.578 -3.521 1 73.12 177 ASP B C 1
ATOM 2964 O O . ASP B 1 177 ? 26.234 -11.945 -2.609 1 73.12 177 ASP B O 1
ATOM 2968 N N . THR B 1 178 ? 24.219 -11.828 -3.246 1 74.12 178 THR B N 1
ATOM 2969 C CA . THR B 1 178 ? 23.594 -12.211 -1.984 1 74.12 178 THR B CA 1
ATOM 2970 C C . THR B 1 178 ? 23.219 -13.695 -1.991 1 74.12 178 THR B C 1
ATOM 2972 O O . THR B 1 178 ? 22.859 -14.25 -0.954 1 74.12 178 THR B O 1
ATOM 2975 N N . GLY B 1 179 ? 23.297 -14.438 -3.129 1 89.81 179 GLY B N 1
ATOM 2976 C CA . GLY B 1 179 ? 22.797 -15.805 -3.273 1 89.81 179 GLY B CA 1
ATOM 2977 C C . GLY B 1 179 ? 21.297 -15.875 -3.418 1 89.81 179 GLY B C 1
ATOM 2978 O O . GLY B 1 179 ? 20.734 -16.969 -3.607 1 89.81 179 GLY B O 1
ATOM 2979 N N . ASN B 1 180 ? 20.656 -14.766 -3.299 1 93.56 180 ASN B N 1
ATOM 2980 C CA . ASN B 1 180 ? 19.203 -14.734 -3.299 1 93.56 180 ASN B CA 1
ATOM 2981 C C . ASN B 1 180 ? 18.625 -15.195 -4.637 1 93.56 180 ASN B C 1
ATOM 2983 O O . ASN B 1 180 ? 17.531 -15.734 -4.691 1 93.56 180 ASN B O 1
ATOM 2987 N N . LEU B 1 181 ? 19.422 -15.023 -5.672 1 96.06 181 LEU B N 1
ATOM 2988 C CA . LEU B 1 181 ? 18.938 -15.508 -6.969 1 96.06 181 LEU B CA 1
ATOM 2989 C C . LEU B 1 181 ? 18.859 -17.031 -6.984 1 96.06 181 LEU B C 1
ATOM 2991 O O . LEU B 1 181 ? 17.906 -17.594 -7.527 1 96.06 181 LEU B O 1
ATOM 2995 N N . GLU B 1 182 ? 19.812 -17.641 -6.34 1 96.56 182 GLU B N 1
ATOM 2996 C CA . GLU B 1 182 ? 19.781 -19.094 -6.25 1 96.56 182 GLU B CA 1
ATOM 2997 C C . GLU B 1 182 ? 18.625 -19.578 -5.371 1 96.56 182 GLU B C 1
ATOM 2999 O O . GLU B 1 182 ? 17.969 -20.562 -5.684 1 96.56 182 GLU B O 1
ATOM 3004 N N . ILE B 1 183 ? 18.406 -18.906 -4.328 1 97.19 183 ILE B N 1
ATOM 3005 C CA . ILE B 1 183 ? 17.312 -19.25 -3.426 1 97.19 183 ILE B CA 1
ATOM 3006 C C . ILE B 1 183 ? 15.984 -19.141 -4.164 1 97.19 183 ILE B C 1
ATOM 3008 O O . ILE B 1 183 ? 15.133 -20.016 -4.047 1 97.19 183 ILE B O 1
ATOM 3012 N N . ALA B 1 184 ? 15.82 -18.078 -4.984 1 98.25 184 ALA B N 1
ATOM 3013 C CA . ALA B 1 184 ? 14.602 -17.891 -5.762 1 98.25 184 ALA B CA 1
ATOM 3014 C C . ALA B 1 184 ? 14.445 -18.984 -6.816 1 98.25 184 ALA B C 1
ATOM 3016 O O . ALA B 1 184 ? 13.344 -19.484 -7.043 1 98.25 184 ALA B O 1
ATOM 3017 N N . TYR B 1 185 ? 15.547 -19.281 -7.43 1 98.19 185 TYR B N 1
ATOM 3018 C CA . TYR B 1 185 ? 15.547 -20.359 -8.414 1 98.19 185 TYR B CA 1
ATOM 3019 C C . TYR B 1 185 ? 15.078 -21.672 -7.785 1 98.19 185 TYR B C 1
ATOM 3021 O O . TYR B 1 185 ? 14.203 -22.344 -8.328 1 98.19 185 TYR B O 1
ATOM 3029 N N . GLU B 1 186 ? 15.625 -22 -6.633 1 98.06 186 GLU B N 1
ATOM 3030 C CA . GLU B 1 186 ? 15.266 -23.234 -5.949 1 98.06 186 GLU B CA 1
ATOM 3031 C C . GLU B 1 186 ? 13.812 -23.203 -5.48 1 98.06 186 GLU B C 1
ATOM 3033 O O . GLU B 1 186 ? 13.125 -24.234 -5.488 1 98.06 186 GLU B O 1
ATOM 3038 N N . PHE B 1 187 ? 13.391 -22.062 -5.023 1 98.31 187 PHE B N 1
ATOM 3039 C CA . PHE B 1 187 ? 11.984 -21.891 -4.652 1 98.31 187 PHE B CA 1
ATOM 3040 C C . PHE B 1 187 ? 11.07 -22.219 -5.824 1 98.31 187 PHE B C 1
ATOM 3042 O O . PHE B 1 187 ? 10.125 -23 -5.68 1 98.31 187 PHE B O 1
ATOM 3049 N N . GLY B 1 188 ? 11.375 -21.672 -7.027 1 98.56 188 GLY B N 1
ATOM 3050 C CA . GLY B 1 188 ? 10.602 -21.969 -8.219 1 98.56 188 GLY B CA 1
ATOM 3051 C C . GLY B 1 188 ? 10.617 -23.453 -8.586 1 98.56 188 GLY B C 1
ATOM 3052 O O . GLY B 1 188 ? 9.578 -24.031 -8.875 1 98.56 188 GLY B O 1
ATOM 3053 N N . LYS B 1 189 ? 11.789 -24.016 -8.469 1 98 189 LYS B N 1
ATOM 3054 C CA . LYS B 1 189 ? 11.992 -25.406 -8.852 1 98 189 LYS B CA 1
ATOM 3055 C C . LYS B 1 189 ? 11.203 -26.359 -7.945 1 98 189 LYS B C 1
ATOM 3057 O O . LYS B 1 189 ? 10.703 -27.391 -8.398 1 98 189 LYS B O 1
ATOM 3062 N N . SER B 1 190 ? 11.031 -25.953 -6.684 1 97.5 190 SER B N 1
ATOM 3063 C CA . SER B 1 190 ? 10.477 -26.875 -5.695 1 97.5 190 SER B CA 1
ATOM 3064 C C . SER B 1 190 ? 9.078 -26.453 -5.273 1 97.5 190 SER B C 1
ATOM 3066 O O . SER B 1 190 ? 8.523 -27 -4.312 1 97.5 190 SER B O 1
ATOM 3068 N N . ILE B 1 191 ? 8.469 -25.547 -5.902 1 97 191 ILE B N 1
ATOM 3069 C CA . ILE B 1 191 ? 7.234 -24.938 -5.414 1 97 191 ILE B CA 1
ATOM 3070 C C . ILE B 1 191 ? 6.141 -26 -5.32 1 97 191 ILE B C 1
ATOM 3072 O O . ILE B 1 191 ? 5.258 -25.906 -4.465 1 97 191 ILE B O 1
ATOM 3076 N N . TYR B 1 192 ? 6.098 -27 -6.059 1 95.88 192 TYR B N 1
ATOM 3077 C CA . TYR B 1 192 ? 5.121 -28.094 -5.992 1 95.88 192 TYR B CA 1
ATOM 3078 C C . TYR B 1 192 ? 5.816 -29.438 -5.855 1 95.88 192 TYR B C 1
ATOM 3080 O O . TYR B 1 192 ? 5.23 -30.469 -6.172 1 95.88 192 TYR B O 1
ATOM 3088 N N . SER B 1 193 ? 7.055 -29.344 -5.508 1 86.62 193 SER B N 1
ATOM 3089 C CA . SER B 1 193 ? 7.75 -30.609 -5.305 1 86.62 193 SER B CA 1
ATOM 3090 C C . SER B 1 193 ? 7.289 -31.281 -4.02 1 86.62 193 SER B C 1
ATOM 3092 O O . SER B 1 193 ? 6.949 -30.609 -3.043 1 86.62 193 SER B O 1
ATOM 3094 N N . LYS B 1 194 ? 6.805 -32.562 -4.016 1 66.44 194 LYS B N 1
ATOM 3095 C CA . LYS B 1 194 ? 6.395 -33.375 -2.881 1 66.44 194 LYS B CA 1
ATOM 3096 C C . LYS B 1 194 ? 7.453 -33.375 -1.78 1 66.44 194 LYS B C 1
ATOM 3098 O O . LYS B 1 194 ? 8.648 -33.406 -2.064 1 66.44 194 LYS B O 1
ATOM 3103 N N . PRO B 1 195 ? 7.09 -32.781 -0.49 1 54.78 195 PRO B N 1
ATOM 3104 C CA . PRO B 1 195 ? 8.086 -32.906 0.578 1 54.78 195 PRO B CA 1
ATOM 3105 C C . PRO B 1 195 ? 8.844 -34.25 0.517 1 54.78 195 PRO B C 1
ATOM 3107 O O . PRO B 1 195 ? 8.273 -35.25 0.125 1 54.78 195 PRO B O 1
ATOM 3110 N N . SER B 1 196 ? 10.047 -34.156 0.207 1 44.31 196 SER B N 1
ATOM 3111 C CA . SER B 1 196 ? 10.781 -35.438 0.281 1 44.31 196 SER B CA 1
ATOM 3112 C C . SER B 1 196 ? 10.359 -36.25 1.499 1 44.31 196 SER B C 1
ATOM 3114 O O . SER B 1 196 ? 10.156 -35.688 2.582 1 44.31 196 SER B O 1
ATOM 3116 N N . GLU B 1 197 ? 9.625 -37.312 1.379 1 40.12 197 GLU B N 1
ATOM 3117 C CA . GLU B 1 197 ? 9.445 -38.281 2.445 1 40.12 197 GLU B CA 1
ATOM 3118 C C . GLU B 1 197 ? 10.68 -38.344 3.344 1 40.12 197 GLU B C 1
ATOM 3120 O O . GLU B 1 197 ? 11.766 -38.719 2.893 1 40.12 197 GLU B O 1
ATOM 3125 N N . GLN B 1 198 ? 11.008 -37.344 4.164 1 39.41 198 GLN B N 1
ATOM 3126 C CA . GLN B 1 198 ? 11.969 -37.812 5.16 1 39.41 198 GLN B CA 1
ATOM 3127 C C . GLN B 1 198 ? 11.656 -39.25 5.59 1 39.41 198 GLN B C 1
ATOM 3129 O O . GLN B 1 198 ? 10.547 -39.531 6.031 1 39.41 198 GLN B O 1
ATOM 3134 N N . LYS B 1 199 ? 12.32 -40.281 5.047 1 38.72 199 LYS B N 1
ATOM 3135 C CA . LYS B 1 199 ? 12.414 -41.625 5.59 1 38.72 199 LYS B CA 1
ATOM 3136 C C . LYS B 1 199 ? 12.438 -41.625 7.117 1 38.72 199 LYS B C 1
ATOM 3138 O O . LYS B 1 199 ? 13.391 -41.125 7.719 1 38.72 199 LYS B O 1
ATOM 3143 N N . LEU B 1 200 ? 11.336 -41.469 7.816 1 34.12 200 LEU B N 1
ATOM 3144 C CA . LEU B 1 200 ? 11.242 -41.938 9.188 1 34.12 200 LEU B CA 1
ATOM 3145 C C . LEU B 1 200 ? 12.016 -43.25 9.367 1 34.12 200 LEU B C 1
ATOM 3147 O O . LEU B 1 200 ? 11.664 -44.25 8.773 1 34.12 200 LEU B O 1
ATOM 3151 N N . ASN B 1 201 ? 13.352 -43.188 9.398 1 31.09 201 ASN B N 1
ATOM 3152 C CA . ASN B 1 201 ? 13.969 -44.375 9.992 1 31.09 201 ASN B CA 1
ATOM 3153 C C . ASN B 1 201 ? 13.164 -44.875 11.18 1 31.09 201 ASN B C 1
ATOM 3155 O O . ASN B 1 201 ? 12.844 -44.125 12.102 1 31.09 201 ASN B O 1
ATOM 3159 N N . SER B 1 202 ? 12.508 -46.062 11.008 1 26 202 SER B N 1
ATOM 3160 C CA . SER B 1 202 ? 12.133 -46.969 12.078 1 26 202 SER B CA 1
ATOM 3161 C C . SER B 1 202 ? 13.266 -47.125 13.094 1 26 202 SER B C 1
ATOM 3163 O O . SER B 1 202 ? 14.438 -47.188 12.711 1 26 202 SER B O 1
#

Organism: NCBI:txid2716538

Secondary structure (DSSP, 8-state):
--EEEEEE--SSTTSHHHHHHHHHHHHHHHTT-EEEEEEGGGS--PPP----TTTTTPPPS--STTTTTHHHHHH-SEEEEEEE-BTTB--HHHHHHHHHGGGGPEE-SS-GGG--EE----EEEEEEE-S---TTTTHHHHHHIIIIIIIITTPEEEEEEEE-----SSS---GGGSSHHHHHHHHHHHTT----------/--EEEEEE--SSTTSHHHHHHHHHHHHHHHTT-EEEEEEGGGS--PPP----TTTTTPPPS--STTTTTHHHHHH-SEEEEEEE-BTTB--HHHHHHHHHGGGGPEE-SS-GGG--EE----EEEEEEE-S---TTTTHHHHHHIIIIIIIITTPEEEEEEEE-----SSS---GGGSSHHHHHHHHHHHTT----------

pLDDT: mean 88.2, std 14.96, range [26.0, 98.88]

Nearest PDB structures (foldseek):
  3lcm-assembly1_B  TM=7.337E-01  e=2.055E-08  Streptococcus mutans UA159
  7n2w-assembly1_B  TM=6.920E-01  e=1.093E-08  Klebsiella pneumoniae subsp. pneumoniae MGH 78578
  8h4j-assembly4_F  TM=6.867E-01  e=1.930E-08  Klebsiella pneumoniae 30684/NJST258_2
  2z9b-assembly1_A-2  TM=6.765E-01  e=2.484E-08  Escherichia coli
  2z98-assembly1_A-2  TM=6.684E-01  e=3.197E-08  Escherichia coli